Protein 7LF8 (pdb70)

Nearest PDB structures (foldseek):
  7lf8-assembly1_A  TM=1.018E+00  e=7.467E-08  Homo sapiens
  7lf7-assembly2_K  TM=9.740E-01  e=3.204E-05  Homo sapiens
  7lfa-assembly1_A  TM=9.865E-01  e=5.623E-05  Homo sapiens
  7lfa-assembly2_C  TM=9.787E-01  e=8.182E-05  Homo sapiens
  7lf8-assembly1_L  TM=1.005E+00  e=2.601E-42  Homo sapiens

Structure (mmCIF, N/CA/C/O backbone):
data_7LF8
#
_entry.id   7LF8
#
_cell.length_a   97.903
_cell.length_b   154.290
_cell.length_c   88.054
_cell.angle_alpha   90.000
_cell.angle_beta   90.000
_cell.angle_gamma   90.000
#
_symmetry.space_group_name_H-M   'C 2 2 21'
#
loop_
_entity.id
_entity.type
_entity.pdbx_description
1 polymer 'Apolipoprotein L2'
2 polymer 'Fab 6D12 heavy chain'
3 polymer 'Fab 6D12 light chain'
4 non-polymer 'PHOSPHATE ION'
5 non-polymer GLYCEROL
6 water water
#
loop_
_atom_site.group_PDB
_atom_site.id
_atom_site.type_symbol
_atom_site.label_atom_id
_atom_site.label_alt_id
_atom_site.label_comp_id
_atom_site.label_asym_id
_atom_site.label_entity_id
_atom_site.label_seq_id
_atom_site.pdbx_PDB_ins_code
_atom_site.Cartn_x
_atom_site.Cartn_y
_atom_site.Cartn_z
_atom_site.occupancy
_atom_site.B_iso_or_equiv
_atom_site.auth_seq_id
_atom_site.auth_comp_id
_atom_site.auth_asym_id
_atom_site.auth_atom_id
_atom_site.pdbx_PDB_model_num
ATOM 1 N N . SER A 1 21 ? 30.241 23.054 150.097 1.00 83.28 6 SER A N 1
ATOM 2 C CA . SER A 1 21 ? 30.777 24.363 149.734 1.00 83.48 6 SER A CA 1
ATOM 3 C C . SER A 1 21 ? 30.481 25.390 150.835 1.00 93.49 6 SER A C 1
ATOM 4 O O . SER A 1 21 ? 29.878 25.046 151.857 1.00 92.48 6 SER A O 1
ATOM 11 N N . ILE A 1 22 ? 30.953 26.634 150.649 1.00 95.69 7 ILE A N 1
ATOM 12 C CA . ILE A 1 22 ? 30.710 27.716 151.605 1.00 95.09 7 ILE A CA 1
ATOM 13 C C . ILE A 1 22 ? 29.260 28.231 151.480 1.00 98.28 7 ILE A C 1
ATOM 14 O O . ILE A 1 22 ? 28.654 28.558 152.499 1.00 96.87 7 ILE A O 1
ATOM 30 N N . PHE A 1 23 ? 28.702 28.274 150.243 1.00 95.66 8 PHE A N 1
ATOM 31 C CA . PHE A 1 23 ? 27.326 28.735 149.985 1.00 87.23 8 PHE A CA 1
ATOM 32 C C . PHE A 1 23 ? 26.282 27.847 150.670 1.00 80.87 8 PHE A C 1
ATOM 33 O O . PHE A 1 23 ? 25.260 28.364 151.123 1.00 80.57 8 PHE A O 1
ATOM 50 N N . ILE A 1 24 ? 26.549 26.527 150.776 1.00 68.93 9 ILE A N 1
ATOM 51 C CA . ILE A 1 24 ? 25.657 25.587 151.465 1.00 68.57 9 ILE A CA 1
ATOM 52 C C . ILE A 1 24 ? 25.702 25.933 152.957 1.00 66.66 9 ILE A C 1
ATOM 53 O O . ILE A 1 24 ? 24.653 25.953 153.606 1.00 66.80 9 ILE A O 1
ATOM 69 N N . GLU A 1 25 ? 26.914 26.225 153.492 1.00 58.00 10 GLU A N 1
ATOM 70 C CA . GLU A 1 25 ? 27.080 26.605 154.897 1.00 54.54 10 GLU A CA 1
ATOM 71 C C . GLU A 1 25 ? 26.386 27.952 155.189 1.00 56.80 10 GLU A C 1
ATOM 72 O O . GLU A 1 25 ? 25.879 28.124 156.302 1.00 56.52 10 GLU A O 1
ATOM 76 N N . ASP A 1 26 ? 26.338 28.891 154.193 1.00 51.40 11 ASP A N 1
ATOM 77 C CA . ASP A 1 26 ? 25.621 30.174 154.333 1.00 51.05 11 ASP A CA 1
ATOM 78 C C . ASP A 1 26 ? 24.120 29.920 154.403 1.00 57.01 11 ASP A C 1
ATOM 79 O O . ASP A 1 26 ? 23.452 30.556 155.214 1.00 55.80 11 ASP A O 1
ATOM 88 N N . TYR A 1 27 ? 23.588 28.988 153.575 1.00 56.97 12 TYR A N 1
ATOM 89 C CA . TYR A 1 27 ? 22.167 28.615 153.630 1.00 53.77 12 TYR A CA 1
ATOM 90 C C . TYR A 1 27 ? 21.850 27.956 154.971 1.00 53.03 12 TYR A C 1
ATOM 91 O O . TYR A 1 27 ? 20.776 28.190 155.518 1.00 50.44 12 TYR A O 1
ATOM 109 N N . LEU A 1 28 ? 22.795 27.162 155.509 1.00 49.09 13 LEU A N 1
ATOM 110 C CA . LEU A 1 28 ? 22.620 26.515 156.801 1.00 50.60 13 LEU A CA 1
ATOM 111 C C . LEU A 1 28 ? 22.567 27.533 157.945 1.00 55.60 13 LEU A C 1
ATOM 112 O O . LEU A 1 28 ? 21.625 27.471 158.738 1.00 55.08 13 LEU A O 1
ATOM 128 N N . LYS A 1 29 ? 23.532 28.487 158.017 1.00 53.14 14 LYS A N 1
ATOM 129 C CA . LYS A 1 29 ? 23.504 29.509 159.078 1.00 54.84 14 LYS A CA 1
ATOM 130 C C . LYS A 1 29 ? 22.281 30.402 158.933 1.00 55.64 14 LYS A C 1
ATOM 131 O O . LYS A 1 29 ? 21.716 30.786 159.939 1.00 54.44 14 LYS A O 1
ATOM 150 N N . TYR A 1 30 ? 21.841 30.698 157.696 1.00 51.96 15 TYR A N 1
ATOM 151 C CA . TYR A 1 30 ? 20.627 31.485 157.462 1.00 51.16 15 TYR A CA 1
ATOM 152 C C . TYR A 1 30 ? 19.381 30.706 157.912 1.00 51.75 15 TYR A C 1
ATOM 153 O O . TYR A 1 30 ? 18.509 31.284 158.542 1.00 49.39 15 TYR A O 1
ATOM 171 N N . PHE A 1 31 ? 19.267 29.420 157.556 1.00 50.13 16 PHE A N 1
ATOM 172 C CA . PHE A 1 31 ? 18.075 28.632 157.928 1.00 49.87 16 PHE A CA 1
ATOM 173 C C . PHE A 1 31 ? 17.970 28.382 159.450 1.00 56.04 16 PHE A C 1
ATOM 174 O O . PHE A 1 31 ? 16.859 28.391 159.976 1.00 54.73 16 PHE A O 1
ATOM 191 N N . GLN A 1 32 ? 19.105 28.221 160.154 1.00 56.15 17 GLN A N 1
ATOM 192 C CA . GLN A 1 32 ? 19.096 28.020 161.609 1.00 58.88 17 GLN A CA 1
ATOM 193 C C . GLN A 1 32 ? 18.638 29.279 162.359 1.00 75.03 17 GLN A C 1
ATOM 194 O O . GLN A 1 32 ? 17.647 29.245 163.092 1.00 74.04 17 GLN A O 1
ATOM 208 N N . ASP A 1 33 ? 19.367 30.388 162.146 1.00 81.94 18 ASP A N 1
ATOM 209 C CA . ASP A 1 33 ? 19.192 31.655 162.854 1.00 83.77 18 ASP A CA 1
ATOM 210 C C . ASP A 1 33 ? 18.036 32.557 162.411 1.00 75.50 18 ASP A C 1
ATOM 211 O O . ASP A 1 33 ? 17.727 33.487 163.158 1.00 75.11 18 ASP A O 1
ATOM 220 N N . GLN A 1 34 ? 17.443 32.364 161.214 1.00 63.12 19 GLN A N 1
ATOM 221 C CA . GLN A 1 34 ? 16.403 33.283 160.719 1.00 62.61 19 GLN A CA 1
ATOM 222 C C . GLN A 1 34 ? 15.071 32.636 160.253 1.00 61.77 19 GLN A C 1
ATOM 223 O O . GLN A 1 34 ? 14.158 33.378 159.886 1.00 60.70 19 GLN A O 1
ATOM 237 N N . VAL A 1 35 ? 14.937 31.293 160.279 1.00 55.69 20 VAL A N 1
ATOM 238 C CA . VAL A 1 35 ? 13.736 30.596 159.788 1.00 54.13 20 VAL A CA 1
ATOM 239 C C . VAL A 1 35 ? 13.172 29.656 160.874 1.00 60.67 20 VAL A C 1
ATOM 240 O O . VAL A 1 35 ? 13.923 28.863 161.461 1.00 59.60 20 VAL A O 1
ATOM 253 N N . SER A 1 36 ? 11.843 29.748 161.130 1.00 59.51 21 SER A N 1
ATOM 254 C CA . SER A 1 36 ? 11.153 28.918 162.127 1.00 61.35 21 SER A CA 1
ATOM 255 C C . SER A 1 36 ? 10.980 27.505 161.587 1.00 70.66 21 SER A C 1
ATOM 256 O O . SER A 1 36 ? 10.808 27.341 160.381 1.00 70.22 21 SER A O 1
ATOM 264 N N . ARG A 1 37 ? 10.974 26.493 162.472 1.00 72.00 22 ARG A N 1
ATOM 265 C CA . ARG A 1 37 ? 10.798 25.094 162.066 1.00 69.87 22 ARG A CA 1
ATOM 266 C C . ARG A 1 37 ? 9.434 24.845 161.383 1.00 82.01 22 ARG A C 1
ATOM 267 O O . ARG A 1 37 ? 9.344 23.950 160.545 1.00 81.22 22 ARG A O 1
ATOM 288 N N . GLU A 1 38 ? 8.399 25.657 161.691 1.00 85.62 23 GLU A N 1
ATOM 289 C CA . GLU A 1 38 ? 7.100 25.562 161.011 1.00 83.39 23 GLU A CA 1
ATOM 290 C C . GLU A 1 38 ? 7.253 26.031 159.532 1.00 76.34 23 GLU A C 1
ATOM 291 O O . GLU A 1 38 ? 6.685 25.411 158.628 1.00 75.69 23 GLU A O 1
ATOM 295 N N . ASN A 1 39 ? 8.036 27.113 159.297 1.00 64.00 24 ASN A N 1
ATOM 296 C CA . ASN A 1 39 ? 8.315 27.631 157.950 1.00 59.18 24 ASN A CA 1
ATOM 297 C C . ASN A 1 39 ? 9.274 26.707 157.185 1.00 58.23 24 ASN A C 1
ATOM 298 O O . ASN A 1 39 ? 9.130 26.574 155.965 1.00 57.46 24 ASN A O 1
ATOM 309 N N . LEU A 1 40 ? 10.274 26.115 157.893 1.00 50.80 25 LEU A N 1
ATOM 310 C CA . LEU A 1 40 ? 11.239 25.189 157.295 1.00 49.68 25 LEU A CA 1
ATOM 311 C C . LEU A 1 40 ? 10.556 23.879 156.916 1.00 59.34 25 LEU A C 1
ATOM 312 O O . LEU A 1 40 ? 10.894 23.315 155.890 1.00 58.40 25 LEU A O 1
ATOM 328 N N . LEU A 1 41 ? 9.634 23.372 157.749 1.00 62.17 26 LEU A N 1
ATOM 329 C CA . LEU A 1 41 ? 8.918 22.129 157.449 1.00 58.64 26 LEU A CA 1
ATOM 330 C C . LEU A 1 41 ? 7.869 22.350 156.381 1.00 74.83 26 LEU A C 1
ATOM 331 O O . LEU A 1 41 ? 7.607 21.421 155.634 1.00 74.42 26 LEU A O 1
ATOM 347 N N . GLN A 1 42 ? 7.310 23.573 156.255 1.00 82.41 27 GLN A N 1
ATOM 348 C CA . GLN A 1 42 ? 6.362 23.880 155.173 1.00 91.67 27 GLN A CA 1
ATOM 349 C C . GLN A 1 42 ? 7.081 23.838 153.800 1.00 72.53 27 GLN A C 1
ATOM 350 O O . GLN A 1 42 ? 6.436 23.563 152.792 1.00 72.89 27 GLN A O 1
ATOM 354 N N . LEU A 1 43 ? 8.415 24.099 153.774 1.00 49.75 28 LEU A N 1
ATOM 355 C CA . LEU A 1 43 ? 9.276 24.083 152.575 1.00 46.61 28 LEU A CA 1
ATOM 356 C C . LEU A 1 43 ? 9.705 22.647 152.225 1.00 52.87 28 LEU A C 1
ATOM 357 O O . LEU A 1 43 ? 9.639 22.257 151.062 1.00 51.81 28 LEU A O 1
ATOM 373 N N . LEU A 1 44 ? 10.138 21.864 153.227 1.00 52.22 29 LEU A N 1
ATOM 374 C CA . LEU A 1 44 ? 10.580 20.482 153.010 1.00 57.73 29 LEU A CA 1
ATOM 375 C C . LEU A 1 44 ? 9.411 19.536 152.696 1.00 68.07 29 LEU A C 1
ATOM 376 O O . LEU A 1 44 ? 9.611 18.562 151.967 1.00 67.15 29 LEU A O 1
ATOM 392 N N . THR A 1 45 ? 8.195 19.845 153.196 1.00 70.36 30 THR A N 1
ATOM 393 C CA . THR A 1 45 ? 6.993 19.044 152.934 1.00 63.90 30 THR A CA 1
ATOM 394 C C . THR A 1 45 ? 6.327 19.391 151.580 1.00 71.74 30 THR A C 1
ATOM 395 O O . THR A 1 45 ? 5.768 18.492 150.950 1.00 71.62 30 THR A O 1
ATOM 406 N N . ASP A 1 46 ? 6.369 20.681 151.145 1.00 70.70 31 ASP A N 1
ATOM 407 C CA . ASP A 1 46 ? 5.734 21.131 149.897 1.00 64.55 31 ASP A CA 1
ATOM 408 C C . ASP A 1 46 ? 6.737 21.239 148.742 1.00 65.29 31 ASP A C 1
ATOM 409 O O . ASP A 1 46 ? 7.549 22.169 148.718 1.00 65.59 31 ASP A O 1
ATOM 418 N N . ASP A 1 47 ? 6.655 20.322 147.759 1.00 57.95 32 ASP A N 1
ATOM 419 C CA . ASP A 1 47 ? 7.551 20.369 146.600 1.00 57.98 32 ASP A CA 1
ATOM 420 C C . ASP A 1 47 ? 7.319 21.621 145.711 1.00 62.24 32 ASP A C 1
ATOM 421 O O . ASP A 1 4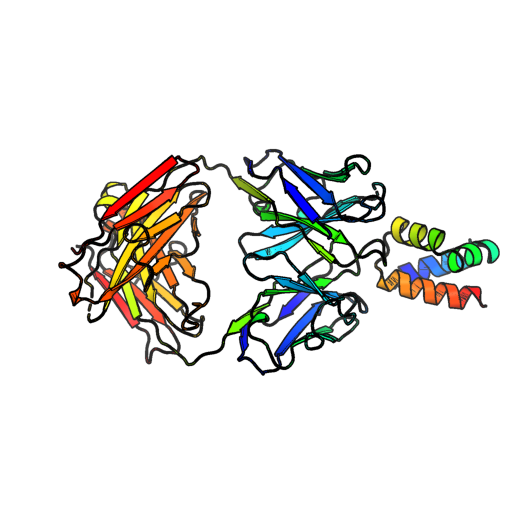7 ? 8.272 22.082 145.088 1.00 61.69 32 ASP A O 1
ATOM 430 N N . GLU A 1 48 ? 6.091 22.201 145.696 1.00 58.99 33 GLU A N 1
ATOM 431 C CA . GLU A 1 48 ? 5.799 23.429 144.931 1.00 57.62 33 GLU A CA 1
ATOM 432 C C . GLU A 1 48 ? 6.627 24.598 145.449 1.00 56.53 33 GLU A C 1
ATOM 433 O O . GLU A 1 48 ? 7.134 25.395 144.667 1.00 54.94 33 GLU A O 1
ATOM 445 N N . ALA A 1 49 ? 6.737 24.706 146.771 1.00 51.08 34 ALA A N 1
ATOM 446 C CA . ALA A 1 49 ? 7.509 25.754 147.417 1.00 44.00 34 ALA A CA 1
ATOM 447 C C . ALA A 1 49 ? 9.006 25.523 147.179 1.00 44.79 34 ALA A C 1
ATOM 448 O O . ALA A 1 49 ? 9.706 26.464 146.810 1.00 44.96 34 ALA A O 1
ATOM 455 N N . TRP A 1 50 ? 9.480 24.267 147.364 1.00 38.73 35 TRP A N 1
ATOM 456 C CA . TRP A 1 50 ? 10.882 23.876 147.191 1.00 36.48 35 TRP A CA 1
ATOM 457 C C . TRP A 1 50 ? 11.402 24.201 145.787 1.00 41.23 35 TRP A C 1
ATOM 458 O O . TRP A 1 50 ? 12.473 24.796 145.657 1.00 39.88 35 TRP A O 1
ATOM 479 N N . ASN A 1 51 ? 10.635 23.833 144.748 1.00 40.17 36 ASN A N 1
ATOM 480 C CA . ASN A 1 51 ? 11.012 24.095 143.349 1.00 43.88 36 ASN A CA 1
ATOM 481 C C . ASN A 1 51 ? 11.124 25.605 143.090 1.00 43.46 36 ASN A C 1
ATOM 482 O O . ASN A 1 51 ? 12.061 26.039 142.427 1.00 43.43 36 ASN A O 1
ATOM 493 N N . GLY A 1 52 ? 10.187 26.381 143.633 1.00 36.62 37 GLY A N 1
ATOM 494 C CA . GLY A 1 52 ? 10.205 27.831 143.528 1.00 37.87 37 GLY A CA 1
ATOM 495 C C . GLY A 1 52 ? 11.418 28.459 144.189 1.00 41.00 37 GLY A C 1
ATOM 496 O O . GLY A 1 52 ? 11.939 29.460 143.699 1.00 40.16 37 GLY A O 1
ATOM 500 N N . PHE A 1 53 ? 11.881 27.863 145.293 1.00 37.82 38 PHE A N 1
ATOM 501 C CA . PHE A 1 53 ? 13.062 28.317 146.029 1.00 37.36 38 PHE A CA 1
ATOM 502 C C . PHE A 1 53 ? 14.377 28.071 145.254 1.00 38.58 38 PHE A C 1
ATOM 503 O O . PHE A 1 53 ? 15.177 29.000 145.145 1.00 37.23 38 PHE A O 1
ATOM 520 N N . VAL A 1 54 ? 14.618 26.825 144.755 1.00 32.88 39 VAL A N 1
ATOM 521 C CA . VAL A 1 54 ? 15.870 26.473 144.042 1.00 32.27 39 VAL A CA 1
ATOM 522 C C . VAL A 1 54 ? 16.001 27.172 142.682 1.00 36.02 39 VAL A C 1
ATOM 523 O O . VAL A 1 54 ? 17.115 27.524 142.285 1.00 35.38 39 VAL A O 1
ATOM 536 N N . ALA A 1 55 ? 14.872 27.346 141.956 1.00 32.13 40 ALA A N 1
ATOM 537 C CA . ALA A 1 55 ? 14.838 28.069 140.680 1.00 33.31 40 ALA A CA 1
ATOM 538 C C . ALA A 1 55 ? 15.144 29.559 140.947 1.00 38.30 40 ALA A C 1
ATOM 539 O O . ALA A 1 55 ? 16.010 30.129 140.277 1.00 37.87 40 ALA A O 1
ATOM 546 N N . ALA A 1 56 ? 14.495 30.156 141.980 1.00 36.27 41 ALA A N 1
ATOM 547 C CA . ALA A 1 56 ? 14.741 31.550 142.410 1.00 38.39 41 ALA A CA 1
ATOM 548 C C . ALA A 1 56 ? 16.208 31.794 142.819 1.00 38.25 41 ALA A C 1
ATOM 549 O O . ALA A 1 56 ? 16.774 32.822 142.480 1.00 35.95 41 ALA A O 1
ATOM 556 N N . ALA A 1 57 ? 16.804 30.835 143.528 1.00 35.82 42 ALA A N 1
ATOM 557 C CA . ALA A 1 57 ? 18.201 30.865 143.962 1.00 35.48 42 ALA A CA 1
ATOM 558 C C . ALA A 1 57 ? 19.191 30.458 142.841 1.00 41.82 42 ALA A C 1
ATOM 559 O O . ALA A 1 57 ? 20.387 30.712 142.983 1.00 42.42 42 ALA A O 1
ATOM 566 N N . GLU A 1 58 ? 18.699 29.822 141.745 1.00 38.83 43 GLU A N 1
ATOM 567 C CA . GLU A 1 58 ? 19.475 29.340 140.594 1.00 38.51 43 GLU A CA 1
ATOM 568 C C . GLU A 1 58 ? 20.560 28.364 141.058 1.00 38.03 43 GLU A C 1
ATOM 569 O O . GLU A 1 58 ? 21.754 28.504 140.760 1.00 38.75 43 GLU A O 1
ATOM 581 N N . LEU A 1 59 ? 20.126 27.366 141.814 1.00 29.65 44 LEU A N 1
ATOM 582 C CA . LEU A 1 59 ? 21.049 26.395 142.370 1.00 28.02 44 LEU A CA 1
ATOM 583 C C . LEU A 1 59 ? 21.365 25.307 141.386 1.00 31.12 44 LEU A C 1
ATOM 584 O O . LEU A 1 59 ? 20.428 24.703 140.854 1.00 29.51 44 LEU A O 1
ATOM 600 N N . PRO A 1 60 ? 22.649 24.915 141.233 1.00 28.44 45 PRO A N 1
ATOM 601 C CA . PRO A 1 60 ? 22.938 23.691 140.469 1.00 28.30 45 PRO A CA 1
ATOM 602 C C . PRO A 1 60 ? 22.204 22.506 141.148 1.00 30.71 45 PRO A C 1
ATOM 603 O O . PRO A 1 60 ? 22.071 22.485 142.370 1.00 30.71 45 PRO A O 1
ATOM 614 N N . ARG A 1 61 ? 21.702 21.552 140.378 1.00 24.51 46 ARG A N 1
ATOM 615 C CA . ARG A 1 61 ? 20.952 20.419 140.931 1.00 23.35 46 ARG A CA 1
ATOM 616 C C . ARG A 1 61 ? 21.685 19.618 142.030 1.00 29.79 46 ARG A C 1
ATOM 617 O O . ARG A 1 61 ? 21.023 19.166 142.955 1.00 29.16 46 ARG A O 1
ATOM 638 N N . ASP A 1 62 ? 23.022 19.449 141.945 1.00 28.48 47 ASP A N 1
ATOM 639 C CA . ASP A 1 62 ? 23.778 18.694 142.955 1.00 24.40 47 ASP A CA 1
ATOM 640 C C . ASP A 1 62 ? 23.815 19.426 144.317 1.00 34.15 47 ASP A C 1
ATOM 641 O O . ASP A 1 62 ? 23.809 18.766 145.344 1.00 34.00 47 ASP A O 1
ATOM 650 N N . GLU A 1 63 ? 23.885 20.765 144.321 1.00 37.22 48 GLU A N 1
ATOM 651 C CA . GLU A 1 63 ? 23.858 21.577 145.546 1.00 49.74 48 GLU A CA 1
ATOM 652 C C . GLU A 1 63 ? 22.449 21.609 146.114 1.00 37.89 48 GLU A C 1
ATOM 653 O O . GLU A 1 63 ? 22.301 21.601 147.328 1.00 37.57 48 GLU A O 1
ATOM 665 N N . ALA A 1 64 ? 21.415 21.636 145.259 1.00 23.19 49 ALA A N 1
ATOM 666 C CA . ALA A 1 64 ? 20.018 21.564 145.702 1.00 23.30 49 ALA A CA 1
ATOM 667 C C . ALA A 1 64 ? 19.772 20.206 146.419 1.00 27.31 49 ALA A C 1
ATOM 668 O O . ALA A 1 64 ? 19.081 20.175 147.435 1.00 25.91 49 ALA A O 1
ATOM 675 N N . ASP A 1 65 ? 20.394 19.104 145.928 1.00 24.16 50 ASP A N 1
ATOM 676 C CA . ASP A 1 65 ? 20.296 17.772 146.571 1.00 24.95 50 ASP A CA 1
ATOM 677 C C . ASP A 1 65 ? 20.993 17.766 147.924 1.00 31.18 50 ASP A C 1
ATOM 678 O O . ASP A 1 65 ? 20.460 17.196 148.885 1.00 29.97 50 ASP A O 1
ATOM 687 N N . GLU A 1 66 ? 22.227 18.339 147.973 1.00 31.84 51 GLU A N 1
ATOM 688 C CA . GLU A 1 66 ? 23.026 18.433 149.200 1.00 36.54 51 GLU A CA 1
ATOM 689 C C . GLU A 1 66 ? 22.298 19.267 150.250 1.00 36.32 51 GLU A C 1
ATOM 690 O O . GLU A 1 66 ? 22.188 18.845 151.398 1.00 37.06 51 GLU A O 1
ATOM 702 N N . LEU A 1 67 ? 21.781 20.429 149.841 1.00 29.29 52 LEU A N 1
ATOM 703 C CA . LEU A 1 67 ? 21.037 21.341 150.705 1.00 30.39 52 LEU A CA 1
ATOM 704 C C . LEU A 1 67 ? 19.774 20.678 151.219 1.00 37.18 52 LEU A C 1
ATOM 705 O O . LEU A 1 67 ? 19.527 20.773 152.398 1.00 37.20 52 LEU A O 1
ATOM 721 N N . ARG A 1 68 ? 18.985 20.008 150.379 1.00 37.95 53 ARG A N 1
ATOM 722 C CA . ARG A 1 68 ? 17.770 19.342 150.856 1.00 39.52 53 ARG A CA 1
ATOM 723 C C . ARG A 1 68 ? 18.089 18.224 151.877 1.00 41.76 53 ARG A C 1
ATOM 724 O O . ARG A 1 68 ? 17.339 18.043 152.830 1.00 42.23 53 ARG A O 1
ATOM 745 N N . LYS A 1 69 ? 19.203 17.502 151.698 1.00 36.78 54 LYS A N 1
ATOM 746 C CA . LYS A 1 69 ? 19.630 16.447 152.619 1.00 38.65 54 LYS A CA 1
ATOM 747 C C . LYS A 1 69 ? 20.068 17.091 153.929 1.00 40.73 54 LYS A C 1
ATOM 748 O O . LYS A 1 69 ? 19.760 16.575 155.001 1.00 39.55 54 LYS A O 1
ATOM 767 N N . ALA A 1 70 ? 20.792 18.227 153.831 1.00 37.02 55 ALA A N 1
ATOM 768 C CA . ALA A 1 70 ? 21.284 18.987 154.983 1.00 39.09 55 ALA A CA 1
ATOM 769 C C . ALA A 1 70 ? 20.116 19.632 155.782 1.00 42.00 55 ALA A C 1
ATOM 770 O O . ALA A 1 70 ? 20.102 19.544 157.012 1.00 39.26 55 ALA A O 1
ATOM 777 N N . LEU A 1 71 ? 19.141 20.259 155.083 1.00 39.03 56 LEU A N 1
ATOM 778 C CA . LEU A 1 71 ? 17.986 20.875 155.741 1.00 40.33 56 LEU A CA 1
ATOM 779 C C . LEU A 1 71 ? 17.050 19.827 156.376 1.00 46.60 56 LEU A C 1
ATOM 780 O O . LEU A 1 71 ? 16.316 20.176 157.308 1.00 45.93 56 LEU A O 1
ATOM 796 N N . ASN A 1 72 ? 17.060 18.567 155.874 1.00 44.18 57 ASN A N 1
ATOM 797 C CA . ASN A 1 72 ? 16.261 17.473 156.452 1.00 46.47 57 ASN A CA 1
ATOM 798 C C . ASN A 1 72 ? 16.954 16.985 157.734 1.00 56.87 57 ASN A C 1
ATOM 799 O O . ASN A 1 72 ? 16.271 16.649 158.698 1.00 55.79 57 ASN A O 1
ATOM 810 N N . LYS A 1 73 ? 18.307 16.950 157.742 1.00 59.89 58 LYS A N 1
ATOM 811 C CA . LYS A 1 73 ? 19.111 16.579 158.917 1.00 60.88 58 LYS A CA 1
ATOM 812 C C . LYS A 1 73 ? 18.916 17.637 160.032 1.00 69.17 58 LYS A C 1
ATOM 813 O O . LYS A 1 73 ? 18.730 17.287 161.195 1.00 69.10 58 LYS A O 1
ATOM 832 N N . LEU A 1 74 ? 18.919 18.919 159.658 1.00 68.91 59 LEU A N 1
ATOM 833 C CA . LEU A 1 74 ? 18.723 20.037 160.578 1.00 64.26 59 LEU A CA 1
ATOM 834 C C . LEU A 1 74 ? 17.287 20.094 161.119 1.00 67.08 59 LEU A C 1
ATOM 835 O O . LEU A 1 74 ? 17.118 20.337 162.309 1.00 66.86 59 LEU A O 1
ATOM 851 N N . ALA A 1 75 ? 16.265 19.927 160.259 1.00 63.25 60 ALA A N 1
ATOM 852 C CA . ALA A 1 75 ? 14.858 20.020 160.688 1.00 63.93 60 ALA A CA 1
ATOM 853 C C . ALA A 1 75 ? 14.459 18.936 161.689 1.00 80.24 60 ALA A C 1
ATOM 854 O O . ALA A 1 75 ? 13.707 19.226 162.621 1.00 79.73 60 ALA A O 1
ATOM 861 N N . SER A 1 76 ? 14.964 17.699 161.506 1.00 87.27 61 SER A N 1
ATOM 862 C CA . SER A 1 76 ? 14.686 16.581 162.419 1.00 93.18 61 SER A CA 1
ATOM 863 C C . SER A 1 76 ? 15.254 16.838 163.839 1.00 104.64 61 SER A C 1
ATOM 864 O O . SER A 1 76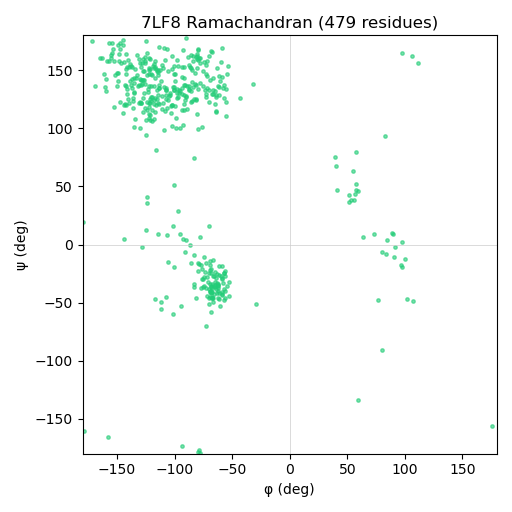 ? 14.666 16.363 164.811 1.00 104.70 61 SER A O 1
ATOM 872 N N . HIS A 1 77 ? 16.357 17.616 163.960 1.00 106.70 62 HIS A N 1
ATOM 873 C CA . HIS A 1 77 ? 16.961 17.953 165.254 1.00 106.90 62 HIS A CA 1
ATOM 874 C C . HIS A 1 77 ? 16.161 19.069 165.942 1.00 135.77 62 HIS A C 1
ATOM 875 O O . HIS A 1 77 ? 16.227 20.234 165.548 1.00 98.11 62 HIS A O 1
ATOM 889 N N . GLU B 2 1 ? 1.886 11.661 119.712 1.00 67.85 1 GLU H N 1
ATOM 890 C CA . GLU B 2 1 ? 3.023 12.031 118.869 1.00 67.44 1 GLU H CA 1
ATOM 891 C C . GLU B 2 1 ? 3.470 13.505 119.061 1.00 68.04 1 GLU H C 1
ATOM 892 O O . GLU B 2 1 ? 2.814 14.427 118.548 1.00 67.92 1 GLU H O 1
ATOM 898 N N . VAL B 2 2 ? 4.628 13.702 119.753 1.00 60.40 2 VAL H N 1
ATOM 899 C CA . VAL B 2 2 ? 5.213 15.026 120.003 1.00 57.39 2 VAL H CA 1
ATOM 900 C C . VAL B 2 2 ? 5.799 15.582 118.685 1.00 68.98 2 VAL H C 1
ATOM 901 O O . VAL B 2 2 ? 6.468 14.857 117.950 1.00 67.78 2 VAL H O 1
ATOM 914 N N . MET B 2 3 ? 5.524 16.859 118.386 1.00 72.97 3 MET H N 1
ATOM 915 C CA . MET B 2 3 ? 5.953 17.507 117.150 1.00 70.71 3 MET H CA 1
ATOM 916 C C . MET B 2 3 ? 6.506 18.924 117.440 1.00 57.10 3 MET H C 1
ATOM 917 O O . MET B 2 3 ? 5.802 19.729 118.030 1.00 56.35 3 MET H O 1
ATOM 931 N N . LEU B 2 4 ? 7.766 19.211 117.033 1.00 40.28 4 LEU H N 1
ATOM 932 C CA . LEU B 2 4 ? 8.432 20.513 117.187 1.00 36.75 4 LEU H CA 1
ATOM 933 C C . LEU B 2 4 ? 8.858 21.002 115.788 1.00 46.78 4 LEU H C 1
ATOM 934 O O . LEU B 2 4 ? 9.739 20.400 115.170 1.00 45.25 4 LEU H O 1
ATOM 950 N N . VAL B 2 5 ? 8.235 22.075 115.313 1.00 50.47 5 VAL H N 1
ATOM 951 C CA . VAL B 2 5 ? 8.553 22.629 114.003 1.00 48.76 5 VAL H CA 1
ATOM 952 C C . VAL B 2 5 ? 9.092 24.049 114.134 1.00 48.33 5 VAL H C 1
ATOM 953 O O . VAL B 2 5 ? 8.419 24.932 114.668 1.00 47.39 5 VAL H O 1
ATOM 966 N N . GLU B 2 6 ? 10.309 24.263 113.645 1.00 42.98 6 GLU H N 1
ATOM 967 C CA . GLU B 2 6 ? 10.939 25.576 113.708 1.00 39.53 6 GLU H CA 1
ATOM 968 C C . GLU B 2 6 ? 10.943 26.240 112.335 1.00 38.20 6 GLU H C 1
ATOM 969 O O . GLU B 2 6 ? 11.006 25.564 111.308 1.00 37.95 6 GLU H O 1
ATOM 977 N N . SER B 2 7 ? 10.874 27.567 112.326 1.00 30.38 7 SER H N 1
ATOM 978 C CA . SER B 2 7 ? 10.869 28.325 111.081 1.00 33.28 7 SER H CA 1
ATOM 979 C C . SER B 2 7 ? 11.415 29.731 111.305 1.00 38.65 7 SER H C 1
ATOM 980 O O . SER B 2 7 ? 11.671 30.134 112.439 1.00 37.03 7 SER H O 1
ATOM 988 N N . GLY B 2 8 ? 11.592 30.472 110.216 1.00 39.77 8 GLY H N 1
ATOM 989 C CA . GLY B 2 8 ? 12.109 31.836 110.285 1.00 37.74 8 GLY H CA 1
ATOM 990 C C . GLY B 2 8 ? 13.593 31.968 110.010 1.00 39.98 8 GLY H C 1
ATOM 991 O O . GLY B 2 8 ? 14.130 33.072 110.079 1.00 40.80 8 GLY H O 1
ATOM 995 N N . GLY B 2 9 ? 14.257 30.856 109.696 1.00 33.67 9 GLY H N 1
ATOM 996 C CA . GLY B 2 9 ? 15.676 30.850 109.384 1.00 32.56 9 GLY H CA 1
ATOM 997 C C . GLY B 2 9 ? 15.938 31.413 108.005 1.00 39.41 9 GLY H C 1
ATOM 998 O O . GLY B 2 9 ? 15.057 31.407 107.139 1.00 40.31 9 GLY H O 1
ATOM 1002 N N . GLY B 2 10 ? 17.152 31.886 107.796 1.00 35.63 10 GLY H N 1
ATOM 1003 C CA . GLY B 2 10 ? 17.531 32.418 106.507 1.00 35.39 10 GLY H CA 1
ATOM 1004 C C . GLY B 2 10 ? 18.910 33.006 106.495 1.00 40.96 10 GLY H C 1
ATOM 1005 O O . GLY B 2 10 ? 19.753 32.659 107.311 1.00 40.45 10 GLY H O 1
ATOM 1009 N N . LEU B 2 11 ? 19.128 33.906 105.562 1.00 40.78 11 LEU H N 1
ATOM 1010 C CA . LEU B 2 11 ? 20.389 34.580 105.378 1.00 40.89 11 LEU H CA 1
ATOM 1011 C C . LEU B 2 11 ? 20.288 35.976 105.992 1.00 40.28 11 LEU H C 1
ATOM 1012 O O . LEU B 2 11 ? 19.264 36.633 105.828 1.00 38.45 11 LEU H O 1
ATOM 1028 N N . VAL B 2 12 ? 21.313 36.404 106.751 1.00 36.08 12 VAL H N 1
ATOM 1029 C CA . VAL B 2 12 ? 21.334 37.731 107.405 1.00 35.83 12 VAL H CA 1
ATOM 1030 C C . VAL B 2 12 ? 22.728 38.330 107.301 1.00 42.12 12 VAL H C 1
ATOM 1031 O O . VAL B 2 12 ? 23.712 37.606 107.206 1.00 39.11 12 VAL H O 1
ATOM 1044 N N . ARG B 2 13 ? 22.807 39.653 107.305 1.00 45.13 13 ARG H N 1
ATOM 1045 C CA . ARG B 2 13 ? 24.085 40.339 107.235 1.00 50.03 13 ARG H CA 1
ATOM 1046 C C . ARG B 2 13 ? 24.638 40.479 108.634 1.00 43.03 13 ARG H C 1
ATOM 1047 O O . ARG B 2 13 ? 23.848 40.595 109.586 1.00 40.02 13 ARG H O 1
ATOM 1068 N N . PRO B 2 14 ? 25.985 40.551 108.785 1.00 33.88 14 PRO H N 1
ATOM 1069 C CA . PRO B 2 14 ? 26.552 40.842 110.113 1.00 32.66 14 PRO H CA 1
ATOM 1070 C C . PRO B 2 14 ? 25.977 42.155 110.669 1.00 36.70 14 PRO H C 1
ATOM 1071 O O . PRO B 2 14 ? 25.836 43.132 109.935 1.00 36.72 14 PRO H O 1
ATOM 1082 N N . GLY B 2 15 ? 25.573 42.134 111.929 1.00 33.72 15 GLY H N 1
ATOM 1083 C CA . GLY B 2 15 ? 24.935 43.270 112.577 1.00 35.26 15 GLY H CA 1
ATOM 1084 C C . GLY B 2 15 ? 23.424 43.269 112.463 1.00 36.58 15 GLY H C 1
ATOM 1085 O O . GLY B 2 15 ? 22.771 44.044 113.153 1.00 36.25 15 GLY H O 1
ATOM 1089 N N . GLY B 2 16 ? 22.862 42.404 111.626 1.00 34.41 16 GLY H N 1
ATOM 1090 C CA . GLY B 2 16 ? 21.423 42.326 111.413 1.00 34.99 16 GLY H CA 1
ATOM 1091 C C . GLY B 2 16 ? 20.631 41.600 112.485 1.00 37.81 16 GLY H C 1
ATOM 1092 O O . GLY B 2 16 ? 21.172 41.148 113.508 1.00 35.15 16 GLY H O 1
ATOM 1096 N N . SER B 2 17 ? 19.320 41.490 112.227 1.00 35.58 17 SER H N 1
ATOM 1097 C CA . SER B 2 17 ? 18.351 40.846 113.114 1.00 35.41 17 SER H CA 1
ATOM 1098 C C . SER B 2 17 ? 17.548 39.741 112.387 1.00 36.63 17 SER H C 1
ATOM 1099 O O . SER B 2 17 ? 17.404 39.778 111.166 1.00 34.86 17 SER H O 1
ATOM 1107 N N . LEU B 2 18 ? 17.013 38.782 113.165 1.00 32.53 18 LEU H N 1
ATOM 1108 C CA . LEU B 2 18 ? 16.218 37.660 112.677 1.00 31.53 18 LEU H CA 1
ATOM 1109 C C . LEU B 2 18 ? 15.369 37.086 113.822 1.00 38.71 18 LEU H C 1
ATOM 1110 O O . LEU B 2 18 ? 15.857 37.019 114.951 1.00 38.69 18 LEU H O 1
ATOM 1126 N N . LYS B 2 19 ? 14.121 36.659 113.536 1.00 38.31 19 LYS H N 1
ATOM 1127 C CA . LYS B 2 19 ? 13.215 36.091 114.544 1.00 38.58 19 LYS H CA 1
ATOM 1128 C C . LYS B 2 19 ? 12.820 34.635 114.197 1.00 38.78 19 LYS H C 1
ATOM 1129 O O . LYS B 2 19 ? 11.997 34.403 113.301 1.00 40.32 19 LYS H O 1
ATOM 1148 N N . LEU B 2 20 ? 13.392 33.657 114.935 1.00 29.69 20 LEU H N 1
ATOM 1149 C CA . LEU B 2 20 ? 13.084 32.236 114.752 1.00 28.79 20 LEU H CA 1
ATOM 1150 C C . LEU B 2 20 ? 11.856 31.943 115.589 1.00 35.45 20 LEU H C 1
ATOM 1151 O O . LEU B 2 20 ? 11.599 32.647 116.556 1.00 35.50 20 LEU H O 1
ATOM 1167 N N . SER B 2 21 ? 11.072 30.966 115.188 1.00 35.57 21 SER H N 1
ATOM 1168 C CA . SER B 2 21 ? 9.856 30.606 115.897 1.00 40.86 21 SER H CA 1
ATOM 1169 C C . SER B 2 21 ? 9.707 29.103 115.880 1.00 48.92 21 SER H C 1
ATOM 1170 O O . SER B 2 21 ? 10.203 28.467 114.967 1.00 48.40 21 SER H O 1
ATOM 1178 N N . CYS B 2 22 ? 9.043 28.535 116.876 1.00 50.04 22 CYS H N 1
ATOM 1179 C CA . CYS B 2 22 ? 8.857 27.088 116.939 1.00 53.12 22 CYS H CA 1
ATOM 1180 C C . CYS B 2 22 ? 7.463 26.783 117.478 1.00 48.86 22 CYS H C 1
ATOM 1181 O O . CYS B 2 22 ? 7.130 27.243 118.561 1.00 47.94 22 CYS H O 1
ATOM 1188 N N . THR B 2 23 ? 6.633 26.072 116.690 1.00 39.82 23 THR H N 1
ATOM 1189 C CA . THR B 2 23 ? 5.266 25.695 117.072 1.00 36.68 23 THR H CA 1
ATOM 1190 C C . THR B 2 23 ? 5.313 24.243 117.539 1.00 40.03 23 THR H C 1
ATOM 1191 O O . THR B 2 23 ? 5.965 23.419 116.895 1.00 39.57 23 THR H O 1
ATOM 1202 N N . ALA B 2 24 ? 4.644 23.932 118.658 1.00 36.32 24 ALA H N 1
ATOM 1203 C CA . ALA B 2 24 ? 4.669 22.593 119.232 1.00 43.97 24 ALA H CA 1
ATOM 1204 C C . ALA B 2 24 ? 3.289 21.925 119.252 1.00 48.14 24 ALA H C 1
ATOM 1205 O O . ALA B 2 24 ? 2.268 22.615 119.295 1.00 47.79 24 ALA H O 1
ATOM 1212 N N . SER B 2 25 ? 3.269 20.578 119.218 1.00 44.03 25 SER H N 1
ATOM 1213 C CA . SER B 2 25 ? 2.035 19.799 119.261 1.00 44.42 25 SER H CA 1
ATOM 1214 C C . SER B 2 25 ? 2.258 18.389 119.799 1.00 47.62 25 SER H C 1
ATOM 1215 O O . SER B 2 25 ? 3.384 17.896 119.769 1.00 48.42 25 SER H O 1
ATOM 1223 N N . GLY B 2 26 ? 1.175 17.755 120.256 1.00 41.63 26 GLY H N 1
ATOM 1224 C CA . GLY B 2 26 ? 1.192 16.404 120.814 1.00 41.38 26 GLY H CA 1
ATOM 1225 C C . GLY B 2 26 ? 1.431 16.354 122.314 1.00 44.43 26 GLY H C 1
ATOM 1226 O O . GLY B 2 26 ? 1.659 15.279 122.870 1.00 44.46 26 GLY H O 1
ATOM 1230 N N . PHE B 2 27 ? 1.420 17.514 122.978 1.00 40.24 27 PHE H N 1
ATOM 1231 C CA . PHE B 2 27 ? 1.651 17.622 124.412 1.00 40.63 27 PHE H CA 1
ATOM 1232 C C . PHE B 2 27 ? 1.209 18.988 124.866 1.00 50.87 27 PHE H C 1
ATOM 1233 O O . PHE B 2 27 ? 1.104 19.898 124.044 1.00 49.92 27 PHE H O 1
ATOM 1250 N N . THR B 2 28 ? 0.960 19.133 126.169 1.00 54.08 28 THR H N 1
ATOM 1251 C CA . THR B 2 28 ? 0.530 20.400 126.746 1.00 57.19 28 THR H CA 1
ATOM 1252 C C . THR B 2 28 ? 1.777 21.271 126.907 1.00 58.81 28 THR H C 1
ATOM 1253 O O . THR B 2 28 ? 2.577 21.058 127.815 1.00 57.55 28 THR H O 1
ATOM 1264 N N . PHE B 2 29 ? 1.966 22.191 125.952 1.00 54.97 29 PHE H N 1
ATOM 1265 C CA . PHE B 2 29 ? 3.093 23.124 125.869 1.00 42.84 29 PHE H CA 1
ATOM 1266 C C . PHE B 2 29 ? 3.276 23.994 127.134 1.00 47.98 29 PHE H C 1
ATOM 1267 O O . PHE B 2 29 ? 4.408 24.205 127.576 1.00 48.01 29 PHE H O 1
ATOM 1284 N N . SER B 2 30 ? 2.163 24.466 127.731 1.00 44.83 30 SER H N 1
ATOM 1285 C CA . SER B 2 30 ? 2.176 25.312 128.941 1.00 43.27 30 SER H CA 1
ATOM 1286 C C . SER B 2 30 ? 2.801 24.657 130.186 1.00 55.26 30 SER H C 1
ATOM 1287 O O . SER B 2 30 ? 3.126 25.379 131.115 1.00 53.13 30 SER H O 1
ATOM 1295 N N . ARG B 2 31 ? 2.931 23.314 130.229 1.00 61.75 31 ARG H N 1
ATOM 1296 C CA . ARG B 2 31 ? 3.517 22.606 131.370 1.00 60.52 31 ARG H CA 1
ATOM 1297 C C . ARG B 2 31 ? 5.014 22.299 131.193 1.00 59.06 31 ARG H C 1
ATOM 1298 O O . ARG B 2 31 ? 5.562 21.599 132.039 1.00 58.01 31 ARG H O 1
ATOM 1319 N N . CYS B 2 32 ? 5.690 22.842 130.151 1.00 53.22 32 CYS H N 1
ATOM 1320 C CA . CYS B 2 32 ? 7.078 22.499 129.830 1.00 48.78 32 CYS H CA 1
ATOM 1321 C C . CYS B 2 32 ? 8.040 23.662 129.664 1.00 40.89 32 CYS H C 1
ATOM 1322 O O . CYS B 2 32 ? 7.725 24.633 128.969 1.00 39.90 32 CYS H O 1
ATOM 1330 N N . ALA B 2 33 ? 9.290 23.467 130.162 1.00 28.25 33 ALA H N 1
ATOM 1331 C CA . ALA B 2 33 ? 10.398 24.404 129.957 1.00 27.79 33 ALA H CA 1
ATOM 1332 C C . ALA B 2 33 ? 11.016 24.030 128.611 1.00 39.78 33 ALA H C 1
ATOM 1333 O O . ALA B 2 33 ? 11.119 22.839 128.302 1.00 40.58 33 ALA H O 1
ATOM 1340 N N . MET B 2 34 ? 11.401 25.028 127.804 1.00 41.67 34 MET H N 1
ATOM 1341 C CA . MET B 2 34 ? 11.975 24.823 126.468 1.00 28.16 34 MET H CA 1
ATOM 1342 C C . MET B 2 34 ? 13.391 25.388 126.401 1.00 33.32 34 MET H C 1
ATOM 1343 O O . MET B 2 34 ? 13.716 26.310 127.141 1.00 31.58 34 MET H O 1
ATOM 1357 N N . SER B 2 35 ? 14.226 24.835 125.507 1.00 33.43 35 SER H N 1
ATOM 1358 C CA . SER B 2 35 ? 15.625 25.278 125.290 1.00 23.29 35 SER H CA 1
ATOM 1359 C C . SER B 2 35 ? 15.856 25.537 123.822 1.00 27.65 35 SER H C 1
ATOM 1360 O O . SER B 2 35 ? 15.144 24.969 123.002 1.00 30.54 35 SER H O 1
ATOM 1368 N N . TRP B 2 36 ? 16.840 26.382 123.486 1.00 21.10 36 TRP H N 1
ATOM 1369 C CA . TRP B 2 36 ? 17.282 26.614 122.109 1.00 21.00 36 TRP H CA 1
ATOM 1370 C C . TRP B 2 36 ? 18.731 26.098 122.067 1.00 22.79 36 TRP H C 1
ATOM 1371 O O . TRP B 2 36 ? 19.555 26.464 122.920 1.00 19.71 36 TRP H O 1
ATOM 1392 N N . VAL B 2 37 ? 19.010 25.179 121.133 1.00 20.52 37 VAL H N 1
ATOM 1393 C CA . VAL B 2 37 ? 20.356 24.625 120.923 1.00 19.35 37 VAL H CA 1
ATOM 1394 C C . VAL B 2 37 ? 20.724 24.906 119.483 1.00 22.72 37 VAL H C 1
ATOM 1395 O O . VAL B 2 37 ? 19.841 25.000 118.661 1.00 22.37 37 VAL H O 1
ATOM 1408 N N . ARG B 2 38 ? 21.998 25.068 119.183 1.00 20.83 38 ARG H N 1
ATOM 1409 C CA . ARG B 2 38 ? 22.447 25.300 117.817 1.00 21.67 38 ARG H CA 1
ATOM 1410 C C . ARG B 2 38 ? 23.631 24.376 117.491 1.00 22.74 38 ARG H C 1
ATOM 1411 O O . ARG B 2 38 ? 24.380 24.021 118.377 1.00 21.39 38 ARG H O 1
ATOM 1432 N N . GLN B 2 39 ? 23.731 23.926 116.243 1.00 19.58 39 GLN H N 1
ATOM 1433 C CA . GLN B 2 39 ? 24.796 23.055 115.758 1.00 19.44 39 GLN H CA 1
ATOM 1434 C C . GLN B 2 39 ? 25.560 23.830 114.727 1.00 26.56 39 GLN H C 1
ATOM 1435 O O . GLN B 2 39 ? 24.977 24.262 113.741 1.00 24.02 39 GLN H O 1
ATOM 1449 N N . THR B 2 40 ? 26.856 24.027 114.958 1.00 29.22 40 THR H N 1
ATOM 1450 C CA . THR B 2 40 ? 27.703 24.824 114.074 1.00 25.67 40 THR H CA 1
ATOM 1451 C C . THR B 2 40 ? 28.130 24.002 112.844 1.00 31.45 40 THR H C 1
ATOM 1452 O O . THR B 2 40 ? 27.962 22.764 112.859 1.00 29.67 40 THR H O 1
ATOM 1463 N N . PRO B 2 41 ? 28.704 24.651 111.776 1.00 30.90 41 PRO H N 1
ATOM 1464 C CA . PRO B 2 41 ? 29.179 23.883 110.605 1.00 31.88 41 PRO H CA 1
ATOM 1465 C C . PRO B 2 41 ? 30.347 22.945 110.935 1.00 40.06 41 PRO H C 1
ATOM 1466 O O . PRO B 2 41 ? 30.480 21.912 110.303 1.00 39.46 41 PRO H O 1
ATOM 1477 N N . GLU B 2 42 ? 31.106 23.231 112.005 1.00 41.78 42 GLU H N 1
ATOM 1478 C CA . GLU B 2 42 ? 32.145 22.331 112.521 1.00 47.47 42 GLU H CA 1
ATOM 1479 C C . GLU B 2 42 ? 31.527 21.148 113.357 1.00 48.28 42 GLU H C 1
ATOM 1480 O O . GLU B 2 42 ? 32.269 20.421 114.027 1.00 45.96 42 GLU H O 1
ATOM 1492 N N . LYS B 2 43 ? 30.175 21.021 113.380 1.00 45.00 43 LYS H N 1
ATOM 1493 C CA . LYS B 2 43 ? 29.371 19.986 114.033 1.00 42.26 43 LYS H CA 1
ATOM 1494 C C . LYS B 2 43 ? 29.296 20.087 115.600 1.00 41.08 43 LYS H C 1
ATOM 1495 O O . LYS B 2 43 ? 28.723 19.186 116.221 1.00 39.64 43 LYS H O 1
ATOM 1514 N N . ARG B 2 44 ? 29.791 21.179 116.228 1.00 34.61 44 ARG H N 1
ATOM 1515 C CA . ARG B 2 44 ? 29.672 21.356 117.680 1.00 33.05 44 ARG H CA 1
ATOM 1516 C C . ARG B 2 44 ? 28.270 21.755 118.068 1.00 30.50 44 ARG H C 1
ATOM 1517 O O . ARG B 2 44 ? 27.688 22.630 117.434 1.00 29.76 44 ARG H O 1
ATOM 1538 N N . LEU B 2 45 ? 27.746 21.132 119.151 1.00 22.44 45 LEU H N 1
ATOM 1539 C CA . LEU B 2 45 ? 26.458 21.464 119.718 1.00 21.33 45 LEU H CA 1
ATOM 1540 C C . LEU B 2 45 ? 26.716 22.524 120.794 1.00 27.44 45 LEU H C 1
ATOM 1541 O O . LEU B 2 45 ? 27.713 22.446 121.518 1.00 27.84 45 LEU H O 1
ATOM 1557 N N . GLU B 2 46 ? 25.863 23.550 120.840 1.00 25.73 46 GLU H N 1
ATOM 1558 C CA . GLU B 2 46 ? 25.990 24.685 121.749 1.00 25.85 46 GLU H CA 1
ATOM 1559 C C . GLU B 2 46 ? 24.620 25.136 122.198 1.00 26.86 46 GLU H C 1
ATOM 1560 O O . GLU B 2 46 ? 23.810 25.560 121.367 1.00 28.03 46 GLU H O 1
ATOM 1572 N N . TRP B 2 47 ? 24.375 25.100 123.500 1.00 18.33 47 TRP H N 1
ATOM 1573 C CA . TRP B 2 47 ? 23.127 25.575 124.082 1.00 18.18 47 TRP H CA 1
ATOM 1574 C C . TRP B 2 47 ? 23.075 27.131 123.972 1.00 22.91 47 TRP H C 1
ATOM 1575 O O . TRP B 2 47 ? 24.065 27.807 124.258 1.00 24.31 47 TRP H O 1
ATOM 1596 N N . VAL B 2 48 ? 21.949 27.678 123.522 1.00 19.13 48 VAL H N 1
ATOM 1597 C CA . VAL B 2 48 ? 21.792 29.120 123.285 1.00 20.07 48 VAL H CA 1
ATOM 1598 C C . VAL B 2 48 ? 21.024 29.808 124.421 1.00 23.25 48 VAL H C 1
ATOM 1599 O O . VAL B 2 48 ? 21.527 30.727 125.062 1.00 21.55 48 VAL H O 1
ATOM 1612 N N . SER B 2 49 ? 19.791 29.367 124.634 1.00 21.91 49 SER H N 1
ATOM 1613 C CA . SER B 2 49 ? 18.878 30.003 125.556 1.00 22.61 49 SER H CA 1
ATOM 1614 C C . SER B 2 49 ? 17.849 29.032 126.075 1.00 25.57 49 SER H C 1
ATOM 1615 O O . SER B 2 49 ? 17.680 27.986 125.474 1.00 25.33 49 SER H O 1
ATOM 1623 N N . ALA B 2 50 ? 17.137 29.396 127.170 1.00 21.64 50 ALA H N 1
ATOM 1624 C CA . ALA B 2 50 ? 16.022 28.623 127.724 1.00 21.64 50 ALA H CA 1
ATOM 1625 C C . ALA B 2 50 ? 15.000 29.533 128.403 1.00 27.19 50 ALA H C 1
ATOM 1626 O O . ALA B 2 50 ? 15.367 30.563 128.963 1.00 26.86 50 ALA H O 1
ATOM 1633 N N . ILE B 2 51 ? 13.717 29.143 128.358 1.00 23.87 51 ILE H N 1
ATOM 1634 C CA . ILE B 2 51 ? 12.623 29.895 128.967 1.00 25.28 51 ILE H CA 1
ATOM 1635 C C . ILE B 2 51 ? 11.821 28.934 129.812 1.00 32.51 51 ILE H C 1
ATOM 1636 O O . ILE B 2 51 ? 11.627 27.792 129.397 1.00 33.69 51 ILE H O 1
ATOM 1652 N N . SER B 2 52 ? 11.341 29.392 130.984 1.00 28.12 52 SER H N 1
ATOM 1653 C CA . SER B 2 52 ? 10.576 28.560 131.896 1.00 28.66 52 SER H CA 1
ATOM 1654 C C . SER B 2 52 ? 9.117 28.398 131.477 1.00 38.33 52 SER H C 1
ATOM 1655 O O . SER B 2 52 ? 8.590 29.174 130.689 1.00 36.73 52 SER H O 1
ATOM 1663 N N . ARG B 2 53 ? 8.492 27.347 132.026 1.00 42.18 53 ARG H N 1
ATOM 1664 C CA . ARG B 2 53 ? 7.094 26.927 131.873 1.00 40.33 53 ARG H CA 1
ATOM 1665 C C . ARG B 2 53 ? 6.126 28.102 131.596 1.00 50.83 53 ARG H C 1
ATOM 1666 O O . ARG B 2 53 ? 5.383 28.074 130.623 1.00 49.20 53 ARG H O 1
ATOM 1687 N N . ASP B 2 54 ? 6.179 29.147 132.415 1.00 55.57 54 ASP H N 1
ATOM 1688 C CA . ASP B 2 54 ? 5.293 30.307 132.298 1.00 63.05 54 ASP H CA 1
ATOM 1689 C C . ASP B 2 54 ? 6.061 31.643 132.164 1.00 59.64 54 ASP H C 1
ATOM 1690 O O . ASP B 2 54 ? 5.647 32.648 132.735 1.00 57.78 54 ASP H O 1
ATOM 1699 N N . SER B 2 55 ? 7.152 31.655 131.368 1.00 52.59 55 SER H N 1
ATOM 1700 C CA . SER B 2 55 ? 7.959 32.856 131.054 1.00 44.58 55 SER H CA 1
ATOM 1701 C C . SER B 2 55 ? 8.549 33.604 132.266 1.00 48.55 55 SER H C 1
ATOM 1702 O O . SER B 2 55 ? 9.061 34.714 132.097 1.00 48.18 55 SER H O 1
ATOM 1721 N N . TYR B 2 57 ? 11.263 32.887 134.115 1.00 34.56 57 TYR H N 1
ATOM 1722 C CA . TYR B 2 57 ? 12.724 32.896 134.118 1.00 33.30 57 TYR H CA 1
ATOM 1723 C C . TYR B 2 57 ? 13.233 32.646 132.715 1.00 34.14 57 TYR H C 1
ATOM 1724 O O . TYR B 2 57 ? 12.685 31.806 132.010 1.00 34.11 57 TYR H O 1
ATOM 1742 N N . THR B 2 58 ? 14.265 33.386 132.305 1.00 29.05 58 THR H N 1
ATOM 1743 C CA . THR B 2 58 ? 14.903 33.228 130.998 1.00 27.30 58 THR H CA 1
ATOM 1744 C C . THR B 2 58 ? 16.378 33.044 131.257 1.00 30.00 58 THR H C 1
ATOM 1745 O O . THR B 2 58 ? 16.859 33.472 132.295 1.00 29.38 58 THR H O 1
ATOM 1756 N N . TYR B 2 59 ? 17.063 32.300 130.389 1.00 27.20 59 TYR H N 1
ATOM 1757 C CA . TYR B 2 59 ? 18.483 31.963 130.545 1.00 26.92 59 TYR H CA 1
ATOM 1758 C C . TYR B 2 59 ? 19.156 32.065 129.202 1.00 28.90 59 TYR H C 1
ATOM 1759 O O . TYR B 2 59 ? 18.532 31.712 128.214 1.00 28.47 59 TYR H O 1
ATOM 1777 N N . TYR B 2 60 ? 20.395 32.588 129.154 1.00 24.78 60 TYR H N 1
ATOM 1778 C CA . TYR B 2 60 ? 21.143 32.810 127.901 1.00 24.14 60 TYR H CA 1
ATOM 1779 C C . TYR B 2 60 ? 22.548 32.389 128.096 1.00 30.69 60 TYR H C 1
ATOM 1780 O O . TYR B 2 60 ? 23.041 32.474 129.221 1.00 29.82 60 TYR H O 1
ATOM 1798 N N . SER B 2 61 ? 23.233 31.987 127.021 1.00 29.80 61 SER H N 1
ATOM 1799 C CA . SER B 2 61 ? 24.648 31.634 127.150 1.00 30.76 61 SER H CA 1
ATOM 1800 C C . SER B 2 61 ? 25.491 32.921 127.063 1.00 41.86 61 SER H C 1
ATOM 1801 O O . SER B 2 61 ? 25.010 33.952 126.586 1.00 41.00 61 SER H O 1
ATOM 1809 N N . ASP B 2 62 ? 26.742 32.844 127.525 1.00 45.87 62 ASP H N 1
ATOM 1810 C CA . ASP B 2 62 ? 27.696 33.965 127.563 1.00 45.00 62 ASP H CA 1
ATOM 1811 C C . ASP B 2 62 ? 27.858 34.671 126.202 1.00 44.74 62 ASP H C 1
ATOM 1812 O O . ASP B 2 62 ? 27.903 35.902 126.157 1.00 45.36 62 ASP H O 1
ATOM 1821 N N . SER B 2 63 ? 27.975 33.905 125.106 1.00 35.80 63 SER H N 1
ATOM 1822 C CA . SER B 2 63 ? 28.187 34.495 123.777 1.00 38.32 63 SER H CA 1
ATOM 1823 C C . SER B 2 63 ? 26.984 35.238 123.221 1.00 38.52 63 SER H C 1
ATOM 1824 O O . SER B 2 63 ? 27.154 36.148 122.424 1.00 38.28 63 SER H O 1
ATOM 1832 N N . VAL B 2 64 ? 25.796 34.887 123.681 1.00 32.00 64 VAL H N 1
ATOM 1833 C CA . VAL B 2 64 ? 24.530 35.384 123.174 1.00 30.36 64 VAL H CA 1
ATOM 1834 C C . VAL B 2 64 ? 23.835 36.423 124.107 1.00 39.07 64 VAL H C 1
ATOM 1835 O O . VAL B 2 64 ? 22.933 37.119 123.641 1.00 37.51 64 VAL H O 1
ATOM 1848 N N . LYS B 2 65 ? 24.253 36.547 125.390 1.00 41.44 65 LYS H N 1
ATOM 1849 C CA . LYS B 2 65 ? 23.583 37.451 126.345 1.00 42.18 65 LYS H CA 1
ATOM 1850 C C . LYS B 2 65 ? 23.615 38.948 125.950 1.00 42.96 65 LYS H C 1
ATOM 1851 O O . LYS B 2 65 ? 24.680 39.497 125.628 1.00 44.19 65 LYS H O 1
ATOM 1870 N N . GLY B 2 66 ? 22.438 39.579 125.961 1.00 34.05 66 GLY H N 1
ATOM 1871 C CA . GLY B 2 66 ? 22.289 40.991 125.614 1.00 35.83 66 GLY H CA 1
ATOM 1872 C C . GLY B 2 66 ? 21.842 41.257 124.187 1.00 39.11 66 GLY H C 1
ATOM 1873 O O . GLY B 2 66 ? 21.320 42.338 123.900 1.00 37.62 66 GLY H O 1
ATOM 1877 N N . ARG B 2 67 ? 22.000 40.269 123.289 1.00 36.53 67 ARG H N 1
ATOM 1878 C CA . ARG B 2 67 ? 21.617 40.396 121.884 1.00 35.78 67 ARG H CA 1
AT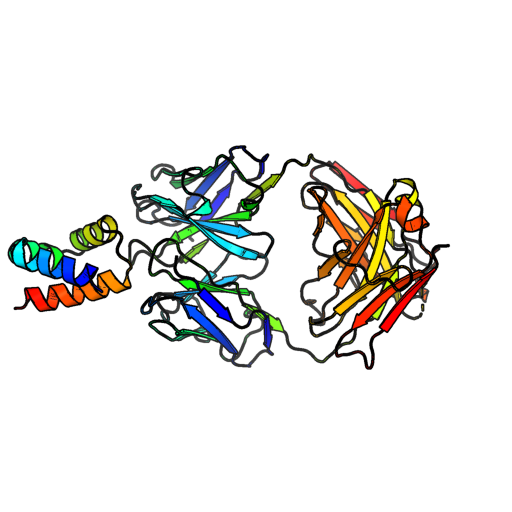OM 1879 C C . ARG B 2 67 ? 20.361 39.574 121.587 1.00 37.33 67 ARG H C 1
ATOM 1880 O O . ARG B 2 67 ? 19.473 40.053 120.868 1.00 37.18 67 ARG H O 1
ATOM 1901 N N . PHE B 2 68 ? 20.304 38.316 122.087 1.00 30.19 68 PHE H N 1
ATOM 1902 C CA . PHE B 2 68 ? 19.150 37.463 121.833 1.00 28.85 68 PHE H CA 1
ATOM 1903 C C . PHE B 2 68 ? 18.158 37.605 122.978 1.00 35.98 68 PHE H C 1
ATOM 1904 O O . PHE B 2 68 ? 18.564 37.932 124.092 1.00 36.37 68 PHE H O 1
ATOM 1921 N N . THR B 2 69 ? 16.852 37.382 122.696 1.00 34.47 69 THR H N 1
ATOM 1922 C CA . THR B 2 69 ? 15.788 37.396 123.701 1.00 35.22 69 THR H CA 1
ATOM 1923 C C . THR B 2 69 ? 14.814 36.239 123.393 1.00 34.32 69 THR H C 1
ATOM 1924 O O . THR B 2 69 ? 14.238 36.196 122.311 1.00 32.29 69 THR H O 1
ATOM 1935 N N . VAL B 2 70 ? 14.626 35.319 124.360 1.00 28.64 70 VAL H N 1
ATOM 1936 C CA . VAL B 2 70 ? 13.725 34.176 124.215 1.00 27.60 70 VAL H CA 1
ATOM 1937 C C . VAL B 2 70 ? 12.345 34.570 124.760 1.00 32.06 70 VAL H C 1
ATOM 1938 O O . VAL B 2 70 ? 12.268 35.349 125.704 1.00 31.86 70 VAL H O 1
ATOM 1951 N N . SER B 2 71 ? 11.268 34.088 124.130 1.00 29.32 71 SER H N 1
ATOM 1952 C CA . SER B 2 71 ? 9.897 34.378 124.566 1.00 30.70 71 SER H CA 1
ATOM 1953 C C . SER B 2 71 ? 8.970 33.258 124.126 1.00 36.12 71 SER H C 1
ATOM 1954 O O . SER B 2 71 ? 9.386 32.417 123.331 1.00 35.88 71 SER H O 1
ATOM 1962 N N . ARG B 2 72 ? 7.727 33.233 124.633 1.00 34.82 72 ARG H N 1
ATOM 1963 C CA . ARG B 2 72 ? 6.762 32.195 124.259 1.00 35.03 72 ARG H CA 1
ATOM 1964 C C . ARG B 2 72 ? 5.338 32.690 124.387 1.00 42.83 72 ARG H C 1
ATOM 1965 O O . ARG B 2 72 ? 5.059 33.600 125.165 1.00 41.81 72 ARG H O 1
ATOM 1986 N N . ASP B 2 73 ? 4.437 32.035 123.661 1.00 44.13 73 ASP H N 1
ATOM 1987 C CA . ASP B 2 73 ? 3.011 32.312 123.675 1.00 46.45 73 ASP H CA 1
ATOM 1988 C C . ASP B 2 73 ? 2.321 30.969 123.870 1.00 47.72 73 ASP H C 1
ATOM 1989 O O . ASP B 2 73 ? 2.198 30.213 122.906 1.00 46.98 73 ASP H O 1
ATOM 1998 N N . ASN B 2 74 ? 1.889 30.663 125.111 1.00 42.82 74 ASN H N 1
ATOM 1999 C CA . ASN B 2 74 ? 1.217 29.388 125.416 1.00 49.22 74 ASN H CA 1
ATOM 2000 C C . ASN B 2 74 ? -0.179 29.257 124.799 1.00 57.40 74 ASN H C 1
ATOM 2001 O O . ASN B 2 74 ? -0.649 28.128 124.632 1.00 56.45 74 ASN H O 1
ATOM 2012 N N . ALA B 2 75 ? -0.836 30.390 124.452 1.00 57.71 75 ALA H N 1
ATOM 2013 C CA . ALA B 2 75 ? -2.146 30.380 123.798 1.00 58.09 75 ALA H CA 1
ATOM 2014 C C . ALA B 2 75 ? -1.983 29.899 122.359 1.00 58.08 75 ALA H C 1
ATOM 2015 O O . ALA B 2 75 ? -2.735 29.036 121.899 1.00 58.28 75 ALA H O 1
ATOM 2022 N N . LYS B 2 76 ? -0.956 30.419 121.672 1.00 50.57 76 LYS H N 1
ATOM 2023 C CA . LYS B 2 76 ? -0.652 30.058 120.291 1.00 49.72 76 LYS H CA 1
ATOM 2024 C C . LYS B 2 76 ? 0.335 28.853 120.161 1.00 48.22 76 LYS H C 1
ATOM 2025 O O . LYS B 2 76 ? 0.641 28.481 119.042 1.00 45.85 76 LYS H O 1
ATOM 2044 N N . ASN B 2 77 ? 0.764 28.198 121.287 1.00 44.05 77 ASN H N 1
ATOM 2045 C CA . ASN B 2 77 ? 1.676 27.021 121.314 1.00 45.92 77 ASN H CA 1
ATOM 2046 C C . ASN B 2 77 ? 3.000 27.263 120.596 1.00 53.45 77 ASN H C 1
ATOM 2047 O O . ASN B 2 77 ? 3.543 26.355 119.975 1.00 51.59 77 ASN H O 1
ATOM 2058 N N . THR B 2 78 ? 3.541 28.482 120.743 1.00 55.01 78 THR H N 1
ATOM 2059 C CA . THR B 2 78 ? 4.746 28.922 120.065 1.00 40.56 78 THR H CA 1
ATOM 2060 C C . THR B 2 78 ? 5.828 29.375 121.045 1.00 40.35 78 THR H C 1
ATOM 2061 O O . THR B 2 78 ? 5.538 29.823 122.153 1.00 38.42 78 THR H O 1
ATOM 2072 N N . LEU B 2 79 ? 7.084 29.226 120.610 1.00 34.77 79 LEU H N 1
ATOM 2073 C CA . LEU B 2 79 ? 8.297 29.616 121.313 1.00 33.11 79 LEU H CA 1
ATOM 2074 C C . LEU B 2 79 ? 9.065 30.476 120.314 1.00 37.08 79 LEU H C 1
ATOM 2075 O O . LEU B 2 79 ? 9.049 30.146 119.135 1.00 35.38 79 LEU H O 1
ATOM 2091 N N . TYR B 2 80 ? 9.725 31.557 120.753 1.00 35.63 80 TYR H N 1
ATOM 2092 C CA . TYR B 2 80 ? 10.472 32.447 119.839 1.00 31.86 80 TYR H CA 1
ATOM 2093 C C . TYR B 2 80 ? 11.887 32.727 120.297 1.00 34.54 80 TYR H C 1
ATOM 2094 O O . TYR B 2 80 ? 12.171 32.696 121.484 1.00 34.61 80 TYR H O 1
ATOM 2112 N N . LEU B 2 81 ? 12.748 33.072 119.343 1.00 29.55 81 LEU H N 1
ATOM 2113 C CA . LEU B 2 81 ? 14.111 33.531 119.588 1.00 28.78 81 LEU H CA 1
ATOM 2114 C C . LEU B 2 81 ? 14.383 34.768 118.684 1.00 34.92 81 LEU H C 1
ATOM 2115 O O . LEU B 2 81 ? 14.637 34.624 117.488 1.00 33.24 81 LEU H O 1
ATOM 2131 N N . GLN B 2 82 ? 14.309 35.970 119.266 1.00 32.48 82 GLN H N 1
ATOM 2132 C CA . GLN B 2 82 ? 14.644 37.197 118.561 1.00 33.24 82 GLN H CA 1
ATOM 2133 C C . GLN B 2 82 ? 16.154 37.331 118.652 1.00 35.17 82 GLN H C 1
ATOM 2134 O O . GLN B 2 82 ? 16.691 37.311 119.748 1.00 32.61 82 GLN H O 1
ATOM 2148 N N . MET B 2 83 ? 16.834 37.475 117.515 1.00 33.40 83 MET H N 1
ATOM 2149 C CA . MET B 2 83 ? 18.296 37.594 117.464 1.00 32.99 83 MET H CA 1
ATOM 2150 C C . MET B 2 83 ? 18.652 38.993 116.943 1.00 40.05 83 MET H C 1
ATOM 2151 O O . MET B 2 83 ? 17.887 39.542 116.164 1.00 39.55 83 MET H O 1
ATOM 2165 N N . SER B 2 84 ? 19.753 39.586 117.420 1.00 40.56 84 SER H N 1
ATOM 2166 C CA . SER B 2 84 ? 20.212 40.912 116.974 1.00 41.24 84 SER H CA 1
ATOM 2167 C C . SER B 2 84 ? 21.740 40.956 117.017 1.00 43.51 84 SER H C 1
ATOM 2168 O O . SER B 2 84 ? 22.346 39.984 117.478 1.00 43.41 84 SER H O 1
ATOM 2176 N N . SER B 2 85 ? 22.363 42.051 116.506 1.00 38.57 85 SER H N 1
ATOM 2177 C CA . SER B 2 85 ? 23.834 42.218 116.426 1.00 38.70 85 SER H CA 1
ATOM 2178 C C . SER B 2 85 ? 24.476 40.891 115.997 1.00 40.21 85 SER H C 1
ATOM 2179 O O . SER B 2 85 ? 25.410 40.406 116.646 1.00 39.78 85 SER H O 1
ATOM 2187 N N . LEU B 2 86 ? 23.899 40.261 114.947 1.00 34.69 86 LEU H N 1
ATOM 2188 C CA . LEU B 2 86 ? 24.324 38.947 114.481 1.00 34.19 86 LEU H CA 1
ATOM 2189 C C . LEU B 2 86 ? 25.786 38.920 114.027 1.00 38.36 86 LEU H C 1
ATOM 2190 O O . LEU B 2 86 ? 26.284 39.901 113.466 1.00 38.12 86 LEU H O 1
ATOM 2206 N N . ARG B 2 87 ? 26.480 37.821 114.347 1.00 34.59 87 ARG H N 1
ATOM 2207 C CA . ARG B 2 87 ? 27.882 37.596 114.016 1.00 34.78 87 ARG H CA 1
ATOM 2208 C C . ARG B 2 87 ? 28.006 36.400 113.100 1.00 36.95 87 ARG H C 1
ATOM 2209 O O . ARG B 2 87 ? 27.161 35.504 113.143 1.00 37.06 87 ARG H O 1
ATOM 2230 N N . SER B 2 88 ? 29.110 36.318 112.347 1.00 31.34 88 SER H N 1
ATOM 2231 C CA . SER B 2 88 ? 29.373 35.161 111.493 1.00 31.21 88 SER H CA 1
ATOM 2232 C C . SER B 2 88 ? 29.391 33.896 112.360 1.00 40.17 88 SER H C 1
ATOM 2233 O O . SER B 2 88 ? 28.876 32.877 111.912 1.00 40.57 88 SER H O 1
ATOM 2241 N N . GLU B 2 89 ? 29.854 34.017 113.644 1.00 39.77 89 GLU H N 1
ATOM 2242 C CA . GLU B 2 89 ? 29.887 32.965 114.693 1.00 40.47 89 GLU H CA 1
ATOM 2243 C C . GLU B 2 89 ? 28.514 32.325 114.996 1.00 38.27 89 GLU H C 1
ATOM 2244 O O . GLU B 2 89 ? 28.477 31.239 115.600 1.00 39.24 89 GLU H O 1
ATOM 2256 N N . ASP B 2 90 ? 27.403 33.032 114.683 1.00 28.09 90 ASP H N 1
ATOM 2257 C CA . ASP B 2 90 ? 26.041 32.548 114.898 1.00 27.23 90 ASP H CA 1
ATOM 2258 C C . ASP B 2 90 ? 25.531 31.714 113.725 1.00 30.42 90 ASP H C 1
ATOM 2259 O O . ASP B 2 90 ? 24.370 31.299 113.766 1.00 28.97 90 ASP H O 1
ATOM 2268 N N . THR B 2 91 ? 26.338 31.524 112.660 1.00 28.39 91 THR H N 1
ATOM 2269 C CA . THR B 2 91 ? 25.967 30.640 111.542 1.00 32.66 91 THR H CA 1
ATOM 2270 C C . THR B 2 91 ? 25.873 29.216 112.114 1.00 31.34 91 THR H C 1
ATOM 2271 O O . THR B 2 91 ? 26.868 28.703 112.642 1.00 30.53 91 THR H O 1
ATOM 2282 N N . ALA B 2 92 ? 24.651 28.648 112.108 1.00 22.43 92 ALA H N 1
ATOM 2283 C CA . ALA B 2 92 ? 24.377 27.326 112.656 1.00 21.01 92 ALA H CA 1
ATOM 2284 C C . ALA B 2 92 ? 22.951 26.862 112.324 1.00 24.68 92 ALA H C 1
ATOM 2285 O O . ALA B 2 92 ? 22.162 27.606 111.757 1.00 22.15 92 ALA H O 1
ATOM 2292 N N . MET B 2 93 ? 22.631 25.630 112.692 1.00 25.58 93 MET H N 1
ATOM 2293 C CA . MET B 2 93 ? 21.300 25.066 112.556 1.00 25.35 93 MET H CA 1
ATOM 2294 C C . MET B 2 93 ? 20.721 25.245 113.946 1.00 25.51 93 MET H C 1
ATOM 2295 O O . MET B 2 93 ? 21.373 24.841 114.902 1.00 24.04 93 MET H O 1
ATOM 2309 N N . TYR B 2 94 ? 19.536 25.884 114.083 1.00 20.47 94 TYR H N 1
ATOM 2310 C CA . TYR B 2 94 ? 18.938 26.150 115.396 1.00 20.66 94 TYR H CA 1
ATOM 2311 C C . TYR B 2 94 ? 17.775 25.198 115.721 1.00 27.16 94 TYR H C 1
ATOM 2312 O O . TYR B 2 94 ? 16.828 25.102 114.948 1.00 27.47 94 TYR H O 1
ATOM 2330 N N . TYR B 2 95 ? 17.810 24.562 116.906 1.00 26.49 95 TYR H N 1
ATOM 2331 C CA . TYR B 2 95 ? 16.773 23.636 117.354 1.00 25.48 95 TYR H CA 1
ATOM 2332 C C . TYR B 2 95 ? 16.082 24.058 118.636 1.00 33.98 95 TYR H C 1
ATOM 2333 O O . TYR B 2 95 ? 16.771 24.302 119.624 1.00 33.05 95 TYR H O 1
ATOM 2351 N N . CYS B 2 96 ? 14.737 24.121 118.640 1.00 35.34 96 CYS H N 1
ATOM 2352 C CA . CYS B 2 96 ? 13.938 24.233 119.855 1.00 39.15 96 CYS H CA 1
ATOM 2353 C C . CYS B 2 96 ? 13.883 22.764 120.410 1.00 36.02 96 CYS H C 1
ATOM 2354 O O . CYS B 2 96 ? 13.770 21.802 119.639 1.00 36.57 96 CYS H O 1
ATOM 2361 N N . ALA B 2 97 ? 14.116 22.596 121.710 1.00 25.19 97 ALA H N 1
ATOM 2362 C CA . ALA B 2 97 ? 14.120 21.286 122.357 1.00 25.26 97 ALA H CA 1
ATOM 2363 C C . ALA B 2 97 ? 13.326 21.378 123.677 1.00 28.38 97 ALA H C 1
ATOM 2364 O O . ALA B 2 97 ? 13.353 22.419 124.354 1.00 27.02 97 ALA H O 1
ATOM 2371 N N . ARG B 2 98 ? 12.593 20.307 124.007 1.00 24.22 98 ARG H N 1
ATOM 2372 C CA . ARG B 2 98 ? 11.794 20.236 125.228 1.00 25.19 98 ARG H CA 1
ATOM 2373 C C . ARG B 2 98 ? 12.642 19.643 126.352 1.00 29.02 98 ARG H C 1
ATOM 2374 O O . ARG B 2 98 ? 13.332 18.648 126.135 1.00 26.75 98 ARG H O 1
ATOM 2395 N N . GLN B 2 99 ? 12.557 20.212 127.561 1.00 26.84 99 GLN H N 1
ATOM 2396 C CA . GLN B 2 99 ? 13.291 19.636 128.673 1.00 25.39 99 GLN H CA 1
ATOM 2397 C C . GLN B 2 99 ? 12.424 18.624 129.440 1.00 32.57 99 GLN H C 1
ATOM 2398 O O . GLN B 2 99 ? 11.182 18.746 129.485 1.00 33.29 99 GLN H O 1
ATOM 2412 N N . ILE B 2 100 ? 13.098 17.648 130.081 1.00 28.22 100 ILE H N 1
ATOM 2413 C CA . ILE B 2 100 ? 12.471 16.710 131.023 1.00 34.58 100 ILE H CA 1
ATOM 2414 C C . ILE B 2 100 ? 12.033 17.561 132.249 1.00 49.32 100 ILE H C 1
ATOM 2415 O O . ILE B 2 100 ? 12.748 18.504 132.613 1.00 46.93 100 ILE H O 1
ATOM 2431 N N . ASP B 2 101 ? 10.872 17.236 132.876 1.00 56.68 101 ASP H N 1
ATOM 2432 C CA . ASP B 2 101 ? 10.341 18.035 133.989 1.00 67.73 101 ASP H CA 1
ATOM 2433 C C . ASP B 2 101 ? 10.604 17.457 135.407 1.00 61.30 101 ASP H C 1
ATOM 2434 O O . ASP B 2 101 ? 9.681 17.402 136.217 1.00 61.56 101 ASP H O 1
ATOM 2443 N N . ASP B 2 102 ? 11.878 17.113 135.727 1.00 48.91 102 ASP H N 1
ATOM 2444 C CA . ASP B 2 102 ? 12.294 16.660 137.070 1.00 48.41 102 ASP H CA 1
ATOM 2445 C C . ASP B 2 102 ? 12.972 17.809 137.854 1.00 41.83 102 ASP H C 1
ATOM 2446 O O . ASP B 2 102 ? 13.130 17.706 139.072 1.00 41.13 102 ASP H O 1
ATOM 2455 N N . TYR B 2 103 ? 13.443 18.853 137.153 1.00 29.24 103 TYR H N 1
ATOM 2456 C CA . TYR B 2 103 ? 14.137 19.978 137.758 1.00 28.51 103 TYR H CA 1
ATOM 2457 C C . TYR B 2 103 ? 14.032 21.131 136.786 1.00 33.64 103 TYR H C 1
ATOM 2458 O O . TYR B 2 103 ? 13.789 20.877 135.599 1.00 34.80 103 TYR H O 1
ATOM 2476 N N . TYR B 2 104 ? 14.184 22.386 137.257 1.00 29.67 104 TYR H N 1
ATOM 2477 C CA . TYR B 2 104 ? 14.050 23.575 136.388 1.00 29.80 104 TYR H CA 1
ATOM 2478 C C . TYR B 2 104 ? 15.062 23.586 135.211 1.00 32.11 104 TYR H C 1
ATOM 2479 O O . TYR B 2 104 ? 14.783 24.182 134.167 1.00 32.59 104 TYR H O 1
ATOM 2497 N N . VAL B 2 105 ? 16.219 22.931 135.392 1.00 26.16 105 VAL H N 1
ATOM 2498 C CA . VAL B 2 105 ? 17.244 22.737 134.376 1.00 24.23 105 VAL H CA 1
ATOM 2499 C C . VAL B 2 105 ? 17.342 21.210 134.173 1.00 27.67 105 VAL H C 1
ATOM 2500 O O . VAL B 2 105 ? 17.479 20.479 135.142 1.00 24.38 105 VAL H O 1
ATOM 2513 N N . ASP B 2 106 ? 17.181 20.713 132.935 1.00 26.98 106 ASP H N 1
ATOM 2514 C CA . ASP B 2 106 ? 17.215 19.254 132.711 1.00 26.31 106 ASP H CA 1
ATOM 2515 C C . ASP B 2 106 ? 17.578 18.881 131.270 1.00 31.15 106 ASP H C 1
ATOM 2516 O O . ASP B 2 106 ? 17.691 19.755 130.410 1.00 30.57 106 ASP H O 1
ATOM 2525 N N . ALA B 2 107 ? 17.757 17.556 131.029 1.00 28.07 107 ALA H N 1
ATOM 2526 C CA . ALA B 2 107 ? 18.049 16.954 129.723 1.00 21.82 107 ALA H CA 1
ATOM 2527 C C . ALA B 2 107 ? 16.914 17.278 128.765 1.00 25.01 107 ALA H C 1
ATOM 2528 O O . ALA B 2 107 ? 15.795 17.565 129.202 1.00 25.79 107 ALA H O 1
ATOM 2535 N N . LEU B 2 108 ? 17.219 17.230 127.464 1.00 19.46 108 LEU H N 1
ATOM 2536 C CA . LEU B 2 108 ? 16.328 17.576 126.347 1.00 19.63 108 LEU H CA 1
ATOM 2537 C C . LEU B 2 108 ? 15.813 16.286 125.725 1.00 25.79 108 LEU H C 1
ATOM 2538 O O . LEU B 2 108 ? 16.558 15.606 125.032 1.00 26.17 108 LEU H O 1
ATOM 2554 N N . ASP B 2 109 ? 14.560 15.905 126.040 1.00 22.30 109 ASP H N 1
ATOM 2555 C CA . ASP B 2 109 ? 13.982 14.629 125.584 1.00 24.04 109 ASP H CA 1
ATOM 2556 C C . ASP B 2 109 ? 13.346 14.671 124.208 1.00 30.52 109 ASP H C 1
ATOM 2557 O O . ASP B 2 109 ? 13.124 13.592 123.671 1.00 32.08 109 ASP H O 1
ATOM 2566 N N . TYR B 2 110 ? 13.052 15.859 123.629 1.00 26.93 110 TYR H N 1
ATOM 2567 C CA . TYR B 2 110 ? 12.480 15.976 122.269 1.00 29.33 110 TYR H CA 1
ATOM 2568 C C . TYR B 2 110 ? 13.088 17.166 121.535 1.00 33.91 110 TYR H C 1
ATOM 2569 O O . TYR B 2 110 ? 13.135 18.251 122.095 1.00 32.28 110 TYR H O 1
ATOM 2587 N N . TRP B 2 111 ? 13.574 16.953 120.310 1.00 34.29 111 TRP H N 1
ATOM 2588 C CA . TRP B 2 111 ? 14.203 17.986 119.469 1.00 35.14 111 TRP H CA 1
ATOM 2589 C C . TRP B 2 111 ? 13.424 18.107 118.161 1.00 36.39 111 TRP H C 1
ATOM 2590 O O . TRP B 2 111 ? 12.840 17.113 117.716 1.00 37.60 111 TRP H O 1
ATOM 2611 N N . GLY B 2 112 ? 13.429 19.297 117.560 1.00 28.64 112 GLY H N 1
ATOM 2612 C CA . GLY B 2 112 ? 12.788 19.531 116.271 1.00 30.43 112 GLY H CA 1
ATOM 2613 C C . GLY B 2 112 ? 13.785 19.284 115.148 1.00 44.78 112 GLY H C 1
ATOM 2614 O O . GLY B 2 112 ? 14.958 19.007 115.417 1.00 42.55 112 GLY H O 1
ATOM 2618 N N . GLN B 2 113 ? 13.347 19.417 113.885 1.00 52.23 113 GLN H N 1
ATOM 2619 C CA . GLN B 2 113 ? 14.211 19.119 112.734 1.00 52.81 113 GLN H CA 1
ATOM 2620 C C . GLN B 2 113 ? 15.319 20.165 112.459 1.00 48.20 113 GLN H C 1
ATOM 2621 O O . GLN B 2 113 ? 16.317 19.842 111.817 1.00 48.48 113 GLN H O 1
ATOM 2635 N N . GLY B 2 114 ? 15.118 21.388 112.913 1.00 37.85 114 GLY H N 1
ATOM 2636 C CA . GLY B 2 114 ? 16.064 22.485 112.767 1.00 34.78 114 GLY H CA 1
ATOM 2637 C C . GLY B 2 114 ? 15.659 23.524 111.733 1.00 39.34 114 GLY H C 1
ATOM 2638 O O . GLY B 2 114 ? 14.765 23.289 110.905 1.00 39.10 114 GLY H O 1
ATOM 2642 N N . THR B 2 115 ? 16.284 24.716 111.829 1.00 34.93 115 THR H N 1
ATOM 2643 C CA . THR B 2 115 ? 16.094 25.839 110.904 1.00 34.10 115 THR H CA 1
ATOM 2644 C C . THR B 2 115 ? 17.489 26.462 110.712 1.00 33.31 115 THR H C 1
ATOM 2645 O O . THR B 2 115 ? 18.185 26.703 111.690 1.00 30.99 115 THR H O 1
ATOM 2656 N N . SER B 2 116 ? 17.944 26.594 109.458 1.00 30.00 116 SER H N 1
ATOM 2657 C CA . SER B 2 116 ? 19.297 27.077 109.158 1.00 29.10 116 SER H CA 1
ATOM 2658 C C . SER B 2 116 ? 19.385 28.616 109.108 1.00 30.65 116 SER H C 1
ATOM 2659 O O . SER B 2 116 ? 18.553 29.264 108.475 1.00 30.22 116 SER H O 1
ATOM 2667 N N . VAL B 2 117 ? 20.401 29.181 109.790 1.00 24.23 117 VAL H N 1
ATOM 2668 C CA . VAL B 2 117 ? 20.684 30.619 109.840 1.00 24.58 117 VAL H CA 1
ATOM 2669 C C . VAL B 2 117 ? 22.130 30.797 109.329 1.00 34.02 117 VAL H C 1
ATOM 2670 O O . VAL B 2 117 ? 23.011 30.026 109.717 1.00 31.65 117 VAL H O 1
ATOM 2683 N N . THR B 2 118 ? 22.359 31.770 108.427 1.00 37.90 118 THR H N 1
ATOM 2684 C CA . THR B 2 118 ? 23.693 32.073 107.882 1.00 38.89 118 THR H CA 1
ATOM 2685 C C . THR B 2 118 ? 23.912 33.581 108.014 1.00 38.69 118 THR H C 1
ATOM 2686 O O . THR B 2 118 ? 23.103 34.365 107.532 1.00 37.58 118 THR H O 1
ATOM 2697 N N . VAL B 2 119 ? 24.983 33.981 108.698 1.00 33.52 119 VAL H N 1
ATOM 2698 C CA . VAL B 2 119 ? 25.312 35.386 108.880 1.00 35.63 119 VAL H CA 1
ATOM 2699 C C . VAL B 2 119 ? 26.530 35.627 108.012 1.00 38.54 119 VAL H C 1
ATOM 2700 O O . VAL B 2 119 ? 27.571 35.019 108.261 1.00 36.86 119 VAL H O 1
ATOM 2713 N N . SER B 2 120 ? 26.392 36.462 106.966 1.00 36.76 120 SER H N 1
ATOM 2714 C CA . SER B 2 120 ? 27.497 36.733 106.051 1.00 36.84 120 SER H CA 1
ATOM 2715 C C . SER B 2 120 ? 27.299 38.018 105.221 1.00 45.36 120 SER H C 1
ATOM 2716 O O . SER B 2 120 ? 26.169 38.368 104.859 1.00 43.50 120 SER H O 1
ATOM 2724 N N . SER B 2 121 ? 28.420 38.705 104.921 1.00 48.28 121 SER H N 1
ATOM 2725 C CA . SER B 2 121 ? 28.447 39.934 104.116 1.00 50.99 121 SER H CA 1
ATOM 2726 C C . SER B 2 121 ? 28.278 39.624 102.623 1.00 49.77 121 SER H C 1
ATOM 2727 O O . SER B 2 121 ? 27.763 40.468 101.886 1.00 50.50 121 SER H O 1
ATOM 2735 N N . ALA B 2 122 ? 28.742 38.426 102.170 1.00 40.48 122 ALA H N 1
ATOM 2736 C CA . ALA B 2 122 ? 28.666 37.982 100.775 1.00 39.97 122 ALA H CA 1
ATOM 2737 C C . ALA B 2 122 ? 27.263 38.049 100.194 1.00 48.78 122 ALA H C 1
ATOM 2738 O O . ALA B 2 122 ? 26.273 37.989 100.931 1.00 48.75 122 ALA H O 1
ATOM 2745 N N . SER B 2 123 ? 27.199 38.200 98.867 1.00 49.82 123 SER H N 1
ATOM 2746 C CA . SER B 2 123 ? 25.957 38.314 98.097 1.00 54.05 123 SER H CA 1
ATOM 2747 C C . SER B 2 123 ? 25.743 37.063 97.219 1.00 54.91 123 SER H C 1
ATOM 2748 O O . SER B 2 123 ? 26.712 36.381 96.862 1.00 51.46 123 SER H O 1
ATOM 2756 N N . THR B 2 124 ? 24.462 36.766 96.889 1.00 52.64 124 THR H N 1
ATOM 2757 C CA . THR B 2 124 ? 24.104 35.591 96.095 1.00 47.07 124 THR H CA 1
ATOM 2758 C C . THR B 2 124 ? 24.871 35.585 94.778 1.00 51.70 124 THR H C 1
ATOM 2759 O O . THR B 2 124 ? 24.849 36.567 94.040 1.00 51.55 124 THR H O 1
ATOM 2770 N N . LYS B 2 125 ? 25.623 34.518 94.543 1.00 48.91 125 LYS H N 1
ATOM 2771 C CA . LYS B 2 125 ? 26.477 34.374 93.370 1.00 48.04 125 LYS H CA 1
ATOM 2772 C C . LYS B 2 125 ? 26.420 32.923 92.910 1.00 47.31 125 LYS H C 1
ATOM 2773 O O . LYS B 2 125 ? 26.465 32.021 93.750 1.00 47.75 125 LYS H O 1
ATOM 2792 N N . GLY B 2 126 ? 26.309 32.712 91.604 1.00 38.60 126 GLY H N 1
ATOM 2793 C CA . GLY B 2 126 ? 26.278 31.376 91.023 1.00 37.24 126 GLY H CA 1
ATOM 2794 C C . GLY B 2 126 ? 27.683 30.829 90.902 1.00 39.14 126 GLY H C 1
ATOM 2795 O O . GLY B 2 126 ? 28.647 31.598 90.960 1.00 40.18 126 GLY H O 1
ATOM 2799 N N . PRO B 2 127 ? 27.871 29.510 90.731 1.00 32.67 127 PRO H N 1
ATOM 2800 C CA . PRO B 2 127 ? 29.246 28.997 90.644 1.00 31.47 127 PRO H CA 1
ATOM 2801 C C . PRO B 2 127 ? 29.868 29.091 89.270 1.00 38.07 127 PRO H C 1
ATOM 2802 O O . PRO B 2 127 ? 29.164 29.061 88.265 1.00 36.37 127 PRO H O 1
ATOM 2813 N N . SER B 2 128 ? 31.207 29.070 89.237 1.00 37.58 128 SER H N 1
ATOM 2814 C CA . SER B 2 128 ? 31.976 28.897 88.006 1.00 33.89 128 SER H CA 1
ATOM 2815 C C . SER B 2 128 ? 32.269 27.380 88.008 1.00 37.34 128 SER H C 1
ATOM 2816 O O . SER B 2 128 ? 32.630 26.852 89.062 1.00 35.25 128 SER H O 1
ATOM 2824 N N . VAL B 2 129 ? 32.013 26.666 86.891 1.00 35.56 129 VAL H N 1
ATOM 2825 C CA . VAL B 2 129 ? 32.239 25.212 86.818 1.00 35.01 129 VAL H CA 1
ATOM 2826 C C . VAL B 2 129 ? 33.416 24.951 85.872 1.00 37.92 129 VAL H C 1
ATOM 2827 O O . VAL B 2 129 ? 33.343 25.323 84.705 1.00 39.87 129 VAL H O 1
ATOM 2840 N N . PHE B 2 130 ? 34.518 24.380 86.392 1.00 32.30 130 PHE H N 1
ATOM 2841 C CA . PHE B 2 130 ? 35.736 24.092 85.620 1.00 33.49 130 PHE H CA 1
ATOM 2842 C C . PHE B 2 130 ? 35.949 22.572 85.558 1.00 40.55 130 PHE H C 1
ATOM 2843 O O . PHE B 2 130 ? 35.561 21.874 86.493 1.00 39.08 130 PHE H O 1
ATOM 2860 N N . PRO B 2 131 ? 36.557 22.018 84.488 1.00 39.66 131 PRO H N 1
ATOM 2861 C CA . PRO B 2 131 ? 36.749 20.560 84.447 1.00 39.42 131 PRO H CA 1
ATOM 2862 C C . PRO B 2 131 ? 38.044 20.092 85.109 1.00 38.54 131 PRO H C 1
ATOM 2863 O O . PRO B 2 131 ? 39.021 20.841 85.204 1.00 37.64 131 PRO H O 1
ATOM 2874 N N . LEU B 2 132 ? 38.030 18.843 85.579 1.00 32.38 132 LEU H N 1
ATOM 2875 C CA . LEU B 2 132 ? 39.189 18.152 86.143 1.00 32.28 132 LEU H CA 1
ATOM 2876 C C . LEU B 2 132 ? 39.376 17.008 85.152 1.00 37.32 132 LEU H C 1
ATOM 2877 O O . LEU B 2 132 ? 38.830 15.924 85.329 1.00 34.45 132 LEU H O 1
ATOM 2893 N N . ALA B 2 133 ? 40.041 17.330 84.026 1.00 38.72 133 ALA H N 1
ATOM 2894 C CA . ALA B 2 133 ? 40.252 16.426 82.889 1.00 40.60 133 ALA H CA 1
ATOM 2895 C C . ALA B 2 133 ? 41.206 15.275 83.198 1.00 48.07 133 ALA H C 1
ATOM 2896 O O . ALA B 2 133 ? 42.239 15.511 83.825 1.00 47.17 133 ALA H O 1
ATOM 2903 N N . PRO B 2 134 ? 40.939 14.045 82.695 1.00 48.41 134 PRO H N 1
ATOM 2904 C CA . PRO B 2 134 ? 41.850 12.917 82.994 1.00 49.56 134 PRO H CA 1
ATOM 2905 C C . PRO B 2 134 ? 43.153 12.832 82.148 1.00 57.62 134 PRO H C 1
ATOM 2906 O O . PRO B 2 134 ? 43.425 13.691 81.296 1.00 55.96 134 PRO H O 1
ATOM 2910 N N . SER B 2 135 ? 43.955 11.761 82.428 1.00 58.51 135 SER H N 1
ATOM 2911 C CA . SER B 2 135 ? 45.256 11.316 81.875 1.00 60.67 135 SER H CA 1
ATOM 2912 C C . SER B 2 135 ? 46.469 12.027 82.508 1.00 67.78 135 SER H C 1
ATOM 2913 O O . SER B 2 135 ? 46.881 13.105 82.050 1.00 68.47 135 SER H O 1
ATOM 2916 N N . SER B 2 136 ? 47.038 11.372 83.565 1.00 64.89 136 SER H N 1
ATOM 2917 C CA . SER B 2 136 ? 48.202 11.745 84.392 1.00 87.14 136 SER H CA 1
ATOM 2918 C C . SER B 2 136 ? 48.429 10.656 85.446 1.00 117.03 136 SER H C 1
ATOM 2919 O O . SER B 2 136 ? 48.877 9.557 85.127 1.00 79.37 136 SER H O 1
ATOM 2922 N N . GLY B 2 142 ? 44.746 0.925 84.900 1.00 63.27 142 GLY H N 1
ATOM 2923 C CA . GLY B 2 142 ? 43.624 0.892 83.967 1.00 63.63 142 GLY H CA 1
ATOM 2924 C C . GLY B 2 142 ? 42.340 1.580 84.420 1.00 72.08 142 GLY H C 1
ATOM 2925 O O . GLY B 2 142 ? 41.285 1.347 83.823 1.00 71.61 142 GLY H O 1
ATOM 2928 N N . THR B 2 143 ? 42.410 2.444 85.463 1.00 72.45 143 THR H N 1
ATOM 2929 C CA . THR B 2 143 ? 41.275 3.217 85.988 1.00 68.34 143 THR H CA 1
ATOM 2930 C C . THR B 2 143 ? 41.633 4.693 85.875 1.00 55.84 143 THR H C 1
ATOM 2931 O O . THR B 2 143 ? 42.764 5.080 86.176 1.00 55.03 143 THR H O 1
ATOM 2942 N N . ALA B 2 144 ? 40.682 5.509 85.426 1.00 40.75 144 ALA H N 1
ATOM 2943 C CA . ALA B 2 144 ? 40.887 6.944 85.236 1.00 38.91 144 ALA H CA 1
ATOM 2944 C C . ALA B 2 144 ? 39.980 7.744 86.175 1.00 38.88 144 ALA H C 1
ATOM 2945 O O . ALA B 2 144 ? 38.884 7.299 86.499 1.00 36.59 144 ALA H O 1
ATOM 2952 N N . ALA B 2 145 ? 40.428 8.942 86.564 1.00 35.24 145 ALA H N 1
ATOM 2953 C CA . ALA B 2 145 ? 39.684 9.847 87.436 1.00 33.29 145 ALA H CA 1
ATOM 2954 C C . ALA B 2 145 ? 39.460 11.187 86.744 1.00 37.64 145 ALA H C 1
ATOM 2955 O O . ALA B 2 145 ? 40.374 11.745 86.147 1.00 35.28 145 ALA H O 1
ATOM 2962 N N . LEU B 2 146 ? 38.249 11.706 86.853 1.00 37.90 146 LEU H N 1
ATOM 2963 C CA . LEU B 2 146 ? 37.880 12.992 86.284 1.00 35.38 146 LEU H CA 1
ATOM 2964 C C . LEU B 2 146 ? 36.830 13.671 87.171 1.00 37.51 146 LEU H C 1
ATOM 2965 O O . LEU B 2 146 ? 36.232 13.041 88.035 1.00 36.25 146 LEU H O 1
ATOM 2981 N N . GLY B 2 147 ? 36.574 14.934 86.927 1.00 33.18 147 GLY H N 1
ATOM 2982 C CA . GLY B 2 147 ? 35.591 15.635 87.730 1.00 30.23 147 GLY H CA 1
ATOM 2983 C C . GLY B 2 147 ? 35.365 17.065 87.329 1.00 38.85 147 GLY H C 1
ATOM 2984 O O . GLY B 2 147 ? 35.731 17.478 86.233 1.00 34.99 147 GLY H O 1
ATOM 2988 N N . CYS B 2 148 ? 34.807 17.832 88.240 1.00 45.51 148 CYS H N 1
ATOM 2989 C CA . CYS B 2 148 ? 34.641 19.253 88.031 1.00 51.22 148 CYS H CA 1
ATOM 2990 C C . CYS B 2 148 ? 34.648 20.005 89.327 1.00 45.77 148 CYS H C 1
ATOM 2991 O O . CYS B 2 148 ? 34.217 19.514 90.369 1.00 44.69 148 CYS H O 1
ATOM 2998 N N . LEU B 2 149 ? 35.190 21.198 89.254 1.00 36.38 149 LEU H N 1
ATOM 2999 C CA . LEU B 2 149 ? 35.375 22.073 90.379 1.00 33.05 149 LEU H CA 1
ATOM 3000 C C . LEU B 2 149 ? 34.309 23.138 90.319 1.00 33.81 149 LEU H C 1
ATOM 3001 O O . LEU B 2 149 ? 34.318 23.925 89.389 1.00 34.17 149 LEU H O 1
ATOM 3017 N N . VAL B 2 150 ? 33.372 23.136 91.285 1.00 27.44 150 VAL H N 1
ATOM 3018 C CA . VAL B 2 150 ? 32.282 24.102 91.400 1.00 27.57 150 VAL H CA 1
ATOM 3019 C C . VAL B 2 150 ? 32.798 25.185 92.378 1.00 34.02 150 VAL H C 1
ATOM 3020 O O . VAL B 2 150 ? 32.795 24.988 93.587 1.00 34.25 150 VAL H O 1
ATOM 3033 N N . LYS B 2 151 ? 33.262 26.314 91.851 1.00 32.27 151 LYS H N 1
ATOM 3034 C CA . LYS B 2 151 ? 33.928 27.345 92.641 1.00 33.36 151 LYS H CA 1
ATOM 3035 C C . LYS B 2 151 ? 33.192 28.698 92.754 1.00 35.95 151 LYS H C 1
ATOM 3036 O O . LYS B 2 151 ? 32.519 29.129 91.823 1.00 35.64 151 LYS H O 1
ATOM 3055 N N . ASP B 2 152 ? 33.382 29.376 93.900 1.00 32.66 152 ASP H N 1
ATOM 3056 C CA . ASP B 2 152 ? 32.887 30.717 94.210 1.00 34.08 152 ASP H CA 1
ATOM 3057 C C . ASP B 2 152 ? 31.368 30.926 94.057 1.00 36.33 152 ASP H C 1
ATOM 3058 O O . ASP B 2 152 ? 30.934 31.775 93.274 1.00 36.78 152 ASP H O 1
ATOM 3067 N N . TYR B 2 153 ? 30.578 30.208 94.863 1.00 29.56 153 TYR H N 1
ATOM 3068 C CA . TYR B 2 153 ? 29.131 30.361 94.884 1.00 29.85 153 TYR H CA 1
ATOM 3069 C C . TYR B 2 153 ? 28.677 30.749 96.255 1.00 38.72 153 TYR H C 1
ATOM 3070 O O . TYR B 2 153 ? 29.396 30.560 97.237 1.00 38.11 153 TYR H O 1
ATOM 3088 N N . PHE B 2 154 ? 27.479 31.315 96.326 1.00 39.86 154 PHE H N 1
ATOM 3089 C CA . PHE B 2 154 ? 26.908 31.707 97.594 1.00 40.55 154 PHE H CA 1
ATOM 3090 C C . PHE B 2 154 ? 25.399 31.873 97.445 1.00 46.58 154 PHE H C 1
ATOM 3091 O O . PHE B 2 154 ? 24.949 32.477 96.482 1.00 45.13 154 PHE H O 1
ATOM 3108 N N . PRO B 2 155 ? 24.579 31.363 98.371 1.00 46.95 155 PRO H N 1
ATOM 3109 C CA . PRO B 2 155 ? 24.889 30.541 99.545 1.00 43.97 155 PRO H CA 1
ATOM 3110 C C . PRO B 2 155 ? 24.754 29.067 99.180 1.00 49.40 155 PRO H C 1
ATOM 3111 O O . PRO B 2 155 ? 24.472 28.736 98.030 1.00 47.02 155 PRO H O 1
ATOM 3122 N N . GLU B 2 156 ? 24.877 28.184 100.173 1.00 49.62 156 GLU H N 1
ATOM 3123 C CA . GLU B 2 156 ? 24.649 26.756 99.968 1.00 46.19 156 GLU H CA 1
ATOM 3124 C C . GLU B 2 156 ? 23.135 26.476 99.784 1.00 46.77 156 GLU H C 1
ATOM 3125 O O . GLU B 2 156 ? 22.299 27.265 100.242 1.00 45.37 156 GLU H O 1
ATOM 3137 N N . PRO B 2 157 ? 22.735 25.393 99.089 1.00 41.30 157 PRO H N 1
ATOM 3138 C CA . PRO B 2 157 ? 23.546 24.316 98.497 1.00 39.92 157 PRO H CA 1
ATOM 3139 C C . PRO B 2 157 ? 23.607 24.324 96.971 1.00 50.02 157 PRO H C 1
ATOM 3140 O O . PRO B 2 157 ? 22.805 24.968 96.299 1.00 48.69 157 PRO H O 1
ATOM 3151 N N . VAL B 2 158 ? 24.508 23.497 96.437 1.00 52.96 158 VAL H N 1
ATOM 3152 C CA . VAL B 2 158 ? 24.642 23.217 95.008 1.00 50.85 158 VAL H CA 1
ATOM 3153 C C . VAL B 2 158 ? 24.426 21.715 94.906 1.00 48.96 158 VAL H C 1
ATOM 3154 O O . VAL B 2 158 ? 24.779 21.000 95.845 1.00 49.20 158 VAL H O 1
ATOM 3167 N N . THR B 2 159 ? 23.823 21.230 93.815 1.00 40.71 159 THR H N 1
ATOM 3168 C CA . THR B 2 159 ? 23.643 19.790 93.607 1.00 37.93 159 THR H CA 1
ATOM 3169 C C . THR B 2 159 ? 24.442 19.414 92.350 1.00 37.20 159 THR H C 1
ATOM 3170 O O . THR B 2 159 ? 24.538 20.218 91.407 1.00 34.68 159 THR H O 1
ATOM 3181 N N . VAL B 2 160 ? 25.051 18.215 92.370 1.00 31.41 160 VAL H N 1
ATOM 3182 C CA . VAL B 2 160 ? 25.896 17.737 91.271 1.00 31.04 160 VAL H CA 1
ATOM 3183 C C . VAL B 2 160 ? 25.476 16.336 90.892 1.00 36.84 160 VAL H C 1
ATOM 3184 O O . VAL B 2 160 ? 25.524 15.440 91.738 1.00 37.67 160 VAL H O 1
ATOM 3197 N N . SER B 2 161 ? 25.096 16.137 89.631 1.00 33.66 161 SER H N 1
ATOM 3198 C CA . SER B 2 161 ? 24.801 14.810 89.099 1.00 34.71 161 SER H CA 1
ATOM 3199 C C . SER B 2 161 ? 25.664 14.594 87.851 1.00 39.66 161 SER H C 1
ATOM 3200 O O . SER B 2 161 ? 26.214 15.551 87.291 1.00 38.73 161 SER H O 1
ATOM 3208 N N . TRP B 2 162 ? 25.818 13.331 87.460 1.00 36.09 162 TRP H N 1
ATOM 3209 C CA . TRP B 2 162 ? 26.632 12.952 86.321 1.00 36.42 162 TRP H CA 1
ATOM 3210 C C . TRP B 2 162 ? 25.789 12.245 85.314 1.00 43.91 162 TRP H C 1
ATOM 3211 O O . TRP B 2 162 ? 25.168 11.237 85.657 1.00 44.73 162 TRP H O 1
ATOM 3232 N N . ASN B 2 163 ? 25.766 12.771 84.063 1.00 42.29 163 ASN H N 1
ATOM 3233 C CA . ASN B 2 163 ? 24.984 12.238 82.946 1.00 45.76 163 ASN H CA 1
ATOM 3234 C C . ASN B 2 163 ? 23.500 12.192 83.338 1.00 50.10 163 ASN H C 1
ATOM 3235 O O . ASN B 2 163 ? 22.839 11.165 83.174 1.00 50.44 163 ASN H O 1
ATOM 3246 N N . SER B 2 164 ? 23.007 13.304 83.916 1.00 46.23 164 SER H N 1
ATOM 3247 C CA . SER B 2 164 ? 21.634 13.469 84.390 1.00 48.39 164 SER H CA 1
ATOM 3248 C C . SER B 2 164 ? 21.178 12.356 85.369 1.00 54.84 164 SER H C 1
ATOM 3249 O O . SER B 2 164 ? 20.019 11.927 85.336 1.00 56.58 164 SER H O 1
ATOM 3257 N N . GLY B 2 165 ? 22.087 11.925 86.245 1.00 49.74 165 GLY H N 1
ATOM 3258 C CA . GLY B 2 165 ? 21.807 10.902 87.246 1.00 49.58 165 GLY H CA 1
ATOM 3259 C C . GLY B 2 165 ? 21.942 9.474 86.766 1.00 53.90 165 GLY H C 1
ATOM 3260 O O . GLY B 2 165 ? 21.675 8.542 87.533 1.00 54.17 165 GLY H O 1
ATOM 3264 N N . ALA B 2 166 ? 22.381 9.281 85.511 1.00 50.00 166 ALA H N 1
ATOM 3265 C CA . ALA B 2 166 ? 22.570 7.953 84.938 1.00 52.00 166 ALA H CA 1
ATOM 3266 C C . ALA B 2 166 ? 23.921 7.349 85.325 1.00 51.72 166 ALA H C 1
ATOM 3267 O O . ALA B 2 166 ? 24.139 6.181 85.020 1.00 52.49 166 A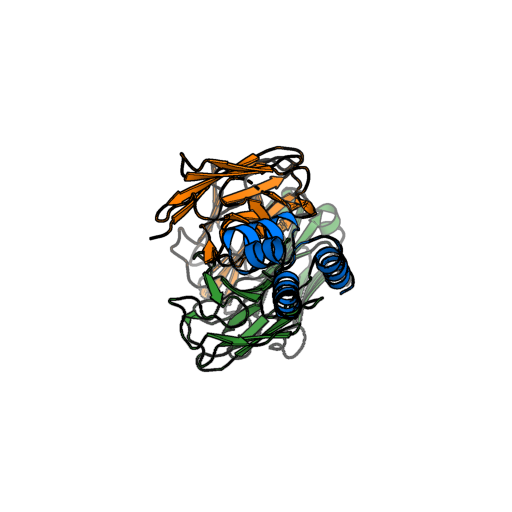LA H O 1
ATOM 3274 N N . LEU B 2 167 ? 24.833 8.134 85.956 1.00 43.58 167 LEU H N 1
ATOM 3275 C CA . LEU B 2 167 ? 26.142 7.676 86.430 1.00 40.42 167 LEU H CA 1
ATOM 3276 C C . LEU B 2 167 ? 26.167 7.937 87.939 1.00 52.26 167 LEU H C 1
ATOM 3277 O O . LEU B 2 167 ? 26.207 9.092 88.375 1.00 51.22 167 LEU H O 1
ATOM 3293 N N . THR B 2 168 ? 26.060 6.841 88.714 1.00 55.96 168 THR H N 1
ATOM 3294 C CA . THR B 2 168 ? 26.014 6.808 90.177 1.00 55.23 168 THR H CA 1
ATOM 3295 C C . THR B 2 168 ? 27.290 6.161 90.750 1.00 54.05 168 THR H C 1
ATOM 3296 O O . THR B 2 168 ? 27.883 6.718 91.685 1.00 54.34 168 THR H O 1
ATOM 3307 N N . SER B 2 169 ? 27.673 4.970 90.232 1.00 44.89 169 SER H N 1
ATOM 3308 C CA . SER B 2 169 ? 28.857 4.243 90.704 1.00 51.13 169 SER H CA 1
ATOM 3309 C C . SER B 2 169 ? 30.183 4.963 90.395 1.00 53.05 169 SER H C 1
ATOM 3310 O O . SER B 2 169 ? 30.437 5.342 89.253 1.00 51.20 169 SER H O 1
ATOM 3318 N N . GLY B 2 170 ? 31.020 5.100 91.429 1.00 49.55 170 GLY H N 1
ATOM 3319 C CA . GLY B 2 170 ? 32.330 5.740 91.340 1.00 43.22 170 GLY H CA 1
ATOM 3320 C C . GLY B 2 170 ? 32.328 7.226 91.634 1.00 41.07 170 GLY H C 1
ATOM 3321 O O . GLY B 2 170 ? 33.397 7.828 91.663 1.00 41.29 170 GLY H O 1
ATOM 3325 N N . VAL B 2 171 ? 31.143 7.823 91.909 1.00 31.68 171 VAL H N 1
ATOM 3326 C CA . VAL B 2 171 ? 30.982 9.263 92.119 1.00 27.50 171 VAL H CA 1
ATOM 3327 C C . VAL B 2 171 ? 31.222 9.642 93.569 1.00 36.02 171 VAL H C 1
ATOM 3328 O O . VAL B 2 171 ? 30.677 9.005 94.466 1.00 37.53 171 VAL H O 1
ATOM 3341 N N . HIS B 2 172 ? 32.035 10.701 93.785 1.00 33.54 172 HIS H N 1
ATOM 3342 C CA . HIS B 2 172 ? 32.308 11.271 95.090 1.00 29.41 172 HIS H CA 1
ATOM 3343 C C . HIS B 2 172 ? 32.193 12.796 94.976 1.00 30.16 172 HIS H C 1
ATOM 3344 O O . HIS B 2 172 ? 33.030 13.440 94.350 1.00 30.06 172 HIS H O 1
ATOM 3358 N N . THR B 2 173 ? 31.127 13.349 95.546 1.00 23.58 173 THR H N 1
ATOM 3359 C CA . THR B 2 173 ? 30.900 14.785 95.630 1.00 31.97 173 THR H CA 1
ATOM 3360 C C . THR B 2 173 ? 31.330 15.175 97.049 1.00 29.77 173 THR H C 1
ATOM 3361 O O . THR B 2 173 ? 30.826 14.637 98.035 1.00 29.75 173 THR H O 1
ATOM 3372 N N . PHE B 2 174 ? 32.322 16.054 97.144 1.00 20.77 174 PHE H N 1
ATOM 3373 C CA . PHE B 2 174 ? 32.905 16.423 98.422 1.00 21.22 174 PHE H CA 1
ATOM 3374 C C . PHE B 2 174 ? 32.096 17.482 99.148 1.00 27.85 174 PHE H C 1
ATOM 3375 O O . PHE B 2 174 ? 31.535 18.353 98.485 1.00 28.04 174 PHE H O 1
ATOM 3392 N N . PRO B 2 175 ? 32.073 17.470 100.512 1.00 26.42 175 PRO H N 1
ATOM 3393 C CA . PRO B 2 175 ? 31.398 18.564 101.249 1.00 23.67 175 PRO H CA 1
ATOM 3394 C C . PRO B 2 175 ? 31.960 19.925 100.821 1.00 32.00 175 PRO H C 1
ATOM 3395 O O . PRO B 2 175 ? 33.141 20.002 100.470 1.00 33.97 175 PRO H O 1
ATOM 3406 N N . ALA B 2 176 ? 31.145 20.991 100.794 1.00 28.35 176 ALA H N 1
ATOM 3407 C CA . ALA B 2 176 ? 31.684 22.274 100.348 1.00 35.41 176 ALA H CA 1
ATOM 3408 C C . ALA B 2 176 ? 32.650 22.818 101.373 1.00 36.24 176 ALA H C 1
ATOM 3409 O O . ALA B 2 176 ? 32.662 22.381 102.532 1.00 39.16 176 ALA H O 1
ATOM 3416 N N . VAL B 2 177 ? 33.473 23.764 100.952 1.00 25.90 177 VAL H N 1
ATOM 3417 C CA . VAL B 2 177 ? 34.432 24.430 101.832 1.00 26.50 177 VAL H CA 1
ATOM 3418 C C . VAL B 2 177 ? 34.188 25.950 101.726 1.00 29.94 177 VAL H C 1
ATOM 3419 O O . VAL B 2 177 ? 33.969 26.439 100.635 1.00 29.20 177 VAL H O 1
ATOM 3432 N N . LEU B 2 178 ? 34.221 26.683 102.851 1.00 28.04 178 LEU H N 1
ATOM 3433 C CA . LEU B 2 178 ? 34.084 28.145 102.843 1.00 30.07 178 LEU H CA 1
ATOM 3434 C C . LEU B 2 178 ? 35.497 28.738 102.709 1.00 39.42 178 LEU H C 1
ATOM 3435 O O . LEU B 2 178 ? 36.388 28.387 103.474 1.00 37.47 178 LEU H O 1
ATOM 3451 N N . GLN B 2 179 ? 35.694 29.612 101.722 1.00 43.04 179 GLN H N 1
ATOM 3452 C CA . GLN B 2 179 ? 36.989 30.228 101.421 1.00 43.71 179 GLN H CA 1
ATOM 3453 C C . GLN B 2 179 ? 37.168 31.560 102.140 1.00 53.82 179 GLN H C 1
ATOM 3454 O O . GLN B 2 179 ? 36.186 32.135 102.620 1.00 52.67 179 GLN H O 1
ATOM 3468 N N . SER B 2 180 ? 38.415 32.086 102.157 1.00 56.42 180 SER H N 1
ATOM 3469 C CA . SER B 2 180 ? 38.732 33.394 102.761 1.00 59.67 180 SER H CA 1
ATOM 3470 C C . SER B 2 180 ? 37.874 34.534 102.142 1.00 61.34 180 SER H C 1
ATOM 3471 O O . SER B 2 180 ? 37.585 35.522 102.820 1.00 61.41 180 SER H O 1
ATOM 3479 N N . SER B 2 181 ? 37.435 34.362 100.871 1.00 55.14 181 SER H N 1
ATOM 3480 C CA . SER B 2 181 ? 36.553 35.292 100.163 1.00 49.69 181 SER H CA 1
ATOM 3481 C C . SER B 2 181 ? 35.113 35.347 100.712 1.00 48.94 181 SER H C 1
ATOM 3482 O O . SER B 2 181 ? 34.382 36.272 100.374 1.00 48.91 181 SER H O 1
ATOM 3490 N N . GLY B 2 182 ? 34.698 34.344 101.483 1.00 41.88 182 GLY H N 1
ATOM 3491 C CA . GLY B 2 182 ? 33.338 34.242 101.988 1.00 42.01 182 GLY H CA 1
ATOM 3492 C C . GLY B 2 182 ? 32.427 33.502 101.027 1.00 43.06 182 GLY H C 1
ATOM 3493 O O . GLY B 2 182 ? 31.214 33.473 101.243 1.00 41.73 182 GLY H O 1
ATOM 3497 N N . LEU B 2 183 ? 33.004 32.863 99.970 1.00 39.05 183 LEU H N 1
ATOM 3498 C CA . LEU B 2 183 ? 32.249 32.077 99.000 1.00 37.61 183 LEU H CA 1
ATOM 3499 C C . LEU B 2 183 ? 32.627 30.605 99.153 1.00 38.03 183 LEU H C 1
ATOM 3500 O O . LEU B 2 183 ? 33.740 30.292 99.591 1.00 35.95 183 LEU H O 1
ATOM 3516 N N . TYR B 2 184 ? 31.666 29.707 98.837 1.00 33.61 184 TYR H N 1
ATOM 3517 C CA . TYR B 2 184 ? 31.834 28.258 98.955 1.00 31.36 184 TYR H CA 1
ATOM 3518 C C . TYR B 2 184 ? 32.487 27.675 97.735 1.00 33.03 184 TYR H C 1
ATOM 3519 O O . TYR B 2 184 ? 32.284 28.153 96.629 1.00 32.46 184 TYR H O 1
ATOM 3537 N N . SER B 2 185 ? 33.221 26.603 97.926 1.00 29.90 185 SER H N 1
ATOM 3538 C CA . SER B 2 185 ? 33.885 25.893 96.839 1.00 29.17 185 SER H CA 1
ATOM 3539 C C . SER B 2 185 ? 33.697 24.391 97.069 1.00 34.61 185 SER H C 1
ATOM 3540 O O . SER B 2 185 ? 33.711 23.956 98.205 1.00 34.03 185 SER H O 1
ATOM 3548 N N . LEU B 2 186 ? 33.490 23.615 96.002 1.00 34.35 186 LEU H N 1
ATOM 3549 C CA . LEU B 2 186 ? 33.201 22.175 96.069 1.00 30.93 186 LEU H CA 1
ATOM 3550 C C . LEU B 2 186 ? 33.794 21.393 94.844 1.00 36.57 186 LEU H C 1
ATOM 3551 O O . LEU B 2 186 ? 34.020 21.966 93.776 1.00 34.11 186 LEU H O 1
ATOM 3567 N N . SER B 2 187 ? 34.041 20.087 95.018 1.00 37.13 187 SER H N 1
ATOM 3568 C CA . SER B 2 187 ? 34.555 19.215 93.950 1.00 37.04 187 SER H CA 1
ATOM 3569 C C . SER B 2 187 ? 33.662 17.987 93.801 1.00 32.67 187 SER H C 1
ATOM 3570 O O . SER B 2 187 ? 33.027 17.543 94.752 1.00 29.38 187 SER H O 1
ATOM 3578 N N . SER B 2 188 ? 33.584 17.468 92.581 1.00 26.88 188 SER H N 1
ATOM 3579 C CA . SER B 2 188 ? 32.876 16.230 92.308 1.00 23.37 188 SER H CA 1
ATOM 3580 C C . SER B 2 188 ? 33.744 15.440 91.389 1.00 27.93 188 SER H C 1
ATOM 3581 O O . SER B 2 188 ? 34.154 15.967 90.369 1.00 30.23 188 SER H O 1
ATOM 3589 N N . VAL B 2 189 ? 34.057 14.207 91.742 1.00 22.74 189 VAL H N 1
ATOM 3590 C CA . VAL B 2 189 ? 34.909 13.361 90.910 1.00 23.44 189 VAL H CA 1
ATOM 3591 C C . VAL B 2 189 ? 34.276 12.031 90.683 1.00 28.30 189 VAL H C 1
ATOM 3592 O O . VAL B 2 189 ? 33.555 11.526 91.542 1.00 29.50 189 VAL H O 1
ATOM 3605 N N . VAL B 2 190 ? 34.618 11.420 89.572 1.00 25.48 190 VAL H N 1
ATOM 3606 C CA . VAL B 2 190 ? 34.140 10.084 89.225 1.00 25.91 190 VAL H CA 1
ATOM 3607 C C . VAL B 2 190 ? 35.330 9.264 88.702 1.00 32.07 190 VAL H C 1
ATOM 3608 O O . VAL B 2 190 ? 36.219 9.822 88.053 1.00 29.29 190 VAL H O 1
ATOM 3621 N N . THR B 2 191 ? 35.408 7.989 89.103 1.00 34.22 191 THR H N 1
ATOM 3622 C CA . THR B 2 191 ? 36.455 7.057 88.649 1.00 36.07 191 THR H CA 1
ATOM 3623 C C . THR B 2 191 ? 35.805 6.121 87.646 1.00 44.57 191 THR H C 1
ATOM 3624 O O . THR B 2 191 ? 34.726 5.582 87.918 1.00 43.56 191 THR H O 1
ATOM 3635 N N . VAL B 2 192 ? 36.412 5.992 86.451 1.00 45.66 192 VAL H N 1
ATOM 3636 C CA . VAL B 2 192 ? 35.849 5.198 85.357 1.00 40.62 192 VAL H CA 1
ATOM 3637 C C . VAL B 2 192 ? 36.904 4.280 84.723 1.00 45.06 192 VAL H C 1
ATOM 3638 O O . VAL B 2 192 ? 38.107 4.513 84.922 1.00 43.13 192 VAL H O 1
ATOM 3651 N N . PRO B 2 193 ? 36.483 3.240 83.945 1.00 43.05 193 PRO H N 1
ATOM 3652 C CA . PRO B 2 193 ? 37.482 2.422 83.235 1.00 43.34 193 PRO H CA 1
ATOM 3653 C C . PRO B 2 193 ? 38.167 3.274 82.158 1.00 47.55 193 PRO H C 1
ATOM 3654 O O . PRO B 2 193 ? 37.481 3.996 81.427 1.00 46.00 193 PRO H O 1
ATOM 3665 N N . SER B 2 194 ? 39.510 3.214 82.089 1.00 45.50 194 SER H N 1
ATOM 3666 C CA . SER B 2 194 ? 40.319 3.947 81.105 1.00 46.64 194 SER H CA 1
ATOM 3667 C C . SER B 2 194 ? 39.919 3.619 79.644 1.00 53.34 194 SER H C 1
ATOM 3668 O O . SER B 2 194 ? 40.186 4.428 78.754 1.00 52.95 194 SER H O 1
ATOM 3676 N N . SER B 2 195 ? 39.316 2.432 79.394 1.00 52.09 195 SER H N 1
ATOM 3677 C CA . SER B 2 195 ? 38.817 2.049 78.068 1.00 56.45 195 SER H CA 1
ATOM 3678 C C . SER B 2 195 ? 37.594 2.912 77.678 1.00 68.31 195 SER H C 1
ATOM 3679 O O . SER B 2 195 ? 37.440 3.238 76.504 1.00 67.95 195 SER H O 1
ATOM 3687 N N . SER B 2 196 ? 36.749 3.301 78.661 1.00 71.53 196 SER H N 1
ATOM 3688 C CA . SER B 2 196 ? 35.573 4.141 78.414 1.00 72.61 196 SER H CA 1
ATOM 3689 C C . SER B 2 196 ? 35.898 5.587 78.034 1.00 62.66 196 SER H C 1
ATOM 3690 O O . SER B 2 196 ? 35.007 6.282 77.553 1.00 61.84 196 SER H O 1
ATOM 3698 N N . LEU B 2 197 ? 37.146 6.047 78.225 1.00 49.99 197 LEU H N 1
ATOM 3699 C CA . LEU B 2 197 ? 37.535 7.394 77.795 1.00 49.92 197 LEU H CA 1
ATOM 3700 C C . LEU B 2 197 ? 37.575 7.390 76.263 1.00 66.00 197 LEU H C 1
ATOM 3701 O O . LEU B 2 197 ? 38.272 6.555 75.669 1.00 66.97 197 LEU H O 1
ATOM 3717 N N . GLY B 2 198 ? 36.795 8.275 75.645 1.00 70.22 198 GLY H N 1
ATOM 3718 C CA . GLY B 2 198 ? 36.710 8.381 74.194 1.00 77.49 198 GLY H CA 1
ATOM 3719 C C . GLY B 2 198 ? 35.404 7.837 73.662 1.00 75.40 198 GLY H C 1
ATOM 3720 O O . GLY B 2 198 ? 34.738 8.510 72.870 1.00 74.85 198 GLY H O 1
ATOM 3724 N N . THR B 2 199 ? 35.022 6.619 74.102 1.00 66.95 199 THR H N 1
ATOM 3725 C CA . THR B 2 199 ? 33.771 5.984 73.667 1.00 66.26 199 THR H CA 1
ATOM 3726 C C . THR B 2 199 ? 32.531 6.512 74.414 1.00 67.74 199 THR H C 1
ATOM 3727 O O . THR B 2 199 ? 31.429 6.386 73.881 1.00 66.66 199 THR H O 1
ATOM 3738 N N . GLN B 2 200 ? 32.691 7.089 75.630 1.00 63.65 200 GLN H N 1
ATOM 3739 C CA . GLN B 2 200 ? 31.570 7.655 76.382 1.00 60.66 200 GLN H CA 1
ATOM 3740 C C . GLN B 2 200 ? 31.895 9.054 76.845 1.00 60.39 200 GLN H C 1
ATOM 3741 O O . GLN B 2 200 ? 33.029 9.331 77.232 1.00 58.96 200 GLN H O 1
ATOM 3755 N N . THR B 2 201 ? 30.883 9.929 76.818 1.00 55.98 201 THR H N 1
ATOM 3756 C CA . THR B 2 201 ? 30.989 11.321 77.244 1.00 53.90 201 THR H CA 1
ATOM 3757 C C . THR B 2 201 ? 30.585 11.451 78.714 1.00 54.73 201 THR H C 1
ATOM 3758 O O . THR B 2 201 ? 29.659 10.767 79.156 1.00 53.62 201 THR H O 1
ATOM 3769 N N . TYR B 2 202 ? 31.261 12.351 79.456 1.00 50.13 202 TYR H N 1
ATOM 3770 C CA . TYR B 2 202 ? 30.980 12.602 80.875 1.00 45.11 202 TYR H CA 1
ATOM 3771 C C . TYR B 2 202 ? 30.648 14.072 81.062 1.00 54.01 202 TYR H C 1
ATOM 3772 O O . TYR B 2 202 ? 31.448 14.926 80.686 1.00 51.63 202 TYR H O 1
ATOM 3790 N N . ILE B 2 203 ? 29.455 14.364 81.603 1.00 57.82 203 ILE H N 1
ATOM 3791 C CA . ILE B 2 203 ? 28.980 15.728 81.840 1.00 55.32 203 ILE H CA 1
ATOM 3792 C C . ILE B 2 203 ? 28.492 15.877 83.291 1.00 54.94 203 ILE H C 1
ATOM 3793 O O . ILE B 2 203 ? 27.551 15.180 83.666 1.00 52.65 203 ILE H O 1
ATOM 3809 N N . CYS B 2 204 ? 29.067 16.814 84.085 1.00 50.70 204 CYS H N 1
ATOM 3810 C CA . CYS B 2 204 ? 28.517 17.089 85.416 1.00 45.24 204 CYS H CA 1
ATOM 3811 C C . CYS B 2 204 ? 27.483 18.171 85.298 1.00 47.08 204 CYS H C 1
ATOM 3812 O O . CYS B 2 204 ? 27.753 19.218 84.714 1.00 46.36 204 CYS H O 1
ATOM 3819 N N . ASN B 2 205 ? 26.290 17.906 85.843 1.00 43.10 205 ASN H N 1
ATOM 3820 C CA . ASN B 2 205 ? 25.153 18.815 85.811 1.00 40.64 205 ASN H CA 1
ATOM 3821 C C . ASN B 2 205 ? 25.130 19.534 87.147 1.00 45.66 205 ASN H C 1
ATOM 3822 O O . ASN B 2 205 ? 24.724 18.955 88.143 1.00 44.11 205 ASN H O 1
ATOM 3833 N N . VAL B 2 206 ? 25.629 20.761 87.185 1.00 47.10 206 VAL H N 1
ATOM 3834 C CA . VAL B 2 206 ? 25.691 21.555 88.421 1.00 44.19 206 VAL H CA 1
ATOM 3835 C C . VAL B 2 206 ? 24.429 22.410 88.539 1.00 46.74 206 VAL H C 1
ATOM 3836 O O . VAL B 2 206 ? 24.105 23.121 87.603 1.00 46.21 206 VAL H O 1
ATOM 3849 N N . ASN B 2 207 ? 23.737 22.357 89.673 1.00 44.33 207 ASN H N 1
ATOM 3850 C CA . ASN B 2 207 ? 22.522 23.145 89.886 1.00 51.16 207 ASN H CA 1
ATOM 3851 C C . ASN B 2 207 ? 22.635 23.945 91.195 1.00 54.04 207 ASN H C 1
ATOM 3852 O O . ASN B 2 207 ? 22.919 23.363 92.232 1.00 53.41 207 ASN H O 1
ATOM 3863 N N . HIS B 2 208 ? 22.428 25.276 91.128 1.00 50.64 208 HIS H N 1
ATOM 3864 C CA . HIS B 2 208 ? 22.452 26.201 92.273 1.00 44.36 208 HIS H CA 1
ATOM 3865 C C . HIS B 2 208 ? 21.101 26.949 92.271 1.00 56.63 208 HIS H C 1
ATOM 3866 O O . HIS B 2 208 ? 20.937 27.932 91.540 1.00 54.65 208 HIS H O 1
ATOM 3880 N N . LYS B 2 209 ? 20.119 26.430 93.037 1.00 61.72 209 LYS H N 1
ATOM 3881 C CA . LYS B 2 209 ? 18.766 27.007 93.117 1.00 67.42 209 LYS H CA 1
ATOM 3882 C C . LYS B 2 209 ? 18.743 28.493 93.550 1.00 63.00 209 LYS H C 1
ATOM 3883 O O . LYS B 2 209 ? 18.090 29.284 92.863 1.00 63.14 209 LYS H O 1
ATOM 3902 N N . PRO B 2 210 ? 19.488 28.914 94.609 1.00 51.76 210 PRO H N 1
ATOM 3903 C CA . PRO B 2 210 ? 19.473 30.336 95.027 1.00 52.16 210 PRO H CA 1
ATOM 3904 C C . PRO B 2 210 ? 19.769 31.398 93.964 1.00 58.42 210 PRO H C 1
ATOM 3905 O O . PRO B 2 210 ? 19.245 32.505 94.079 1.00 58.52 210 PRO H O 1
ATOM 3916 N N . SER B 2 211 ? 20.622 31.088 92.969 1.00 56.56 211 SER H N 1
ATOM 3917 C CA . SER B 2 211 ? 20.959 32.018 91.888 1.00 60.29 211 SER H CA 1
ATOM 3918 C C . SER B 2 211 ? 20.293 31.592 90.567 1.00 72.59 211 SER H C 1
ATOM 3919 O O . SER B 2 211 ? 20.566 32.194 89.527 1.00 71.33 211 SER H O 1
ATOM 3927 N N . ASN B 2 212 ? 19.399 30.573 90.617 1.00 76.66 212 ASN H N 1
ATOM 3928 C CA . ASN B 2 212 ? 18.699 30.016 89.461 1.00 80.60 212 ASN H CA 1
ATOM 3929 C C . ASN B 2 212 ? 19.700 29.650 88.354 1.00 74.68 212 ASN H C 1
ATOM 3930 O O . ASN B 2 212 ? 19.449 29.895 87.174 1.00 73.94 212 ASN H O 1
ATOM 3941 N N . THR B 2 213 ? 20.838 29.045 88.758 1.00 64.20 213 THR H N 1
ATOM 3942 C CA . THR B 2 213 ? 21.936 28.658 87.867 1.00 57.05 213 THR H CA 1
ATOM 3943 C C . THR B 2 213 ? 21.982 27.153 87.665 1.00 65.74 213 THR H C 1
ATOM 3944 O O . THR B 2 213 ? 22.211 26.425 88.625 1.00 64.90 213 THR H O 1
ATOM 3955 N N . LYS B 2 214 ? 21.792 26.697 86.414 1.00 67.62 214 LYS H N 1
ATOM 3956 C CA . LYS B 2 214 ? 21.934 25.297 86.001 1.00 61.15 214 LYS H CA 1
ATOM 3957 C C . LYS B 2 214 ? 23.017 25.315 84.936 1.00 62.52 214 LYS H C 1
ATOM 3958 O O . LYS B 2 214 ? 22.947 26.146 84.036 1.00 61.28 214 LYS H O 1
ATOM 3977 N N . VAL B 2 215 ? 24.056 24.479 85.087 1.00 58.37 215 VAL H N 1
ATOM 3978 C CA . VAL B 2 215 ? 25.181 24.402 84.149 1.00 56.32 215 VAL H CA 1
ATOM 3979 C C . VAL B 2 215 ? 25.452 22.940 83.847 1.00 62.86 215 VAL H C 1
ATOM 3980 O O . VAL B 2 215 ? 25.340 22.107 84.745 1.00 61.36 215 VAL H O 1
ATOM 3993 N N . ASP B 2 216 ? 25.817 22.636 82.584 1.00 63.15 216 ASP H N 1
ATOM 3994 C CA . ASP B 2 216 ? 26.190 21.297 82.120 1.00 59.09 216 ASP H CA 1
ATOM 3995 C C . ASP B 2 216 ? 27.606 21.421 81.541 1.00 58.19 216 ASP H C 1
ATOM 3996 O O . ASP B 2 216 ? 27.774 22.076 80.512 1.00 59.24 216 ASP H O 1
ATOM 4005 N N . LYS B 2 217 ? 28.625 20.866 82.220 1.00 49.03 217 LYS H N 1
ATOM 4006 C CA . LYS B 2 217 ? 30.011 20.951 81.751 1.00 47.59 217 LYS H CA 1
ATOM 4007 C C . LYS B 2 217 ? 30.469 19.574 81.281 1.00 52.98 217 LYS H C 1
ATOM 4008 O O . LYS B 2 217 ? 30.442 18.627 82.069 1.00 51.23 217 LYS H O 1
ATOM 4027 N N . LYS B 2 218 ? 30.894 19.465 80.001 1.00 51.17 218 LYS H N 1
ATOM 4028 C CA . LYS B 2 218 ? 31.424 18.223 79.438 1.00 53.96 218 LYS H CA 1
ATOM 4029 C C . LYS B 2 218 ? 32.894 18.108 79.869 1.00 50.72 218 LYS H C 1
ATOM 4030 O O . LYS B 2 218 ? 33.681 19.033 79.636 1.00 49.56 218 LYS H O 1
ATOM 4049 N N . VAL B 2 219 ? 33.252 16.995 80.519 1.00 43.63 219 VAL H N 1
ATOM 4050 C CA . VAL B 2 219 ? 34.625 16.750 80.970 1.00 42.54 219 VAL H CA 1
ATOM 4051 C C . VAL B 2 219 ? 35.248 15.774 79.978 1.00 52.35 219 VAL H C 1
ATOM 4052 O O . VAL B 2 219 ? 34.725 14.666 79.806 1.00 52.54 219 VAL H O 1
ATOM 4065 N N . GLU B 2 220 ? 36.337 16.177 79.315 1.00 52.93 220 GLU H N 1
ATOM 4066 C CA . GLU B 2 220 ? 36.995 15.295 78.361 1.00 60.66 220 GLU H CA 1
ATOM 4067 C C . GLU B 2 220 ? 38.516 15.422 78.467 1.00 64.89 220 GLU H C 1
ATOM 4068 O O . GLU B 2 220 ? 39.005 16.432 78.986 1.00 63.99 220 GLU H O 1
ATOM 4080 N N . PRO B 2 221 ? 39.280 14.407 77.997 1.00 62.09 221 PRO H N 1
ATOM 4081 C CA . PRO B 2 221 ? 40.747 14.473 78.110 1.00 66.28 221 PRO H CA 1
ATOM 4082 C C . PRO B 2 221 ? 41.416 15.664 77.430 1.00 70.54 221 PRO H C 1
ATOM 4083 O O . PRO B 2 221 ? 40.778 16.377 76.652 1.00 70.50 221 PRO H O 1
ATOM 4094 N N . LYS B 2 222 ? 42.724 15.853 77.732 1.00 66.95 222 LYS H N 1
ATOM 4095 C CA . LYS B 2 222 ? 43.642 16.921 77.285 1.00 75.89 222 LYS H CA 1
ATOM 4096 C C . LYS B 2 222 ? 43.656 18.085 78.282 1.00 100.37 222 LYS H C 1
ATOM 4097 O O . LYS B 2 222 ? 42.637 18.395 78.900 1.00 56.05 222 LYS H O 1
ATOM 4103 N N . ASP C 3 1 ? 30.876 28.085 133.671 1.00 54.07 1 ASP L N 1
ATOM 4104 C CA . ASP C 3 1 ? 30.622 27.047 132.667 1.00 52.62 1 ASP L CA 1
ATOM 4105 C C . ASP C 3 1 ? 31.350 25.757 133.020 1.00 50.53 1 ASP L C 1
ATOM 4106 O O . ASP C 3 1 ? 32.551 25.794 133.301 1.00 50.68 1 ASP L O 1
ATOM 4111 N N . VAL C 3 2 ? 30.631 24.613 132.995 1.00 41.89 2 VAL L N 1
ATOM 4112 C CA . VAL C 3 2 ? 31.229 23.301 133.237 1.00 33.37 2 VAL L CA 1
ATOM 4113 C C . VAL C 3 2 ? 31.767 22.827 131.883 1.00 36.63 2 VAL L C 1
ATOM 4114 O O . VAL C 3 2 ? 30.996 22.758 130.950 1.00 36.50 2 VAL L O 1
ATOM 4127 N N . GLN C 3 3 ? 33.066 22.526 131.771 1.00 35.05 3 GLN L N 1
ATOM 4128 C CA . GLN C 3 3 ? 33.682 22.044 130.529 1.00 33.38 3 GLN L CA 1
ATOM 4129 C C . GLN C 3 3 ? 33.608 20.530 130.476 1.00 31.74 3 GLN L C 1
ATOM 4130 O O . GLN C 3 3 ? 33.899 19.885 131.474 1.00 31.40 3 GLN L O 1
ATOM 4144 N N . ILE C 3 4 ? 33.250 19.952 129.324 1.00 25.79 4 ILE L N 1
ATOM 4145 C CA . ILE C 3 4 ? 33.172 18.503 129.183 1.00 22.71 4 ILE L CA 1
ATOM 4146 C C . ILE C 3 4 ? 34.205 18.000 128.220 1.00 27.12 4 ILE L C 1
ATOM 4147 O O . ILE C 3 4 ? 34.243 18.468 127.094 1.00 26.26 4 ILE L O 1
ATOM 4163 N N . THR C 3 5 ? 35.003 16.994 128.633 1.00 26.90 5 THR L N 1
ATOM 4164 C CA . THR C 3 5 ? 36.035 16.385 127.785 1.00 22.00 5 THR L CA 1
ATOM 4165 C C . THR C 3 5 ? 35.588 15.000 127.422 1.00 23.45 5 THR L C 1
ATOM 4166 O O . THR C 3 5 ? 35.750 14.064 128.211 1.00 21.93 5 THR L O 1
ATOM 4177 N N . GLN C 3 6 ? 35.022 14.877 126.219 1.00 19.76 6 GLN L N 1
ATOM 4178 C CA . GLN C 3 6 ? 34.547 13.620 125.678 1.00 19.03 6 GLN L CA 1
ATOM 4179 C C . GLN C 3 6 ? 35.624 12.967 124.817 1.00 23.81 6 GLN L C 1
ATOM 4180 O O . GLN C 3 6 ? 36.188 13.625 123.951 1.00 23.27 6 GLN L O 1
ATOM 4194 N N . SER C 3 7 ? 35.927 11.683 125.049 1.00 23.34 7 SER L N 1
ATOM 4195 C CA . SER C 3 7 ? 36.933 10.955 124.242 1.00 24.93 7 SER L CA 1
ATOM 4196 C C . SER C 3 7 ? 36.488 9.505 123.995 1.00 26.02 7 SER L C 1
ATOM 4197 O O . SER C 3 7 ? 35.760 8.960 124.801 1.00 26.00 7 SER L O 1
ATOM 4205 N N . PRO C 3 8 ? 36.874 8.845 122.886 1.00 22.18 8 PRO L N 1
ATOM 4206 C CA . PRO C 3 8 ? 37.714 9.331 121.769 1.00 21.73 8 PRO L CA 1
ATOM 4207 C C . PRO C 3 8 ? 36.870 10.143 120.793 1.00 32.86 8 PRO L C 1
ATOM 4208 O O . PRO C 3 8 ? 35.647 10.036 120.834 1.00 31.62 8 PRO L O 1
ATOM 4219 N N . SER C 3 9 ? 37.500 10.962 119.946 1.00 37.73 9 SER L N 1
ATOM 4220 C CA . SER C 3 9 ? 36.774 11.725 118.916 1.00 36.06 9 SER L CA 1
ATOM 4221 C C . SER C 3 9 ? 36.215 10.781 117.838 1.00 38.88 9 SER L C 1
ATOM 4222 O O . SER C 3 9 ? 35.097 10.992 117.373 1.00 37.25 9 SER L O 1
ATOM 4230 N N . TYR C 3 10 ? 37.007 9.757 117.439 1.00 36.06 10 TYR L N 1
ATOM 4231 C CA . TYR C 3 10 ? 36.639 8.760 116.436 1.00 30.81 10 TYR L CA 1
ATOM 4232 C C . TYR C 3 10 ? 36.771 7.371 117.038 1.00 30.63 10 TYR L C 1
ATOM 4233 O O . TYR C 3 10 ? 37.665 7.147 117.829 1.00 28.41 10 TYR L O 1
ATOM 4251 N N . LEU C 3 11 ? 35.906 6.436 116.651 1.00 28.56 11 LEU L N 1
ATOM 4252 C CA . LEU C 3 11 ? 35.976 5.059 117.150 1.00 27.08 11 LEU L CA 1
ATOM 4253 C C . LEU C 3 11 ? 35.570 4.035 116.070 1.00 29.55 11 LEU L C 1
ATOM 4254 O O . LEU C 3 11 ? 34.419 4.021 115.671 1.00 28.08 11 LEU L O 1
ATOM 4270 N N . ALA C 3 12 ? 36.516 3.191 115.602 1.00 27.53 12 ALA L N 1
ATOM 4271 C CA . ALA C 3 12 ? 36.235 2.148 114.601 1.00 29.14 12 ALA L CA 1
ATOM 4272 C C . ALA C 3 12 ? 35.865 0.867 115.315 1.00 31.46 12 ALA L C 1
ATOM 4273 O O . ALA C 3 12 ? 36.628 0.415 116.156 1.00 29.94 12 ALA L O 1
ATOM 4280 N N . ALA C 3 13 ? 34.692 0.299 115.000 1.00 29.54 13 ALA L N 1
ATOM 4281 C CA . ALA C 3 13 ? 34.185 -0.935 115.610 1.00 29.79 13 ALA L CA 1
ATOM 4282 C C . ALA C 3 13 ? 33.459 -1.824 114.583 1.00 38.45 13 ALA L C 1
ATOM 4283 O O . ALA C 3 13 ? 33.160 -1.390 113.472 1.00 36.19 13 ALA L O 1
ATOM 4290 N N . SER C 3 14 ? 33.247 -3.094 114.943 1.00 41.30 14 SER L N 1
ATOM 4291 C CA . SER C 3 14 ? 32.568 -4.080 114.091 1.00 38.62 14 SER L CA 1
ATOM 4292 C C . SER C 3 14 ? 31.259 -4.475 114.780 1.00 40.40 14 SER L C 1
ATOM 4293 O O . SER C 3 14 ? 31.184 -4.404 116.005 1.00 36.41 14 SER L O 1
ATOM 4301 N N . PRO C 3 15 ? 30.204 -4.852 114.033 1.00 39.28 15 PRO L N 1
ATOM 4302 C CA . PRO C 3 15 ? 28.949 -5.232 114.710 1.00 41.73 15 PRO L CA 1
ATOM 4303 C C . PRO C 3 15 ? 29.140 -6.461 115.607 1.00 45.32 15 PRO L C 1
ATOM 4304 O O . PRO C 3 15 ? 29.865 -7.387 115.234 1.00 45.45 15 PRO L O 1
ATOM 4315 N N . GLY C 3 16 ? 28.568 -6.409 116.807 1.00 40.58 16 GLY L N 1
ATOM 4316 C CA . GLY C 3 16 ? 28.697 -7.464 117.802 1.00 35.84 16 GLY L CA 1
ATOM 4317 C C . GLY C 3 16 ? 29.722 -7.159 118.883 1.00 39.05 16 GLY L C 1
ATOM 4318 O O . GLY C 3 16 ? 29.755 -7.871 119.890 1.00 38.59 16 GLY L O 1
ATOM 4322 N N . GLU C 3 17 ? 30.571 -6.111 118.701 1.00 33.95 17 GLU L N 1
ATOM 4323 C CA . GLU C 3 17 ? 31.569 -5.712 119.704 1.00 32.64 17 GLU L CA 1
ATOM 4324 C C . GLU C 3 17 ? 30.946 -4.771 120.735 1.00 33.20 17 GLU L C 1
ATOM 4325 O O . GLU C 3 17 ? 29.883 -4.176 120.515 1.00 30.78 17 GLU L O 1
ATOM 4337 N N . THR C 3 18 ? 31.648 -4.641 121.859 1.00 28.46 18 THR L N 1
ATOM 4338 C CA . THR C 3 18 ? 31.254 -3.795 122.973 1.00 26.27 18 THR L CA 1
ATOM 4339 C C . THR C 3 18 ? 32.186 -2.573 123.000 1.00 26.83 18 THR L C 1
ATOM 4340 O O . THR C 3 18 ? 33.400 -2.719 122.887 1.00 26.84 18 THR L O 1
ATOM 4351 N N . ILE C 3 19 ? 31.623 -1.374 123.049 1.00 20.32 19 ILE L N 1
ATOM 4352 C CA . ILE C 3 19 ? 32.435 -0.151 123.051 1.00 19.94 19 ILE L CA 1
ATOM 4353 C C . ILE C 3 19 ? 32.053 0.758 124.210 1.00 23.87 19 ILE L C 1
ATOM 4354 O O . ILE C 3 19 ? 30.953 0.655 124.720 1.00 20.95 19 ILE L O 1
ATOM 4370 N N . THR C 3 20 ? 32.961 1.671 124.584 1.00 23.36 20 THR L N 1
ATOM 4371 C CA . THR C 3 20 ? 32.757 2.627 125.667 1.00 22.71 20 THR L CA 1
ATOM 4372 C C . THR C 3 20 ? 33.220 4.024 125.256 1.00 29.41 20 THR L C 1
ATOM 4373 O O . THR C 3 20 ? 34.322 4.168 124.724 1.00 30.05 20 THR L O 1
ATOM 4384 N N . ILE C 3 21 ? 32.371 5.039 125.471 1.00 26.85 21 ILE L N 1
ATOM 4385 C CA . ILE C 3 21 ? 32.705 6.434 125.206 1.00 21.21 21 ILE L CA 1
ATOM 4386 C C . ILE C 3 21 ? 32.896 7.080 126.580 1.00 24.42 21 ILE L C 1
ATOM 4387 O O . ILE C 3 21 ? 32.084 6.875 127.482 1.00 21.80 21 ILE L O 1
ATOM 4403 N N . ASN C 3 22 ? 33.977 7.830 126.747 1.00 22.63 22 ASN L N 1
ATOM 4404 C CA . ASN C 3 22 ? 34.300 8.469 128.021 1.00 21.35 22 ASN L CA 1
ATOM 4405 C C . ASN C 3 22 ? 33.908 9.943 128.032 1.00 27.36 22 ASN L C 1
ATOM 4406 O O . ASN C 3 22 ? 33.741 10.569 126.983 1.00 26.37 22 ASN L O 1
ATOM 4417 N N . CYS C 3 23 ? 33.651 10.465 129.225 1.00 27.04 23 CYS L N 1
ATOM 4418 C CA . CYS C 3 23 ? 33.190 11.835 129.366 1.00 30.47 23 CYS L CA 1
ATOM 4419 C C . CYS C 3 23 ? 33.630 12.344 130.743 1.00 28.93 23 CYS L C 1
ATOM 4420 O O . CYS C 3 23 ? 33.354 11.694 131.746 1.00 30.06 23 CYS L O 1
ATOM 4427 N N . ARG C 3 24 ? 34.463 13.382 130.773 1.00 21.65 24 ARG L N 1
ATOM 4428 C CA . ARG C 3 24 ? 34.998 13.960 132.007 1.00 23.23 24 ARG L CA 1
ATOM 4429 C C . ARG C 3 24 ? 34.537 15.395 132.144 1.00 25.76 24 ARG L C 1
ATOM 4430 O O . ARG C 3 24 ? 34.603 16.147 131.182 1.00 23.83 24 ARG L O 1
ATOM 4451 N N . ALA C 3 25 ? 34.109 15.786 133.353 1.00 24.27 25 ALA L N 1
ATOM 4452 C CA . ALA C 3 25 ? 33.656 17.147 133.675 1.00 25.09 25 ALA L CA 1
ATOM 4453 C C . ALA C 3 25 ? 34.753 17.929 134.450 1.00 30.19 25 ALA L C 1
ATOM 4454 O O . ALA C 3 25 ? 35.582 17.327 135.146 1.00 28.98 25 ALA L O 1
ATOM 4461 N N . SER C 3 26 ? 34.769 19.263 134.296 1.00 29.64 26 SER L N 1
ATOM 4462 C CA . SER C 3 26 ? 35.748 20.151 134.964 1.00 33.60 26 SER L CA 1
ATOM 4463 C C . SER C 3 26 ? 35.408 20.375 136.426 1.00 41.90 26 SER L C 1
ATOM 4464 O O . SER C 3 26 ? 36.252 20.856 137.165 1.00 42.91 26 SER L O 1
ATOM 4472 N N . LYS C 3 27 ? 34.164 20.093 136.833 1.00 41.56 27 LYS L N 1
ATOM 4473 C CA . LYS C 3 27 ? 33.736 20.166 138.220 1.00 47.14 27 LYS L CA 1
ATOM 4474 C C . LYS C 3 27 ? 32.662 19.117 138.458 1.00 44.18 27 LYS L C 1
ATOM 4475 O O . LYS C 3 27 ? 32.116 18.588 137.496 1.00 43.34 27 LYS L O 1
ATOM 4494 N N . ILE C 3 28 ? 32.378 18.808 139.733 1.00 37.12 28 ILE L N 1
ATOM 4495 C CA . ILE C 3 28 ? 31.438 17.762 140.161 1.00 36.34 28 ILE L CA 1
ATOM 4496 C C . ILE C 3 28 ? 30.019 18.081 139.714 1.00 32.93 28 ILE L C 1
ATOM 4497 O O . ILE C 3 28 ? 29.526 19.159 140.001 1.00 32.78 28 ILE L O 1
ATOM 4513 N N . ILE C 3 29 ? 29.351 17.132 139.048 1.00 25.14 29 ILE L N 1
ATOM 4514 C CA . ILE C 3 29 ? 27.972 17.302 138.574 1.00 25.53 29 ILE L CA 1
ATOM 4515 C C . ILE C 3 29 ? 27.048 16.187 139.100 1.00 29.83 29 ILE L C 1
ATOM 4516 O O . ILE C 3 29 ? 25.935 16.072 138.605 1.00 29.45 29 ILE L O 1
ATOM 4532 N N . SER C 3 30 ? 27.489 15.383 140.094 1.00 27.38 30 SER L N 1
ATOM 4533 C CA . SER C 3 30 ? 26.718 14.259 140.628 1.00 26.37 30 SER L CA 1
ATOM 4534 C C . SER C 3 30 ? 26.432 13.274 139.460 1.00 30.19 30 SER L C 1
ATOM 4535 O O . SER C 3 30 ? 27.343 13.021 138.668 1.00 30.49 30 SER L O 1
ATOM 4543 N N . LYS C 3 31 ? 25.190 12.780 139.310 1.00 23.19 31 LYS L N 1
ATOM 4544 C CA . LYS C 3 31 ? 24.822 11.862 138.240 1.00 21.73 31 LYS L CA 1
ATOM 4545 C C . LYS C 3 31 ? 24.271 12.621 137.012 1.00 27.19 31 LYS L C 1
ATOM 4546 O O . LYS C 3 31 ? 23.872 11.970 136.063 1.00 29.67 31 LYS L O 1
ATOM 4565 N N . TYR C 3 32 ? 24.268 13.973 136.988 1.00 19.07 32 TYR L N 1
ATOM 4566 C CA . TYR C 3 32 ? 23.564 14.722 135.967 1.00 17.77 32 TYR L CA 1
ATOM 4567 C C . TYR C 3 32 ? 24.326 14.921 134.639 1.00 20.44 32 TYR L C 1
ATOM 4568 O O . TYR C 3 32 ? 24.748 16.017 134.269 1.00 18.11 32 TYR L O 1
ATOM 4586 N N . LEU C 3 33 ? 24.374 13.828 133.884 1.00 16.79 33 LEU L N 1
ATOM 4587 C CA . LEU C 3 33 ? 24.930 13.764 132.553 1.00 16.35 33 LEU L CA 1
ATOM 4588 C C . LEU C 3 33 ? 23.969 12.983 131.673 1.00 20.21 33 LEU L C 1
ATOM 4589 O O . LEU C 3 33 ? 23.532 11.906 132.072 1.00 18.85 33 LEU L O 1
ATOM 4605 N N . ALA C 3 34 ? 23.639 13.548 130.484 1.00 17.47 34 ALA L N 1
ATOM 4606 C CA . ALA C 3 34 ? 22.798 12.951 129.420 1.00 17.07 34 ALA L CA 1
ATOM 4607 C C . ALA C 3 34 ? 23.682 12.564 128.211 1.00 21.45 34 ALA L C 1
ATOM 4608 O O . ALA C 3 34 ? 24.802 13.051 128.097 1.00 20.35 34 ALA L O 1
ATOM 4615 N N . TRP C 3 35 ? 23.199 11.644 127.360 1.00 20.79 35 TRP L N 1
ATOM 4616 C CA . TRP C 3 35 ? 23.890 11.141 126.149 1.00 16.24 35 TRP L CA 1
ATOM 4617 C C . TRP C 3 35 ? 22.900 11.194 125.016 1.00 19.08 35 TRP L C 1
ATOM 4618 O O . TRP C 3 35 ? 21.728 10.814 125.189 1.00 17.56 35 TRP L O 1
ATOM 4639 N N . TYR C 3 36 ? 23.359 11.672 123.862 1.00 16.82 36 TYR L N 1
ATOM 4640 C CA . TYR C 3 36 ? 22.527 11.844 122.679 1.00 18.41 36 TYR L CA 1
ATOM 4641 C C . TYR C 3 36 ? 23.086 11.082 121.526 1.00 22.02 36 TYR L C 1
ATOM 4642 O O . TYR C 3 36 ? 24.302 10.987 121.432 1.00 20.37 36 TYR L O 1
ATOM 4660 N N . GLN C 3 37 ? 22.205 10.560 120.645 1.00 20.44 37 GLN L N 1
ATOM 4661 C CA . GLN C 3 37 ? 22.578 9.934 119.375 1.00 20.80 37 GLN L CA 1
ATOM 4662 C C . GLN C 3 37 ? 22.103 10.866 118.180 1.00 26.41 37 GLN L C 1
ATOM 4663 O O . GLN C 3 37 ? 20.936 11.298 118.110 1.00 24.06 37 GLN L O 1
ATOM 4677 N N . GLU C 3 38 ? 23.020 11.181 117.273 1.00 25.40 38 GLU L N 1
ATOM 4678 C CA . GLU C 3 38 ? 22.694 11.963 116.092 1.00 29.62 38 GLU L CA 1
ATOM 4679 C C . GLU C 3 38 ? 23.096 11.183 114.831 1.00 42.13 38 GLU L C 1
ATOM 4680 O O . GLU C 3 38 ? 24.280 10.951 114.600 1.00 39.90 38 GLU L O 1
ATOM 4692 N N . LYS C 3 39 ? 22.101 10.809 114.008 1.00 49.29 39 LYS L N 1
ATOM 4693 C CA . LYS C 3 39 ? 22.307 10.110 112.733 1.00 49.25 39 LYS L CA 1
ATOM 4694 C C . LYS C 3 39 ? 21.967 11.095 111.617 1.00 55.94 39 LYS L C 1
ATOM 4695 O O . LYS C 3 39 ? 21.157 12.000 111.843 1.00 55.21 39 LYS L O 1
ATOM 4714 N N . PRO C 3 40 ? 22.568 10.970 110.411 1.00 54.66 40 PRO L N 1
ATOM 4715 C CA . PRO C 3 40 ? 22.219 11.909 109.332 1.00 57.28 40 PRO L CA 1
ATOM 4716 C C . PRO C 3 40 ? 20.776 11.699 108.876 1.00 66.17 40 PRO L C 1
ATOM 4717 O O . PRO C 3 40 ? 20.367 10.550 108.680 1.00 64.39 40 PRO L O 1
ATOM 4728 N N . GLY C 3 41 ? 20.008 12.793 108.811 1.00 68.53 41 GLY L N 1
ATOM 4729 C CA . GLY C 3 41 ? 18.615 12.778 108.377 1.00 68.04 41 GLY L CA 1
ATOM 4730 C C . GLY C 3 41 ? 17.579 12.840 109.481 1.00 76.83 41 GLY L C 1
ATOM 4731 O O . GLY C 3 41 ? 16.617 13.602 109.374 1.00 75.52 41 GLY L O 1
ATOM 4735 N N . LYS C 3 42 ? 17.743 12.033 110.538 1.00 78.74 42 LYS L N 1
ATOM 4736 C CA . LYS C 3 42 ? 16.780 11.972 111.647 1.00 73.82 42 LYS L CA 1
ATOM 4737 C C . LYS C 3 42 ? 17.099 13.013 112.753 1.00 66.21 42 LYS L C 1
ATOM 4738 O O . LYS C 3 42 ? 18.231 13.514 112.816 1.00 64.52 42 LYS L O 1
ATOM 4757 N N . THR C 3 43 ? 16.106 13.339 113.624 1.00 54.93 43 THR L N 1
ATOM 4758 C CA . THR C 3 43 ? 16.337 14.283 114.736 1.00 48.20 43 THR L CA 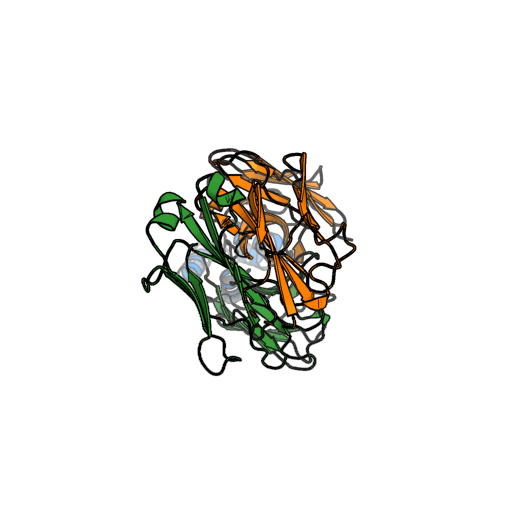1
ATOM 4759 C C . THR C 3 43 ? 17.309 13.689 115.802 1.00 45.39 43 THR L C 1
ATOM 4760 O O . THR C 3 43 ? 17.623 12.488 115.796 1.00 43.33 43 THR L O 1
ATOM 4771 N N . ILE C 3 44 ? 17.808 14.566 116.685 1.00 37.66 44 ILE L N 1
ATOM 4772 C CA . ILE C 3 44 ? 18.734 14.201 117.752 1.00 32.26 44 ILE L CA 1
ATOM 4773 C C . ILE C 3 44 ? 17.926 13.433 118.811 1.00 33.18 44 ILE L C 1
ATOM 4774 O O . ILE C 3 44 ? 16.853 13.901 119.183 1.00 32.87 44 ILE L O 1
ATOM 4790 N N . LYS C 3 45 ? 18.375 12.209 119.203 1.00 27.88 45 LYS L N 1
ATOM 4791 C CA . LYS C 3 45 ? 17.651 11.367 120.177 1.00 27.87 45 LYS L CA 1
ATOM 4792 C C . LYS C 3 45 ? 18.353 11.268 121.523 1.00 28.13 45 LYS L C 1
ATOM 4793 O O . LYS C 3 45 ? 19.562 11.036 121.571 1.00 25.90 45 LYS L O 1
ATOM 4812 N N . LEU C 3 46 ? 17.575 11.395 122.617 1.00 24.50 46 LEU L N 1
ATOM 4813 C CA . LEU C 3 46 ? 18.075 11.251 123.992 1.00 21.89 46 LEU L CA 1
ATOM 4814 C C . LEU C 3 46 ? 18.148 9.751 124.313 1.00 24.57 46 LEU L C 1
ATOM 4815 O O . LEU C 3 46 ? 17.152 9.044 124.137 1.00 23.72 46 LEU L O 1
ATOM 4831 N N . LEU C 3 47 ? 19.330 9.262 124.739 1.00 20.78 47 LEU L N 1
ATOM 4832 C CA . LEU C 3 47 ? 19.504 7.847 125.082 1.00 21.08 47 LEU L CA 1
ATOM 4833 C C . LEU C 3 47 ? 19.318 7.597 126.584 1.00 24.12 47 LEU L C 1
ATOM 4834 O O . LEU C 3 47 ? 18.549 6.726 127.004 1.00 23.32 47 LEU L O 1
ATOM 4850 N N . ILE C 3 48 ? 20.073 8.366 127.377 1.00 20.00 48 ILE L N 1
ATOM 4851 C CA . ILE C 3 48 ? 20.186 8.283 128.819 1.00 19.66 48 ILE L CA 1
ATOM 4852 C C . ILE C 3 48 ? 20.178 9.694 129.386 1.00 24.38 48 ILE L C 1
ATOM 4853 O O . ILE C 3 48 ? 20.605 10.627 128.716 1.00 24.88 48 ILE L O 1
ATOM 4869 N N . TYR C 3 49 ? 19.745 9.844 130.627 1.00 19.67 49 TYR L N 1
ATOM 4870 C CA . TYR C 3 49 ? 19.803 11.113 131.346 1.00 20.07 49 TYR L CA 1
ATOM 4871 C C . TYR C 3 49 ? 19.996 10.750 132.798 1.00 23.46 49 TYR L C 1
ATOM 4872 O O . TYR C 3 49 ? 19.748 9.598 133.183 1.00 22.90 49 TYR L O 1
ATOM 4890 N N . SER C 3 50 ? 20.520 11.702 133.586 1.00 18.79 50 SER L N 1
ATOM 4891 C CA . SER C 3 50 ? 20.847 11.507 134.990 1.00 19.12 50 SER L CA 1
ATOM 4892 C C . SER C 3 50 ? 21.812 10.354 135.150 1.00 21.75 50 SER L C 1
ATOM 4893 O O . SER C 3 50 ? 21.606 9.494 136.001 1.00 22.70 50 SER L O 1
ATOM 4901 N N . GLY C 3 51 ? 22.825 10.310 134.273 1.00 16.43 51 GLY L N 1
ATOM 4902 C CA . GLY C 3 51 ? 23.911 9.338 134.289 1.00 16.53 51 GLY L CA 1
ATOM 4903 C C . GLY C 3 51 ? 23.610 7.941 133.778 1.00 21.89 51 GLY L C 1
ATOM 4904 O O . GLY C 3 51 ? 24.447 7.350 133.078 1.00 19.89 51 GLY L O 1
ATOM 4908 N N . PHE C 3 52 ? 22.484 7.346 134.232 1.00 19.87 52 PHE L N 1
ATOM 4909 C CA . PHE C 3 52 ? 22.144 5.945 133.936 1.00 20.21 52 PHE L CA 1
ATOM 4910 C C . PHE C 3 52 ? 20.642 5.645 133.716 1.00 28.81 52 PHE L C 1
ATOM 4911 O O . PHE C 3 52 ? 20.325 4.481 133.471 1.00 28.72 52 PHE L O 1
ATOM 4928 N N . THR C 3 53 ? 19.738 6.655 133.705 1.00 28.64 53 THR L N 1
ATOM 4929 C CA . THR C 3 53 ? 18.320 6.380 133.447 1.00 34.50 53 THR L CA 1
ATOM 4930 C C . THR C 3 53 ? 18.145 6.247 131.939 1.00 34.91 53 THR L C 1
ATOM 4931 O O . THR C 3 53 ? 18.303 7.222 131.211 1.00 33.81 53 THR L O 1
ATOM 4942 N N . LEU C 3 54 ? 17.822 5.029 131.486 1.00 29.96 54 LEU L N 1
ATOM 4943 C CA . LEU C 3 54 ? 17.610 4.709 130.081 1.00 27.54 54 LEU L CA 1
ATOM 4944 C C . LEU C 3 54 ? 16.275 5.334 129.698 1.00 34.43 54 LEU L C 1
ATOM 4945 O O . LEU C 3 54 ? 15.322 5.213 130.457 1.00 32.97 54 LEU L O 1
ATOM 4961 N N . GLN C 3 55 ? 16.239 6.108 128.592 1.00 35.38 55 GLN L N 1
ATOM 4962 C CA . GLN C 3 55 ? 15.025 6.795 128.140 1.00 27.87 55 GLN L CA 1
ATOM 4963 C C . GLN C 3 55 ? 14.077 5.728 127.555 1.00 38.70 55 GLN L C 1
ATOM 4964 O O . GLN C 3 55 ? 14.556 4.722 127.043 1.00 36.59 55 GLN L O 1
ATOM 4978 N N . SER C 3 56 ? 12.753 5.893 127.699 1.00 43.72 56 SER L N 1
ATOM 4979 C CA . SER C 3 56 ? 11.809 4.886 127.185 1.00 40.37 56 SER L CA 1
ATOM 4980 C C . SER C 3 56 ? 11.925 4.715 125.661 1.00 44.74 56 SER L C 1
ATOM 4981 O O . SER C 3 56 ? 12.038 5.713 124.929 1.00 46.57 56 SER L O 1
ATOM 4989 N N . GLY C 3 57 ? 11.933 3.455 125.220 1.00 38.27 57 GLY L N 1
ATOM 4990 C CA . GLY C 3 57 ? 12.068 3.081 123.819 1.00 38.60 57 GLY L CA 1
ATOM 4991 C C . GLY C 3 57 ? 13.476 2.714 123.378 1.00 38.50 57 GLY L C 1
ATOM 4992 O O . GLY C 3 57 ? 13.634 2.081 122.332 1.00 39.04 57 GLY L O 1
ATOM 4996 N N . ILE C 3 58 ? 14.517 3.099 124.158 1.00 30.67 58 ILE L N 1
ATOM 4997 C CA . ILE C 3 58 ? 15.921 2.877 123.790 1.00 28.80 58 ILE L CA 1
ATOM 4998 C C . ILE C 3 58 ? 16.328 1.440 124.140 1.00 33.26 58 ILE L C 1
ATOM 4999 O O . ILE C 3 58 ? 15.988 1.000 125.240 1.00 33.54 58 ILE L O 1
ATOM 5015 N N . PRO C 3 59 ? 17.085 0.716 123.261 1.00 29.22 59 PRO L N 1
ATOM 5016 C CA . PRO C 3 59 ? 17.508 -0.660 123.593 1.00 29.88 59 PRO L CA 1
ATOM 5017 C C . PRO C 3 59 ? 18.399 -0.778 124.846 1.00 34.14 59 PRO L C 1
ATOM 5018 O O . PRO C 3 59 ? 19.240 0.076 125.091 1.00 31.84 59 PRO L O 1
ATOM 5029 N N . SER C 3 60 ? 18.240 -1.868 125.609 1.00 33.73 60 SER L N 1
ATOM 5030 C CA . SER C 3 60 ? 19.020 -2.154 126.822 1.00 31.89 60 SER L CA 1
ATOM 5031 C C . SER C 3 60 ? 20.554 -2.257 126.622 1.00 35.06 60 SER L C 1
ATOM 5032 O O . SER C 3 60 ? 21.302 -2.161 127.608 1.00 34.55 60 SER L O 1
ATOM 5040 N N . ARG C 3 61 ? 21.026 -2.454 125.376 1.00 30.36 61 ARG L N 1
ATOM 5041 C CA . ARG C 3 61 ? 22.469 -2.502 125.087 1.00 28.52 61 ARG L CA 1
ATOM 5042 C C . ARG C 3 61 ? 23.201 -1.139 125.310 1.00 28.23 61 ARG L C 1
ATOM 5043 O O . ARG C 3 61 ? 24.428 -1.132 125.339 1.00 26.76 61 ARG L O 1
ATOM 5064 N N . PHE C 3 62 ? 22.454 -0.014 125.462 1.00 21.18 62 PHE L N 1
ATOM 5065 C CA . PHE C 3 62 ? 22.993 1.308 125.771 1.00 18.66 62 PHE L CA 1
ATOM 5066 C C . PHE C 3 62 ? 22.955 1.383 127.257 1.00 22.76 62 PHE L C 1
ATOM 5067 O O . PHE C 3 62 ? 21.887 1.202 127.826 1.00 22.84 62 PHE L O 1
ATOM 5084 N N . SER C 3 63 ? 24.104 1.591 127.915 1.00 20.99 63 SER L N 1
ATOM 5085 C CA . SER C 3 63 ? 24.201 1.563 129.389 1.00 21.15 63 SER L CA 1
ATOM 5086 C C . SER C 3 63 ? 25.189 2.627 129.886 1.00 26.25 63 SER L C 1
ATOM 5087 O O . SER C 3 63 ? 26.361 2.618 129.499 1.00 28.54 63 SER L O 1
ATOM 5095 N N . GLY C 3 64 ? 24.693 3.540 130.721 1.00 21.09 64 GLY L N 1
ATOM 5096 C CA . GLY C 3 64 ? 25.464 4.645 131.263 1.00 19.96 64 GLY L CA 1
ATOM 5097 C C . GLY C 3 64 ? 25.930 4.384 132.673 1.00 28.58 64 GLY L C 1
ATOM 5098 O O . GLY C 3 64 ? 25.236 3.726 133.455 1.00 29.31 64 GLY L O 1
ATOM 5102 N N . SER C 3 65 ? 27.104 4.905 133.020 1.00 27.00 65 SER L N 1
ATOM 5103 C CA . SER C 3 65 ? 27.645 4.739 134.359 1.00 31.24 65 SER L CA 1
ATOM 5104 C C . SER C 3 65 ? 28.409 6.001 134.791 1.00 32.35 65 SER L C 1
ATOM 5105 O O . SER C 3 65 ? 28.557 6.941 134.012 1.00 32.63 65 SER L O 1
ATOM 5113 N N . GLY C 3 66 ? 28.803 6.023 136.051 1.00 26.44 66 GLY L N 1
ATOM 5114 C CA . GLY C 3 66 ? 29.561 7.103 136.653 1.00 26.81 66 GLY L CA 1
ATOM 5115 C C . GLY C 3 66 ? 28.745 8.107 137.428 1.00 41.47 66 GLY L C 1
ATOM 5116 O O . GLY C 3 66 ? 27.515 8.197 137.324 1.00 40.14 66 GLY L O 1
ATOM 5120 N N . SER C 3 67 ? 29.462 8.873 138.215 1.00 48.12 67 SER L N 1
ATOM 5121 C CA . SER C 3 67 ? 28.908 9.943 139.014 1.00 43.85 67 SER L CA 1
ATOM 5122 C C . SER C 3 67 ? 30.065 10.839 139.437 1.00 39.51 67 SER L C 1
ATOM 5123 O O . SER C 3 67 ? 31.237 10.449 139.384 1.00 39.52 67 SER L O 1
ATOM 5131 N N . GLY C 3 68 ? 29.711 12.048 139.818 1.00 27.84 68 GLY L N 1
ATOM 5132 C CA . GLY C 3 68 ? 30.654 13.063 140.218 1.00 26.63 68 GLY L CA 1
ATOM 5133 C C . GLY C 3 68 ? 31.303 13.747 139.046 1.00 33.68 68 GLY L C 1
ATOM 5134 O O . GLY C 3 68 ? 30.768 14.719 138.516 1.00 30.32 68 GLY L O 1
ATOM 5138 N N . THR C 3 69 ? 32.431 13.195 138.613 1.00 39.16 69 THR L N 1
ATOM 5139 C CA . THR C 3 69 ? 33.254 13.773 137.552 1.00 35.67 69 THR L CA 1
ATOM 5140 C C . THR C 3 69 ? 33.370 12.873 136.295 1.00 37.84 69 THR L C 1
ATOM 5141 O O . THR C 3 69 ? 33.182 13.408 135.205 1.00 36.61 69 THR L O 1
ATOM 5152 N N . ASP C 3 70 ? 33.648 11.541 136.422 1.00 34.71 70 ASP L N 1
ATOM 5153 C CA . ASP C 3 70 ? 33.848 10.647 135.260 1.00 23.31 70 ASP L CA 1
ATOM 5154 C C . ASP C 3 70 ? 32.629 9.779 134.904 1.00 23.27 70 ASP L C 1
ATOM 5155 O O . ASP C 3 70 ? 32.030 9.175 135.782 1.00 21.89 70 ASP L O 1
ATOM 5164 N N . PHE C 3 71 ? 32.274 9.736 133.608 1.00 18.18 71 PHE L N 1
ATOM 5165 C CA . PHE C 3 71 ? 31.140 8.975 133.099 1.00 16.87 71 PHE L CA 1
ATOM 5166 C C . PHE C 3 71 ? 31.536 8.126 131.904 1.00 18.44 71 PHE L C 1
ATOM 5167 O O . PHE C 3 71 ? 32.515 8.397 131.219 1.00 14.86 71 PHE L O 1
ATOM 5184 N N . THR C 3 72 ? 30.743 7.114 131.635 1.00 18.41 72 THR L N 1
ATOM 5185 C CA . THR C 3 72 ? 30.987 6.235 130.492 1.00 17.93 72 THR L CA 1
ATOM 5186 C C . THR C 3 72 ? 29.653 5.829 129.893 1.00 19.97 72 THR L C 1
ATOM 5187 O O . THR C 3 72 ? 28.718 5.560 130.639 1.00 20.42 72 THR L O 1
ATOM 5198 N N . LEU C 3 73 ? 29.558 5.825 128.557 1.00 13.77 73 LEU L N 1
ATOM 5199 C CA . LEU C 3 73 ? 28.413 5.301 127.836 1.00 13.69 73 LEU L CA 1
ATOM 5200 C C . LEU C 3 73 ? 28.945 3.995 127.238 1.00 19.09 73 LEU L C 1
ATOM 5201 O O . LEU C 3 73 ? 29.977 4.033 126.571 1.00 18.68 73 LEU L O 1
ATOM 5217 N N . THR C 3 74 ? 28.276 2.849 127.487 1.00 16.57 74 THR L N 1
ATOM 5218 C CA . THR C 3 74 ? 28.698 1.555 126.916 1.00 16.88 74 THR L CA 1
ATOM 5219 C C . THR C 3 74 ? 27.646 1.025 125.978 1.00 19.29 74 THR L C 1
ATOM 5220 O O . THR C 3 74 ? 26.485 1.042 126.337 1.00 19.49 74 THR L O 1
ATOM 5231 N N . ILE C 3 75 ? 28.039 0.574 124.784 1.00 15.87 75 ILE L N 1
ATOM 5232 C CA . ILE C 3 75 ? 27.136 -0.035 123.809 1.00 17.05 75 ILE L CA 1
ATOM 5233 C C . ILE C 3 75 ? 27.647 -1.473 123.663 1.00 22.55 75 ILE L C 1
ATOM 5234 O O . ILE C 3 75 ? 28.776 -1.665 123.218 1.00 20.50 75 ILE L O 1
ATOM 5250 N N . SER C 3 76 ? 26.842 -2.467 124.081 1.00 22.39 76 SER L N 1
ATOM 5251 C CA . SER C 3 76 ? 27.227 -3.884 124.044 1.00 23.03 76 SER L CA 1
ATOM 5252 C C . SER C 3 76 ? 26.610 -4.534 122.832 1.00 31.76 76 SER L C 1
ATOM 5253 O O . SER C 3 76 ? 25.495 -4.176 122.468 1.00 30.26 76 SER L O 1
ATOM 5261 N N . SER C 3 77 ? 27.318 -5.516 122.231 1.00 32.29 77 SER L N 1
ATOM 5262 C CA . SER C 3 77 ? 26.906 -6.194 121.011 1.00 35.12 77 SER L CA 1
ATOM 5263 C C . SER C 3 77 ? 26.289 -5.197 119.978 1.00 34.51 77 SER L C 1
ATOM 5264 O O . SER C 3 77 ? 25.085 -5.199 119.708 1.00 34.13 77 SER L O 1
ATOM 5272 N N . LEU C 3 78 ? 27.160 -4.316 119.456 1.00 27.51 78 LEU L N 1
ATOM 5273 C CA . LEU C 3 78 ? 26.861 -3.285 118.444 1.00 27.67 78 LEU L CA 1
ATOM 5274 C C . LEU C 3 78 ? 25.979 -3.751 117.287 1.00 35.91 78 LEU L C 1
ATOM 5275 O O . LEU C 3 78 ? 26.349 -4.677 116.591 1.00 34.49 78 LEU L O 1
ATOM 5291 N N . GLU C 3 79 ? 24.882 -3.052 117.028 1.00 38.51 79 GLU L N 1
ATOM 5292 C CA . GLU C 3 79 ? 23.987 -3.345 115.915 1.00 40.06 79 GLU L CA 1
ATOM 5293 C C . GLU C 3 79 ? 24.365 -2.395 114.759 1.00 39.44 79 GLU L C 1
ATOM 5294 O O . GLU C 3 79 ? 24.886 -1.308 115.022 1.00 36.99 79 GLU L O 1
ATOM 5306 N N . PRO C 3 80 ? 24.106 -2.753 113.473 1.00 34.81 80 PRO L N 1
ATOM 5307 C CA . PRO C 3 80 ? 24.422 -1.819 112.356 1.00 33.14 80 PRO L CA 1
ATOM 5308 C C . PRO C 3 80 ? 23.762 -0.428 112.431 1.00 43.57 80 PRO L C 1
ATOM 5309 O O . PRO C 3 80 ? 24.325 0.540 111.930 1.00 40.92 80 PRO L O 1
ATOM 5320 N N . GLU C 3 81 ? 22.622 -0.320 113.135 1.00 49.27 81 GLU L N 1
ATOM 5321 C CA . GLU C 3 81 ? 21.874 0.922 113.340 1.00 49.67 81 GLU L CA 1
ATOM 5322 C C . GLU C 3 81 ? 22.545 1.894 114.367 1.00 44.63 81 GLU L C 1
ATOM 5323 O O . GLU C 3 81 ? 22.114 3.047 114.484 1.00 42.64 81 GLU L O 1
ATOM 5335 N N . ASP C 3 82 ? 23.579 1.426 115.116 1.00 35.47 82 ASP L N 1
ATOM 5336 C CA . ASP C 3 82 ? 24.264 2.197 116.163 1.00 27.21 82 ASP L CA 1
ATOM 5337 C C . ASP C 3 82 ? 25.492 2.999 115.688 1.00 32.40 82 ASP L C 1
ATOM 5338 O O . ASP C 3 82 ? 26.058 3.753 116.468 1.00 31.28 82 ASP L O 1
ATOM 5347 N N . PHE C 3 83 ? 25.904 2.848 114.449 1.00 31.93 83 PHE L N 1
ATOM 5348 C CA . PHE C 3 83 ? 27.055 3.579 113.900 1.00 32.56 83 PHE L CA 1
ATOM 5349 C C . PHE C 3 83 ? 26.550 5.011 113.626 1.00 31.44 83 PHE L C 1
ATOM 5350 O O . PHE C 3 83 ? 25.729 5.226 112.739 1.00 32.37 83 PHE L O 1
ATOM 5367 N N . ALA C 3 84 ? 26.891 5.939 114.528 1.00 23.27 84 ALA L N 1
ATOM 5368 C CA . ALA C 3 84 ? 26.367 7.295 114.506 1.00 23.08 84 ALA L CA 1
ATOM 5369 C C . ALA C 3 84 ? 27.285 8.230 115.258 1.00 27.83 84 ALA L C 1
ATOM 5370 O O . ALA C 3 84 ? 28.431 7.873 115.564 1.00 25.45 84 ALA L O 1
ATOM 5377 N N . MET C 3 85 ? 26.764 9.438 115.558 1.00 27.84 85 MET L N 1
ATOM 5378 C CA . MET C 3 85 ? 27.449 10.488 116.300 1.00 26.82 85 MET L CA 1
ATOM 5379 C C . MET C 3 85 ? 26.862 10.552 117.713 1.00 24.62 85 MET L C 1
ATOM 5380 O O . MET C 3 85 ? 25.649 10.699 117.836 1.00 23.73 85 MET L O 1
ATOM 5394 N N . TYR C 3 86 ? 27.699 10.430 118.778 1.00 17.38 86 TYR L N 1
ATOM 5395 C CA . TYR C 3 86 ? 27.226 10.480 120.185 1.00 16.33 86 TYR L CA 1
ATOM 5396 C C . TYR C 3 86 ? 27.735 11.698 120.918 1.00 21.40 86 TYR L C 1
ATOM 5397 O O . TYR C 3 86 ? 28.938 11.963 120.862 1.00 23.32 86 TYR L O 1
ATOM 5415 N N . TYR C 3 87 ? 26.876 12.365 121.704 1.00 15.32 87 TYR L N 1
ATOM 5416 C CA . TYR C 3 87 ? 27.283 13.546 122.474 1.00 15.31 87 TYR L CA 1
ATOM 5417 C C . TYR C 3 87 ? 26.897 13.420 123.937 1.00 20.71 87 TYR L C 1
ATOM 5418 O O . TYR C 3 87 ? 25.776 13.036 124.188 1.00 19.66 87 TYR L O 1
ATOM 5436 N N . CYS C 3 88 ? 27.776 13.809 124.898 1.00 20.82 88 CYS L N 1
ATOM 5437 C CA . CYS C 3 88 ? 27.359 13.886 126.305 1.00 20.50 88 CYS L CA 1
ATOM 5438 C C . CYS C 3 88 ? 27.012 15.328 126.613 1.00 21.83 88 CYS L C 1
ATOM 5439 O O . CYS C 3 88 ? 27.380 16.266 125.881 1.00 20.93 88 CYS L O 1
ATOM 5446 N N . GLN C 3 89 ? 26.228 15.495 127.648 1.00 16.85 89 GLN L N 1
ATOM 5447 C CA . GLN C 3 89 ? 25.813 16.816 128.085 1.00 20.72 89 GLN L CA 1
ATOM 5448 C C . GLN C 3 89 ? 25.583 16.852 129.588 1.00 19.60 89 GLN L C 1
ATOM 5449 O O . GLN C 3 89 ? 24.924 15.975 130.116 1.00 16.74 89 GLN L O 1
ATOM 5463 N N . GLN C 3 90 ? 26.050 17.897 130.256 1.00 16.46 90 GLN L N 1
ATOM 5464 C CA . GLN C 3 90 ? 25.749 18.054 131.671 1.00 16.73 90 GLN L CA 1
ATOM 5465 C C . GLN C 3 90 ? 24.389 18.818 131.788 1.00 21.22 90 GLN L C 1
ATOM 5466 O O . GLN C 3 90 ? 24.135 19.820 131.071 1.00 19.23 90 GLN L O 1
ATOM 5480 N N . HIS C 3 91 ? 23.502 18.318 132.662 1.00 16.23 91 HIS L N 1
ATOM 5481 C CA . HIS C 3 91 ? 22.240 19.004 132.909 1.00 17.30 91 HIS L CA 1
ATOM 5482 C C . HIS C 3 91 ? 22.117 19.294 134.407 1.00 20.50 91 HIS L C 1
ATOM 5483 O O . HIS C 3 91 ? 21.027 19.339 134.971 1.00 19.31 91 HIS L O 1
ATOM 5497 N N . ASN C 3 92 ? 23.262 19.591 135.020 1.00 19.18 92 ASN L N 1
ATOM 5498 C CA . ASN C 3 92 ? 23.350 19.961 136.432 1.00 20.53 92 ASN L CA 1
ATOM 5499 C C . ASN C 3 92 ? 23.040 21.466 136.601 1.00 26.09 92 ASN L C 1
ATOM 5500 O O . ASN C 3 92 ? 22.381 21.840 137.556 1.00 24.47 92 ASN L O 1
ATOM 5511 N N . GLU C 3 93 ? 23.474 22.311 135.642 1.00 27.95 93 GLU L N 1
ATOM 5512 C CA . GLU C 3 93 ? 23.288 23.759 135.685 1.00 27.44 93 GLU L CA 1
ATOM 5513 C C . GLU C 3 93 ? 23.304 24.431 134.329 1.00 30.82 93 GLU L C 1
ATOM 5514 O O . GLU C 3 93 ? 23.821 23.875 133.347 1.00 30.36 93 GLU L O 1
ATOM 5526 N N . TYR C 3 94 ? 22.789 25.672 134.295 1.00 28.25 94 TYR L N 1
ATOM 5527 C CA . TYR C 3 94 ? 22.834 26.541 133.115 1.00 28.85 94 TYR L CA 1
ATOM 5528 C C . TYR C 3 94 ? 24.163 27.317 133.166 1.00 32.84 94 TYR L C 1
ATOM 5529 O O . TYR C 3 94 ? 24.539 27.766 134.238 1.00 32.30 94 TYR L O 1
ATOM 5547 N N . PRO C 3 95 ? 24.917 27.483 132.068 1.00 30.34 95 PRO L N 1
ATOM 5548 C CA . PRO C 3 95 ? 24.650 27.022 130.691 1.00 29.16 95 PRO L CA 1
ATOM 5549 C C . PRO C 3 95 ? 24.837 25.520 130.478 1.00 32.29 95 PRO L C 1
ATOM 5550 O O . PRO C 3 95 ? 25.852 24.959 130.919 1.00 32.29 95 PRO L O 1
ATOM 5561 N N . LEU C 3 96 ? 23.861 24.870 129.810 1.00 27.88 96 LEU L N 1
ATOM 5562 C CA . LEU C 3 96 ? 23.966 23.446 129.492 1.00 26.15 96 LEU L CA 1
ATOM 5563 C C . LEU C 3 96 ? 25.151 23.312 128.544 1.00 31.92 96 LEU L C 1
ATOM 5564 O O . LEU C 3 96 ? 25.224 24.058 127.585 1.00 32.74 96 LEU L O 1
ATOM 5580 N N . THR C 3 97 ? 26.103 22.447 128.836 1.00 29.56 97 THR L N 1
ATOM 5581 C CA . THR C 3 97 ? 27.299 22.290 128.006 1.00 25.62 97 THR L CA 1
ATOM 5582 C C . THR C 3 97 ? 27.360 20.894 127.456 1.00 25.03 97 THR L C 1
ATOM 5583 O O . THR C 3 97 ? 26.826 19.962 128.064 1.00 25.13 97 THR L O 1
ATOM 5594 N N . PHE C 3 98 ? 27.996 20.754 126.284 1.00 18.72 98 PHE L N 1
ATOM 5595 C CA . PHE C 3 98 ? 28.125 19.499 125.560 1.00 17.32 98 PHE L CA 1
ATOM 5596 C C . PHE C 3 98 ? 29.574 19.095 125.413 1.00 22.28 98 PHE L C 1
ATOM 5597 O O . PHE C 3 98 ? 30.454 19.947 125.315 1.00 21.50 98 PHE L O 1
ATOM 5614 N N . GLY C 3 99 ? 29.791 17.800 125.245 1.00 20.43 99 GLY L N 1
ATOM 5615 C CA . GLY C 3 99 ? 31.100 17.245 124.907 1.00 19.71 99 GLY L CA 1
ATOM 5616 C C . GLY C 3 99 ? 31.285 17.437 123.413 1.00 23.16 99 GLY L C 1
ATOM 5617 O O . GLY C 3 99 ? 30.314 17.772 122.727 1.00 21.31 99 GLY L O 1
ATOM 5621 N N . ALA C 3 100 ? 32.516 17.312 122.891 1.00 23.14 100 ALA L N 1
ATOM 5622 C CA . ALA C 3 100 ? 32.760 17.591 121.458 1.00 28.07 100 ALA L CA 1
ATOM 5623 C C . ALA C 3 100 ? 32.127 16.582 120.453 1.00 30.55 100 ALA L C 1
ATOM 5624 O O . ALA C 3 100 ? 31.917 16.946 119.293 1.00 33.20 100 ALA L O 1
ATOM 5631 N N . GLY C 3 101 ? 31.803 15.375 120.899 1.00 21.89 101 GLY L N 1
ATOM 5632 C CA . GLY C 3 101 ? 31.203 14.351 120.057 1.00 21.31 101 GLY L CA 1
ATOM 5633 C C . GLY C 3 101 ? 32.146 13.180 119.814 1.00 27.53 101 GLY L C 1
ATOM 5634 O O . GLY C 3 101 ? 33.370 13.289 119.971 1.00 26.49 101 GLY L O 1
ATOM 5638 N N . THR C 3 102 ? 31.566 12.027 119.499 1.00 26.58 102 THR L N 1
ATOM 5639 C CA . THR C 3 102 ? 32.297 10.808 119.159 1.00 22.66 102 THR L CA 1
ATOM 5640 C C . THR C 3 102 ? 31.617 10.197 117.944 1.00 28.10 102 THR L C 1
ATOM 5641 O O . THR C 3 102 ? 30.448 9.806 118.036 1.00 26.85 102 THR L O 1
ATOM 5652 N N . LYS C 3 103 ? 32.342 10.094 116.825 1.00 27.37 103 LYS L N 1
ATOM 5653 C CA . LYS C 3 103 ? 31.812 9.454 115.632 1.00 27.86 103 LYS L CA 1
ATOM 5654 C C . LYS C 3 103 ? 32.159 7.960 115.728 1.00 27.63 103 LYS L C 1
ATOM 5655 O O . LYS C 3 103 ? 33.348 7.596 115.773 1.00 24.36 103 LYS L O 1
ATOM 5674 N N . LEU C 3 104 ? 31.120 7.101 115.797 1.00 23.27 104 LEU L N 1
ATOM 5675 C CA . LEU C 3 104 ? 31.318 5.644 115.830 1.00 25.73 104 LEU L CA 1
ATOM 5676 C C . LEU C 3 104 ? 31.249 5.122 114.377 1.00 29.11 104 LEU L C 1
ATOM 5677 O O . LEU C 3 104 ? 30.169 5.063 113.795 1.00 28.05 104 LEU L O 1
ATOM 5693 N N . GLU C 3 105 ? 32.427 4.817 113.787 1.00 27.12 105 GLU L N 1
ATOM 5694 C CA . GLU C 3 105 ? 32.604 4.406 112.396 1.00 32.67 105 GLU L CA 1
ATOM 5695 C C . GLU C 3 105 ? 32.814 2.877 112.257 1.00 28.62 105 GLU L C 1
ATOM 5696 O O . GLU C 3 105 ? 33.120 2.204 113.229 1.00 24.25 105 GLU L O 1
ATOM 5708 N N . ILE C 3 106 ? 32.614 2.339 111.044 1.00 25.10 106 ILE L N 1
ATOM 5709 C CA . ILE C 3 106 ? 32.677 0.891 110.731 1.00 25.71 106 ILE L CA 1
ATOM 5710 C C . ILE C 3 106 ? 34.108 0.442 110.462 1.00 31.67 106 ILE L C 1
ATOM 5711 O O . ILE C 3 106 ? 34.739 0.963 109.550 1.00 31.64 106 ILE L O 1
ATOM 5727 N N . LYS C 3 107 ? 34.606 -0.551 111.193 1.00 31.14 107 LYS L N 1
ATOM 5728 C CA . LYS C 3 107 ? 35.957 -1.059 110.952 1.00 31.34 107 LYS L CA 1
ATOM 5729 C C . LYS C 3 107 ? 35.992 -2.006 109.703 1.00 32.37 107 LYS L C 1
ATOM 5730 O O . LYS C 3 107 ? 35.078 -2.812 109.468 1.00 31.81 107 LYS L O 1
ATOM 5749 N N . ARG C 3 108 ? 37.048 -1.853 108.900 1.00 24.95 108 ARG L N 1
ATOM 5750 C CA . ARG C 3 108 ? 37.329 -2.689 107.744 1.00 25.95 108 ARG L CA 1
ATOM 5751 C C . ARG C 3 108 ? 38.852 -2.840 107.628 1.00 27.39 108 ARG L C 1
ATOM 5752 O O . ARG C 3 108 ? 39.577 -2.240 108.423 1.00 26.88 108 ARG L O 1
ATOM 5773 N N . THR C 3 109 ? 39.327 -3.644 106.676 1.00 23.94 109 THR L N 1
ATOM 5774 C CA . THR C 3 109 ? 40.755 -3.859 106.458 1.00 24.59 109 THR L CA 1
ATOM 5775 C C . THR C 3 109 ? 41.395 -2.638 105.841 1.00 26.82 109 THR L C 1
ATOM 5776 O O . THR C 3 109 ? 40.707 -1.810 105.241 1.00 25.13 109 THR L O 1
ATOM 5787 N N . VAL C 3 110 ? 42.714 -2.514 105.997 1.00 24.60 110 VAL L N 1
ATOM 5788 C CA . VAL C 3 110 ? 43.437 -1.354 105.484 1.00 24.26 110 VAL L CA 1
ATOM 5789 C C . VAL C 3 110 ? 43.387 -1.315 103.974 1.00 28.42 110 VAL L C 1
ATOM 5790 O O . VAL C 3 110 ? 43.623 -2.339 103.338 1.00 29.03 110 VAL L O 1
ATOM 5803 N N . ALA C 3 111 ? 43.046 -0.128 103.408 1.00 24.01 111 ALA L N 1
ATOM 5804 C CA . ALA C 3 111 ? 42.982 0.140 101.965 1.00 24.10 111 ALA L CA 1
ATOM 5805 C C . ALA C 3 111 ? 43.808 1.423 101.670 1.00 32.65 111 ALA L C 1
ATOM 5806 O O . ALA C 3 111 ? 43.542 2.466 102.266 1.00 31.89 111 ALA L O 1
ATOM 5813 N N . ALA C 3 112 ? 44.833 1.340 100.807 1.00 33.44 112 ALA L N 1
ATOM 5814 C CA . ALA C 3 112 ? 45.646 2.516 100.469 1.00 32.11 112 ALA L CA 1
ATOM 5815 C C . ALA C 3 112 ? 44.908 3.364 99.411 1.00 31.27 112 ALA L C 1
ATOM 5816 O O . ALA C 3 112 ? 44.161 2.815 98.605 1.00 30.16 112 ALA L O 1
ATOM 5823 N N . PRO C 3 113 ? 45.120 4.682 99.352 1.00 24.50 113 PRO L N 1
ATOM 5824 C CA . PRO C 3 113 ? 44.455 5.470 98.306 1.00 23.87 113 PRO L CA 1
ATOM 5825 C C . PRO C 3 113 ? 45.105 5.355 96.931 1.00 34.77 113 PRO L C 1
ATOM 5826 O O . PRO C 3 113 ? 46.292 5.024 96.806 1.00 34.51 113 PRO L O 1
ATOM 5837 N N . SER C 3 114 ? 44.328 5.704 95.895 1.00 35.63 114 SER L N 1
ATOM 5838 C CA . SER C 3 114 ? 44.830 5.873 94.543 1.00 33.58 114 SER L CA 1
ATOM 5839 C C . SER C 3 114 ? 44.885 7.403 94.440 1.00 37.84 114 SER L C 1
ATOM 5840 O O . SER C 3 114 ? 43.883 8.056 94.725 1.00 37.34 114 SER L O 1
ATOM 5848 N N . VAL C 3 115 ? 46.085 7.967 94.222 1.00 35.77 115 VAL L N 1
ATOM 5849 C CA . VAL C 3 115 ? 46.328 9.416 94.203 1.00 31.23 115 VAL L CA 1
ATOM 5850 C C . VAL C 3 115 ? 46.279 9.981 92.768 1.00 32.27 115 VAL L C 1
ATOM 5851 O O . VAL C 3 115 ? 46.921 9.426 91.867 1.00 31.54 115 VAL L O 1
ATOM 5864 N N . PHE C 3 116 ? 45.534 11.099 92.561 1.00 25.17 116 PHE L N 1
ATOM 5865 C CA . PHE C 3 116 ? 45.456 11.783 91.277 1.00 25.62 116 PHE L CA 1
ATOM 5866 C C . PHE C 3 116 ? 45.732 13.256 91.479 1.00 36.85 116 PHE L C 1
ATOM 5867 O O . PHE C 3 116 ? 45.239 13.821 92.435 1.00 36.53 116 PHE L O 1
ATOM 5884 N N . ILE C 3 117 ? 46.524 13.875 90.589 1.00 40.00 117 ILE L N 1
ATOM 5885 C CA . ILE C 3 117 ? 46.792 15.317 90.591 1.00 35.93 117 ILE L CA 1
ATOM 5886 C C . ILE C 3 117 ? 46.110 15.873 89.320 1.00 39.80 117 ILE L C 1
ATOM 5887 O O . ILE C 3 117 ? 46.066 15.193 88.290 1.00 37.98 117 ILE L O 1
ATOM 5903 N N . PHE C 3 118 ? 45.503 17.058 89.432 1.00 39.11 118 PHE L N 1
ATOM 5904 C CA . PHE C 3 118 ? 44.812 17.724 88.329 1.00 31.95 118 PHE L CA 1
ATOM 5905 C C . PHE C 3 118 ? 45.363 19.135 88.200 1.00 35.69 118 PHE L C 1
ATOM 5906 O O . PHE C 3 118 ? 45.183 19.912 89.135 1.00 34.82 118 PHE L O 1
ATOM 5923 N N . PRO C 3 119 ? 46.055 19.509 87.097 1.00 32.32 119 PRO L N 1
ATOM 5924 C CA . PRO C 3 119 ? 46.506 20.912 86.960 1.00 33.40 119 PRO L CA 1
ATOM 5925 C C . PRO C 3 119 ? 45.313 21.861 86.772 1.00 39.36 119 PRO L C 1
ATOM 5926 O O . PRO C 3 119 ? 44.209 21.404 86.457 1.00 38.79 119 PRO L O 1
ATOM 5937 N N . PRO C 3 120 ? 45.505 23.187 86.898 1.00 37.34 120 PRO L N 1
ATOM 5938 C CA . PRO C 3 120 ? 44.382 24.101 86.629 1.00 36.70 120 PRO L CA 1
ATOM 5939 C C . PRO C 3 120 ? 43.924 24.015 85.165 1.00 45.36 120 PRO L C 1
ATOM 5940 O O . PRO C 3 120 ? 44.710 23.635 84.291 1.00 43.92 120 PRO L O 1
ATOM 5951 N N . SER C 3 121 ? 42.641 24.292 84.903 1.00 47.13 121 SER L N 1
ATOM 5952 C CA . SER C 3 121 ? 42.118 24.283 83.533 1.00 47.04 121 SER L CA 1
ATOM 5953 C C . SER C 3 121 ? 42.489 25.619 82.875 1.00 54.35 121 SER L C 1
ATOM 5954 O O . SER C 3 121 ? 42.766 26.596 83.574 1.00 51.99 121 SER L O 1
ATOM 5962 N N . ASP C 3 122 ? 42.481 25.672 81.544 1.00 56.30 122 ASP L N 1
ATOM 5963 C CA . ASP C 3 122 ? 42.775 26.926 80.850 1.00 59.32 122 ASP L CA 1
ATOM 5964 C C . ASP C 3 122 ? 41.618 27.925 81.028 1.00 59.98 122 ASP L C 1
ATOM 5965 O O . ASP C 3 122 ? 41.883 29.121 81.169 1.00 58.76 122 ASP L O 1
ATOM 5974 N N . GLU C 3 123 ? 40.359 27.428 81.124 1.00 55.48 123 GLU L N 1
ATOM 5975 C CA . GLU C 3 123 ? 39.180 28.271 81.373 1.00 53.33 123 GLU L CA 1
ATOM 5976 C C . GLU C 3 123 ? 39.339 29.037 82.690 1.00 52.71 123 GLU L C 1
ATOM 5977 O O . GLU C 3 123 ? 39.036 30.227 82.747 1.00 52.98 123 GLU L O 1
ATOM 5989 N N . GLN C 3 124 ? 39.819 28.356 83.740 1.00 45.24 124 GLN L N 1
ATOM 5990 C CA . GLN C 3 124 ? 40.034 28.959 85.053 1.00 44.48 124 GLN L CA 1
ATOM 5991 C C . GLN C 3 124 ? 41.195 29.955 85.054 1.00 51.61 124 GLN L C 1
ATOM 5992 O O . GLN C 3 124 ? 41.101 30.976 85.736 1.00 50.90 124 GLN L O 1
ATOM 6006 N N . LEU C 3 125 ? 42.289 29.659 84.326 1.00 51.68 125 LEU L N 1
ATOM 6007 C CA . LEU C 3 125 ? 43.445 30.553 84.256 1.00 49.41 125 LEU L CA 1
ATOM 6008 C C . LEU C 3 125 ? 43.072 31.860 83.562 1.00 57.46 125 LEU L C 1
ATOM 6009 O O . LEU C 3 125 ? 43.516 32.928 83.983 1.00 56.74 125 LEU L O 1
ATOM 6025 N N . LYS C 3 126 ? 42.191 31.777 82.548 1.00 57.85 126 LYS L N 1
ATOM 6026 C CA . LYS C 3 126 ? 41.653 32.932 81.812 1.00 59.26 126 LYS L CA 1
ATOM 6027 C C . LYS C 3 126 ? 40.910 33.915 82.746 1.00 69.62 126 LYS L C 1
ATOM 6028 O O . LYS C 3 126 ? 40.930 35.118 82.478 1.00 69.62 126 LYS L O 1
ATOM 6047 N N . SER C 3 127 ? 40.316 33.419 83.866 1.00 70.90 127 SER L N 1
ATOM 6048 C CA . SER C 3 127 ? 39.579 34.237 84.836 1.00 69.85 127 SER L CA 1
ATOM 6049 C C . SER C 3 127 ? 40.393 34.682 86.098 1.00 70.95 127 SER L C 1
ATOM 6050 O O . SER C 3 127 ? 39.804 34.919 87.151 1.00 71.09 127 SER L O 1
ATOM 6058 N N . GLY C 3 128 ? 41.710 34.833 85.970 1.00 65.58 128 GLY L N 1
ATOM 6059 C CA . GLY C 3 128 ? 42.568 35.368 87.027 1.00 61.36 128 GLY L CA 1
ATOM 6060 C C . GLY C 3 128 ? 43.030 34.504 88.190 1.00 74.44 128 GLY L C 1
ATOM 6061 O O . GLY C 3 128 ? 43.875 34.968 88.964 1.00 73.30 128 GLY L O 1
ATOM 6065 N N . THR C 3 129 ? 42.538 33.256 88.336 1.00 79.52 129 THR L N 1
ATOM 6066 C CA . THR C 3 129 ? 42.939 32.402 89.471 1.00 76.21 129 THR L CA 1
ATOM 6067 C C . THR C 3 129 ? 43.507 31.035 89.026 1.00 60.86 129 THR L C 1
ATOM 6068 O O . THR C 3 129 ? 43.548 30.743 87.838 1.00 60.21 129 THR L O 1
ATOM 6079 N N . ALA C 3 130 ? 43.990 30.226 89.984 1.00 43.20 130 ALA L N 1
ATOM 6080 C CA . ALA C 3 130 ? 44.579 28.904 89.703 1.00 46.50 130 ALA L CA 1
ATOM 6081 C C . ALA C 3 130 ? 44.314 27.905 90.841 1.00 41.85 130 ALA L C 1
ATOM 6082 O O . ALA C 3 130 ? 44.718 28.166 91.975 1.00 39.83 130 ALA L O 1
ATOM 6089 N N . SER C 3 131 ? 43.672 26.747 90.531 1.00 32.14 131 SER L N 1
ATOM 6090 C CA . SER C 3 131 ? 43.389 25.699 91.515 1.00 30.32 131 SER L CA 1
ATOM 6091 C C . SER C 3 131 ? 44.010 24.384 91.090 1.00 33.81 131 SER L C 1
ATOM 6092 O O . SER C 3 131 ? 43.626 23.826 90.055 1.00 34.49 131 SER L O 1
ATOM 6100 N N . VAL C 3 132 ? 44.935 23.862 91.910 1.00 28.07 132 VAL L N 1
ATOM 6101 C CA . VAL C 3 132 ? 45.564 22.554 91.689 1.00 26.84 132 VAL L CA 1
ATOM 6102 C C . VAL C 3 132 ? 44.848 21.594 92.670 1.00 30.23 132 VAL L C 1
ATOM 6103 O O . VAL C 3 132 ? 44.839 21.862 93.867 1.00 31.08 132 VAL L O 1
ATOM 6116 N N . VAL C 3 133 ? 44.199 20.541 92.162 1.00 25.01 133 VAL L N 1
ATOM 6117 C CA . VAL C 3 133 ? 43.435 19.577 92.965 1.00 23.93 133 VAL L CA 1
ATOM 6118 C C . VAL C 3 133 ? 44.190 18.229 93.051 1.00 28.90 133 VAL L C 1
ATOM 6119 O O . VAL C 3 133 ? 44.651 17.722 92.032 1.00 28.90 133 VAL L O 1
ATOM 6132 N N . CYS C 3 134 ? 44.294 17.663 94.255 1.00 26.28 134 CYS L N 1
ATOM 6133 C CA . CYS C 3 134 ? 44.982 16.393 94.538 1.00 26.31 134 CYS L CA 1
ATOM 6134 C C . CYS C 3 134 ? 43.940 15.452 95.172 1.00 33.22 134 CYS L C 1
ATOM 6135 O O . CYS C 3 134 ? 43.481 15.725 96.270 1.00 33.25 134 CYS L O 1
ATOM 6142 N N . LEU C 3 135 ? 43.530 14.386 94.462 1.00 33.05 135 LEU L N 1
ATOM 6143 C CA . LEU C 3 135 ? 42.497 13.441 94.920 1.00 28.65 135 LEU L CA 1
ATOM 6144 C C . LEU C 3 135 ? 43.084 12.143 95.491 1.00 30.63 135 LEU L C 1
ATOM 6145 O O . LEU C 3 135 ? 43.972 11.572 94.875 1.00 32.04 135 LEU L O 1
ATOM 6161 N N . LEU C 3 136 ? 42.596 11.690 96.670 1.00 23.56 136 LEU L N 1
ATOM 6162 C CA . LEU C 3 136 ? 42.994 10.430 97.314 1.00 23.63 136 LEU L CA 1
ATOM 6163 C C . LEU C 3 136 ? 41.703 9.638 97.349 1.00 26.54 136 LEU L C 1
ATOM 6164 O O . LEU C 3 136 ? 40.788 9.988 98.087 1.00 26.62 136 LEU L O 1
ATOM 6180 N N . ASN C 3 137 ? 41.608 8.612 96.522 1.00 21.70 137 ASN L N 1
ATOM 6181 C CA . ASN C 3 137 ? 40.384 7.869 96.389 1.00 21.88 137 ASN L CA 1
ATOM 6182 C C . ASN C 3 137 ? 40.371 6.574 97.182 1.00 30.98 137 ASN L C 1
ATOM 6183 O O . ASN C 3 137 ? 41.368 5.866 97.223 1.00 27.27 137 ASN L O 1
ATOM 6194 N N . ASN C 3 138 ? 39.201 6.274 97.792 1.00 36.48 138 ASN L N 1
ATOM 6195 C CA . ASN C 3 138 ? 38.835 5.053 98.500 1.00 25.17 138 ASN L CA 1
ATOM 6196 C C . ASN C 3 138 ? 39.928 4.423 99.356 1.00 26.70 138 ASN L C 1
ATOM 6197 O O . ASN C 3 138 ? 40.476 3.377 99.025 1.00 27.79 138 ASN L O 1
ATOM 6208 N N . PHE C 3 139 ? 40.187 5.032 100.498 1.00 20.51 139 PHE L N 1
ATOM 6209 C CA . PHE C 3 139 ? 41.179 4.543 101.447 1.00 20.82 139 PHE L CA 1
ATOM 6210 C C . PHE C 3 139 ? 40.552 4.321 102.807 1.00 22.76 139 PHE L C 1
ATOM 6211 O O . PHE C 3 139 ? 39.442 4.772 103.111 1.00 21.12 139 PHE L O 1
ATOM 6228 N N . TYR C 3 140 ? 41.280 3.597 103.621 1.00 21.12 140 TYR L N 1
ATOM 6229 C CA . TYR C 3 140 ? 40.892 3.276 104.976 1.00 20.85 140 TYR L CA 1
ATOM 6230 C C . TYR C 3 140 ? 42.155 2.878 105.767 1.00 23.75 140 TYR L C 1
ATOM 6231 O O . TYR C 3 140 ? 42.958 2.094 105.259 1.00 21.80 140 TYR L O 1
ATOM 6249 N N . PRO C 3 141 ? 42.385 3.411 106.989 1.00 21.69 141 PRO L N 1
ATOM 6250 C CA . PRO C 3 141 ? 41.530 4.330 107.781 1.00 20.96 141 PRO L CA 1
ATOM 6251 C C . PRO C 3 141 ? 41.585 5.803 107.327 1.00 31.62 141 PRO L C 1
ATOM 6252 O O . PRO C 3 141 ? 42.261 6.121 106.366 1.00 28.90 141 PRO L O 1
ATOM 6263 N N . ARG C 3 142 ? 40.848 6.695 108.015 1.00 38.50 142 ARG L N 1
ATOM 6264 C CA . ARG C 3 142 ? 40.778 8.132 107.683 1.00 37.48 142 ARG L CA 1
ATOM 6265 C C . ARG C 3 142 ? 42.119 8.913 107.807 1.00 43.58 142 ARG L C 1
ATOM 6266 O O . ARG C 3 142 ? 42.321 9.849 107.032 1.00 43.79 142 ARG L O 1
ATOM 6287 N N . GLU C 3 143 ? 43.010 8.551 108.765 1.00 41.79 143 GLU L N 1
ATOM 6288 C CA . GLU C 3 143 ? 44.317 9.213 108.968 1.00 37.89 143 GLU L CA 1
ATOM 6289 C C . GLU C 3 143 ? 45.143 9.212 107.657 1.00 39.51 143 GLU L C 1
ATOM 6290 O O . GLU C 3 143 ? 45.557 8.159 107.182 1.00 37.46 143 GLU L O 1
ATOM 6302 N N . ALA C 3 144 ? 45.326 10.399 107.066 1.00 36.60 144 ALA L N 1
ATOM 6303 C CA . ALA C 3 144 ? 46.109 10.609 105.838 1.00 37.25 144 ALA L CA 1
ATOM 6304 C C . ALA C 3 144 ? 46.753 12.020 105.854 1.00 42.62 144 ALA L C 1
ATOM 6305 O O . ALA C 3 144 ? 46.125 12.968 106.328 1.00 42.65 144 ALA L O 1
ATOM 6312 N N . LYS C 3 145 ? 48.000 12.152 105.378 1.00 39.90 145 LYS L N 1
ATOM 6313 C CA . LYS C 3 145 ? 48.682 13.458 105.306 1.00 42.70 145 LYS L CA 1
ATOM 6314 C C . LYS C 3 145 ? 48.896 13.821 103.843 1.00 41.42 145 LYS L C 1
ATOM 6315 O O . LYS C 3 145 ? 49.355 12.984 103.070 1.00 38.18 145 LYS L O 1
ATOM 6334 N N . VAL C 3 146 ? 48.590 15.074 103.485 1.00 37.74 146 VAL L N 1
ATOM 6335 C CA . VAL C 3 146 ? 48.733 15.607 102.129 1.00 35.14 146 VAL L CA 1
ATOM 6336 C C . VAL C 3 146 ? 49.580 16.867 102.218 1.00 39.36 146 VAL L C 1
ATOM 6337 O O . VAL C 3 146 ? 49.161 17.809 102.882 1.00 39.23 146 VAL L O 1
ATOM 6350 N N . GLN C 3 147 ? 50.766 16.886 101.574 1.00 36.36 147 GLN L N 1
ATOM 6351 C CA . GLN C 3 147 ? 51.665 18.050 101.587 1.00 35.70 147 GLN L CA 1
ATOM 6352 C C . GLN C 3 147 ? 51.928 18.609 100.192 1.00 35.39 147 GLN L C 1
ATOM 6353 O O . GLN C 3 147 ? 52.554 17.922 99.385 1.00 35.47 147 GLN L O 1
ATOM 6367 N N . TRP C 3 148 ? 51.493 19.856 99.922 1.00 29.09 148 TRP L N 1
ATOM 6368 C CA . TRP C 3 148 ? 51.735 20.531 98.628 1.00 29.24 148 TRP L CA 1
ATOM 6369 C C . TRP C 3 148 ? 53.139 21.177 98.579 1.00 37.07 148 TRP L C 1
ATOM 6370 O O . TRP C 3 148 ? 53.535 21.838 99.541 1.00 35.30 148 TRP L O 1
ATOM 6391 N N . LYS C 3 149 ? 53.849 21.052 97.439 1.00 38.35 149 LYS L N 1
ATOM 6392 C CA . LYS C 3 149 ? 55.150 21.705 97.243 1.00 44.37 149 LYS L CA 1
ATOM 6393 C C . LYS C 3 149 ? 55.146 22.424 95.902 1.00 42.05 149 LYS L C 1
ATOM 6394 O O . LYS C 3 149 ? 54.617 21.881 94.923 1.00 41.55 149 LYS L O 1
ATOM 6413 N N . VAL C 3 150 ? 55.692 23.659 95.861 1.00 32.76 150 VAL L N 1
ATOM 6414 C CA . VAL C 3 150 ? 55.817 24.428 94.619 1.00 33.10 150 VAL L CA 1
ATOM 6415 C C . VAL C 3 150 ? 57.281 24.813 94.477 1.00 42.24 150 VAL L C 1
ATOM 6416 O O . VAL C 3 150 ? 57.739 25.656 95.240 1.00 42.45 150 VAL L O 1
ATOM 6429 N N . ASP C 3 151 ? 58.020 24.180 93.532 1.00 42.53 151 ASP L N 1
ATOM 6430 C CA . ASP C 3 151 ? 59.481 24.337 93.349 1.00 44.54 151 ASP L CA 1
ATOM 6431 C C . ASP C 3 151 ? 60.185 23.927 94.654 1.00 51.22 151 ASP L C 1
ATOM 6432 O O . ASP C 3 151 ? 61.028 24.667 95.174 1.00 51.47 151 ASP L O 1
ATOM 6441 N N . ASN C 3 152 ? 59.758 22.764 95.221 1.00 49.54 152 ASN L N 1
ATOM 6442 C CA . ASN C 3 152 ? 60.248 22.181 96.483 1.00 43.96 152 ASN L CA 1
ATOM 6443 C C . ASN C 3 152 ? 59.963 23.042 97.734 1.00 44.17 152 ASN L C 1
ATOM 6444 O O . ASN C 3 152 ? 60.412 22.695 98.822 1.00 45.47 152 ASN L O 1
ATOM 6455 N N . ALA C 3 153 ? 59.209 24.126 97.605 1.00 37.15 153 ALA L N 1
ATOM 6456 C CA . ALA C 3 153 ? 58.884 24.992 98.720 1.00 37.83 153 ALA L CA 1
ATOM 6457 C C . ALA C 3 153 ? 57.574 24.471 99.288 1.00 44.42 153 ALA L C 1
ATOM 6458 O O . ALA C 3 153 ? 56.561 24.463 98.580 1.00 43.40 153 ALA L O 1
ATOM 6465 N N . LEU C 3 154 ? 57.605 23.988 100.547 1.00 43.33 154 LEU L N 1
ATOM 6466 C CA . LEU C 3 154 ? 56.430 23.442 101.217 1.00 36.09 154 LEU L CA 1
ATOM 6467 C C . LEU C 3 154 ? 55.384 24.546 101.420 1.00 46.22 154 LEU L C 1
ATOM 6468 O O . LEU C 3 154 ? 55.692 25.588 102.000 1.00 47.08 154 LEU L O 1
ATOM 6484 N N . GLN C 3 155 ? 54.176 24.351 100.864 1.00 46.23 155 GLN L N 1
ATOM 6485 C CA . GLN C 3 155 ? 53.101 25.332 100.967 1.00 40.66 155 GLN L CA 1
ATOM 6486 C C . GLN C 3 155 ? 52.403 25.238 102.319 1.00 53.10 155 GLN L C 1
ATOM 6487 O O . GLN C 3 155 ? 52.499 24.218 103.009 1.00 53.11 155 GLN L O 1
ATOM 6501 N N . SER C 3 156 ? 51.729 26.328 102.707 1.00 55.92 156 SER L N 1
ATOM 6502 C CA . SER C 3 156 ? 51.001 26.412 103.976 1.00 60.81 156 SER L CA 1
ATOM 6503 C C . SER C 3 156 ? 50.119 27.666 103.993 1.00 57.02 156 SER L C 1
ATOM 6504 O O . SER C 3 156 ? 50.562 28.743 103.564 1.00 55.95 156 SER L O 1
ATOM 6512 N N . GLY C 3 157 ? 48.879 27.498 104.462 1.00 47.38 157 GLY L N 1
ATOM 6513 C CA . GLY C 3 157 ? 47.903 28.577 104.530 1.00 41.11 157 GLY L CA 1
ATOM 6514 C C . GLY C 3 157 ? 47.130 28.851 103.248 1.00 49.89 157 GLY L C 1
ATOM 6515 O O . GLY C 3 157 ? 46.156 29.608 103.299 1.00 49.78 157 GLY L O 1
ATOM 6519 N N . ASN C 3 158 ? 47.508 28.214 102.093 1.00 49.35 158 ASN L N 1
ATOM 6520 C CA . ASN C 3 158 ? 46.846 28.439 100.792 1.00 44.42 158 ASN L CA 1
ATOM 6521 C C . ASN C 3 158 ? 46.106 27.197 100.235 1.00 43.95 158 ASN L C 1
ATOM 6522 O O . ASN C 3 158 ? 45.621 27.241 99.104 1.00 43.03 158 ASN L O 1
ATOM 6533 N N . SER C 3 159 ? 45.970 26.120 101.033 1.00 37.17 159 SER L N 1
ATOM 6534 C CA . SER C 3 159 ? 45.249 24.919 100.601 1.00 41.47 159 SE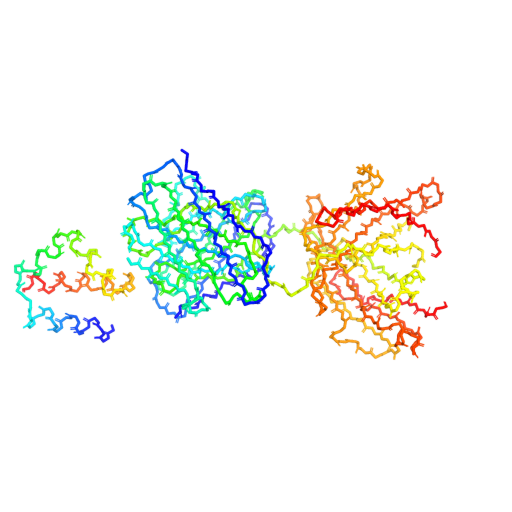R L CA 1
ATOM 6535 C C . SER C 3 159 ? 44.095 24.623 101.569 1.00 43.26 159 SER L C 1
ATOM 6536 O O . SER C 3 159 ? 44.065 25.145 102.681 1.00 41.83 159 SER L O 1
ATOM 6544 N N . GLN C 3 160 ? 43.121 23.835 101.109 1.00 38.94 160 GLN L N 1
ATOM 6545 C CA . GLN C 3 160 ? 41.954 23.430 101.906 1.00 35.91 160 GLN L CA 1
ATOM 6546 C C . GLN C 3 160 ? 41.610 21.993 101.570 1.00 38.54 160 GLN L C 1
ATOM 6547 O O . GLN C 3 160 ? 41.789 21.579 100.439 1.00 36.63 160 GLN L O 1
ATOM 6561 N N . GLU C 3 161 ? 41.109 21.255 102.553 1.00 37.39 161 GLU L N 1
ATOM 6562 C CA . GLU C 3 161 ? 40.819 19.825 102.481 1.00 39.61 161 GLU L CA 1
ATOM 6563 C C . GLU C 3 161 ? 39.344 19.559 102.728 1.00 38.89 161 GLU L C 1
ATOM 6564 O O . GLU C 3 161 ? 38.713 20.227 103.544 1.00 39.50 161 GLU L O 1
ATOM 6576 N N . SER C 3 162 ? 38.810 18.552 102.056 1.00 29.92 162 SER L N 1
ATOM 6577 C CA . SER C 3 162 ? 37.419 18.137 102.212 1.00 22.96 162 SER L CA 1
ATOM 6578 C C . SER C 3 162 ? 37.430 16.621 102.157 1.00 26.79 162 SER L C 1
ATOM 6579 O O . SER C 3 162 ? 38.134 16.065 101.335 1.00 25.40 162 SER L O 1
ATOM 6587 N N . VAL C 3 163 ? 36.728 15.962 103.069 1.00 27.04 163 VAL L N 1
ATOM 6588 C CA . VAL C 3 163 ? 36.701 14.509 103.177 1.00 20.85 163 VAL L CA 1
ATOM 6589 C C . VAL C 3 163 ? 35.266 14.025 103.156 1.00 25.52 163 VAL L C 1
ATOM 6590 O O . VAL C 3 163 ? 34.390 14.627 103.779 1.00 26.71 163 VAL L O 1
ATOM 6603 N N . THR C 3 164 ? 35.033 12.895 102.476 1.00 19.56 164 THR L N 1
ATOM 6604 C CA . THR C 3 164 ? 33.707 12.312 102.383 1.00 20.85 164 THR L CA 1
ATOM 6605 C C . THR C 3 164 ? 33.359 11.539 103.658 1.00 34.18 164 THR L C 1
ATOM 6606 O O . THR C 3 164 ? 34.200 11.243 104.516 1.00 31.50 164 THR L O 1
ATOM 6617 N N . GLU C 3 165 ? 32.090 11.183 103.745 1.00 40.88 165 GLU L N 1
ATOM 6618 C CA . GLU C 3 165 ? 31.621 10.337 104.815 1.00 32.95 165 GLU L CA 1
ATOM 6619 C C . GLU C 3 165 ? 32.052 8.922 104.420 1.00 29.79 165 GLU L C 1
ATOM 6620 O O . GLU C 3 165 ? 32.332 8.655 103.261 1.00 29.68 165 GLU L O 1
ATOM 6632 N N . GLN C 3 166 ? 32.190 8.042 105.397 1.00 21.37 166 GLN L N 1
ATOM 6633 C CA . GLN C 3 166 ? 32.580 6.671 105.129 1.00 21.32 166 GLN L CA 1
ATOM 6634 C C . GLN C 3 166 ? 31.559 6.080 104.144 1.00 31.14 166 GLN L C 1
ATOM 6635 O O . GLN C 3 166 ? 30.347 6.201 104.375 1.00 31.33 166 GLN L O 1
ATOM 6649 N N . ASP C 3 167 ? 32.038 5.531 103.014 1.00 31.92 167 ASP L N 1
ATOM 6650 C CA . ASP C 3 167 ? 31.165 4.986 101.961 1.00 37.15 167 ASP L CA 1
ATOM 6651 C C . ASP C 3 167 ? 30.225 3.889 102.492 1.00 45.03 167 ASP L C 1
ATOM 6652 O O . ASP C 3 167 ? 30.651 3.042 103.273 1.00 42.64 167 ASP L O 1
ATOM 6661 N N . SER C 3 168 ? 28.947 3.925 102.063 1.00 47.77 168 SER L N 1
ATOM 6662 C CA . SER C 3 168 ? 27.908 2.971 102.492 1.00 51.95 168 SER L CA 1
ATOM 6663 C C . SER C 3 168 ? 28.167 1.540 101.978 1.00 60.04 168 SER L C 1
ATOM 6664 O O . SER C 3 168 ? 27.930 0.578 102.719 1.00 59.41 168 SER L O 1
ATOM 6672 N N . LYS C 3 169 ? 28.677 1.401 100.735 1.00 59.75 169 LYS L N 1
ATOM 6673 C CA . LYS C 3 169 ? 29.003 0.083 100.183 1.00 55.46 169 LYS L CA 1
ATOM 6674 C C . LYS C 3 169 ? 30.263 -0.517 100.845 1.00 56.03 169 LYS L C 1
ATOM 6675 O O . LYS C 3 169 ? 30.139 -1.454 101.623 1.00 54.68 169 LYS L O 1
ATOM 6694 N N . ASP C 3 170 ? 31.455 0.054 100.566 1.00 52.17 170 ASP L N 1
ATOM 6695 C CA . ASP C 3 170 ? 32.760 -0.488 100.983 1.00 45.74 170 ASP L CA 1
ATOM 6696 C C . ASP C 3 170 ? 33.462 0.164 102.214 1.00 37.54 170 ASP L C 1
ATOM 6697 O O . ASP C 3 170 ? 34.648 -0.114 102.413 1.00 37.23 170 ASP L O 1
ATOM 6706 N N . SER C 3 171 ? 32.750 0.967 103.049 1.00 24.15 171 SER L N 1
ATOM 6707 C CA . SER C 3 171 ? 33.279 1.545 104.311 1.00 22.24 171 SER L CA 1
ATOM 6708 C C . SER C 3 171 ? 34.633 2.287 104.187 1.00 25.35 171 SER L C 1
ATOM 6709 O O . SER C 3 171 ? 35.439 2.312 105.109 1.00 24.19 171 SER L O 1
ATOM 6717 N N . THR C 3 172 ? 34.816 2.959 103.086 1.00 23.60 172 THR L N 1
ATOM 6718 C CA . THR C 3 172 ? 36.053 3.611 102.703 1.00 21.97 172 THR L CA 1
ATOM 6719 C C . THR C 3 172 ? 35.885 5.129 102.677 1.00 23.26 172 THR L C 1
ATOM 6720 O O . THR C 3 172 ? 34.770 5.620 102.733 1.00 21.77 172 THR L O 1
ATOM 6731 N N . TYR C 3 173 ? 36.985 5.862 102.540 1.00 19.09 173 TYR L N 1
ATOM 6732 C CA . TYR C 3 173 ? 36.975 7.329 102.519 1.00 18.75 173 TYR L CA 1
ATOM 6733 C C . TYR C 3 173 ? 37.641 7.861 101.296 1.00 21.49 173 TYR L C 1
ATOM 6734 O O . TYR C 3 173 ? 38.538 7.220 100.771 1.00 20.65 173 TYR L O 1
ATOM 6752 N N . SER C 3 174 ? 37.311 9.098 100.926 1.00 19.64 174 SER L N 1
ATOM 6753 C CA . SER C 3 174 ? 37.965 9.801 99.808 1.00 20.06 174 SER L CA 1
ATOM 6754 C C . SER C 3 174 ? 38.294 11.230 100.268 1.00 23.81 174 SER L C 1
ATOM 6755 O O . SER C 3 174 ? 37.619 11.753 101.160 1.00 22.04 174 SER L O 1
ATOM 6763 N N . LEU C 3 175 ? 39.344 11.834 99.716 1.00 20.02 175 LEU L N 1
ATOM 6764 C CA . LEU C 3 175 ? 39.768 13.155 100.167 1.00 21.43 175 LEU L CA 1
ATOM 6765 C C . LEU C 3 175 ? 40.110 14.033 99.021 1.00 30.44 175 LEU L C 1
ATOM 6766 O O . LEU C 3 175 ? 40.856 13.612 98.150 1.00 30.73 175 LEU L O 1
ATOM 6782 N N . SER C 3 176 ? 39.644 15.280 99.051 1.00 30.93 176 SER L N 1
ATOM 6783 C CA . SER C 3 176 ? 39.973 16.265 98.029 1.00 29.58 176 SER L CA 1
ATOM 6784 C C . SER C 3 176 ? 40.740 17.423 98.688 1.00 35.36 176 SER L C 1
ATOM 6785 O O . SER C 3 176 ? 40.263 17.969 99.673 1.00 35.53 176 SER L O 1
ATOM 6793 N N . SER C 3 177 ? 41.930 17.760 98.162 1.00 32.89 177 SER L N 1
ATOM 6794 C CA . SER C 3 177 ? 42.752 18.884 98.612 1.00 33.06 177 SER L CA 1
ATOM 6795 C C . SER C 3 177 ? 42.974 19.839 97.420 1.00 33.66 177 SER L C 1
ATOM 6796 O O . SER C 3 177 ? 43.460 19.417 96.378 1.00 32.41 177 SER L O 1
ATOM 6804 N N . THR C 3 178 ? 42.628 21.117 97.582 1.00 27.59 178 THR L N 1
ATOM 6805 C CA . THR C 3 178 ? 42.807 22.136 96.553 1.00 28.33 178 THR L CA 1
ATOM 6806 C C . THR C 3 178 ? 43.829 23.208 96.968 1.00 31.21 178 THR L C 1
ATOM 6807 O O . THR C 3 178 ? 43.614 23.878 97.961 1.00 31.24 178 THR L O 1
ATOM 6818 N N . LEU C 3 179 ? 44.903 23.402 96.183 1.00 27.36 179 LEU L N 1
ATOM 6819 C CA . LEU C 3 179 ? 45.863 24.486 96.402 1.00 29.04 179 LEU L CA 1
ATOM 6820 C C . LEU C 3 179 ? 45.378 25.643 95.519 1.00 41.97 179 LEU L C 1
ATOM 6821 O O . LEU C 3 179 ? 45.328 25.489 94.306 1.00 41.03 179 LEU L O 1
ATOM 6837 N N . THR C 3 180 ? 44.977 26.768 96.118 1.00 47.19 180 THR L N 1
ATOM 6838 C CA . THR C 3 180 ? 44.461 27.921 95.379 1.00 50.06 180 THR L CA 1
ATOM 6839 C C . THR C 3 180 ? 45.551 29.006 95.329 1.00 51.15 180 THR L C 1
ATOM 6840 O O . THR C 3 180 ? 46.183 29.296 96.342 1.00 49.78 180 THR L O 1
ATOM 6851 N N . LEU C 3 181 ? 45.814 29.538 94.119 1.00 47.86 181 LEU L N 1
ATOM 6852 C CA . LEU C 3 181 ? 46.877 30.506 93.841 1.00 49.57 181 LEU L CA 1
ATOM 6853 C C . LEU C 3 181 ? 46.421 31.583 92.892 1.00 54.05 181 LEU L C 1
ATOM 6854 O O . LEU C 3 181 ? 45.581 31.318 92.034 1.00 53.91 181 LEU L O 1
ATOM 6870 N N . SER C 3 182 ? 47.070 32.759 92.948 1.00 50.64 182 SER L N 1
ATOM 6871 C CA . SER C 3 182 ? 46.781 33.832 91.998 1.00 50.82 182 SER L CA 1
ATOM 6872 C C . SER C 3 182 ? 47.365 33.393 90.645 1.00 53.91 182 SER L C 1
ATOM 6873 O O . SER C 3 182 ? 48.402 32.718 90.638 1.00 53.72 182 SER L O 1
ATOM 6881 N N . LYS C 3 183 ? 46.703 33.732 89.508 1.00 49.23 183 LYS L N 1
ATOM 6882 C CA . LYS C 3 183 ? 47.229 33.343 88.192 1.00 48.31 183 LYS L CA 1
ATOM 6883 C C . LYS C 3 183 ? 48.650 33.921 87.994 1.00 61.91 183 LYS L C 1
ATOM 6884 O O . LYS C 3 183 ? 49.480 33.300 87.329 1.00 60.29 183 LYS L O 1
ATOM 6903 N N . ALA C 3 184 ? 48.937 35.077 88.630 1.00 66.93 184 ALA L N 1
ATOM 6904 C CA . ALA C 3 184 ? 50.251 35.716 88.620 1.00 65.46 184 ALA L CA 1
ATOM 6905 C C . ALA C 3 184 ? 51.337 34.813 89.223 1.00 64.50 184 ALA L C 1
ATOM 6906 O O . ALA C 3 184 ? 52.365 34.589 88.584 1.00 64.27 184 ALA L O 1
ATOM 6913 N N . ASP C 3 185 ? 51.115 34.307 90.448 1.00 57.63 185 ASP L N 1
ATOM 6914 C CA . ASP C 3 185 ? 52.093 33.441 91.119 1.00 55.62 185 ASP L CA 1
ATOM 6915 C C . ASP C 3 185 ? 52.123 32.023 90.554 1.00 51.24 185 ASP L C 1
ATOM 6916 O O . ASP C 3 185 ? 53.200 31.425 90.535 1.00 50.97 185 ASP L O 1
ATOM 6921 N N . TYR C 3 186 ? 50.992 31.504 90.022 1.00 40.85 186 TYR L N 1
ATOM 6922 C CA . TYR C 3 186 ? 51.001 30.199 89.375 1.00 38.16 186 TYR L CA 1
ATOM 6923 C C . TYR C 3 186 ? 52.049 30.233 88.225 1.00 46.92 186 TYR L C 1
ATOM 6924 O O . TYR C 3 186 ? 52.809 29.281 88.047 1.00 45.98 186 TYR L O 1
ATOM 6942 N N . GLU C 3 187 ? 52.137 31.373 87.512 1.00 47.71 187 GLU L N 1
ATOM 6943 C CA . GLU C 3 187 ? 53.090 31.557 86.420 1.00 48.56 187 GLU L CA 1
ATOM 6944 C C . GLU C 3 187 ? 54.541 31.808 86.902 1.00 59.25 187 GLU L C 1
ATOM 6945 O O . GLU C 3 187 ? 55.454 31.561 86.129 1.00 57.99 187 GLU L O 1
ATOM 6957 N N . LYS C 3 188 ? 54.766 32.255 88.154 1.00 63.81 188 LYS L N 1
ATOM 6958 C CA . LYS C 3 188 ? 56.122 32.454 88.691 1.00 62.48 188 LYS L CA 1
ATOM 6959 C C . LYS C 3 188 ? 56.930 31.142 88.765 1.00 59.99 188 LYS L C 1
ATOM 6960 O O . LYS C 3 188 ? 58.140 31.156 88.534 1.00 58.88 188 LYS L O 1
ATOM 6979 N N . HIS C 3 189 ? 56.271 30.034 89.154 1.00 51.98 189 HIS L N 1
ATOM 6980 C CA . HIS C 3 189 ? 56.904 28.735 89.394 1.00 44.63 189 HIS L CA 1
ATOM 6981 C C . HIS C 3 189 ? 56.609 27.696 88.300 1.00 55.10 189 HIS L C 1
ATOM 6982 O O . HIS C 3 189 ? 55.748 27.908 87.450 1.00 55.66 189 HIS L O 1
ATOM 6996 N N . LYS C 3 190 ? 57.349 26.582 88.327 1.00 56.54 190 LYS L N 1
ATOM 6997 C CA . LYS C 3 190 ? 57.309 25.521 87.327 1.00 46.49 190 LYS L CA 1
ATOM 6998 C C . LYS C 3 190 ? 56.723 24.190 87.811 1.00 41.99 190 LYS L C 1
ATOM 6999 O O . LYS C 3 190 ? 55.822 23.672 87.158 1.00 40.31 190 LYS L O 1
ATOM 7018 N N . VAL C 3 191 ? 57.269 23.604 88.889 1.00 34.65 191 VAL L N 1
ATOM 7019 C CA . VAL C 3 191 ? 56.882 22.267 89.350 1.00 32.86 191 VAL L CA 1
ATOM 7020 C C . VAL C 3 191 ? 55.850 22.294 90.500 1.00 36.79 191 VAL L C 1
ATOM 7021 O O . VAL C 3 191 ? 56.048 22.978 91.502 1.00 35.90 191 VAL L O 1
ATOM 7034 N N . TYR C 3 192 ? 54.766 21.514 90.349 1.00 34.01 192 TYR L N 1
ATOM 7035 C CA . TYR C 3 192 ? 53.676 21.421 91.310 1.00 30.55 192 TYR L CA 1
ATOM 7036 C C . TYR C 3 192 ? 53.576 19.968 91.745 1.00 33.76 192 TYR L C 1
ATOM 7037 O O . TYR C 3 192 ? 53.421 19.123 90.877 1.00 34.19 192 TYR L O 1
ATOM 7055 N N . ALA C 3 193 ? 53.713 19.668 93.073 1.00 28.15 193 ALA L N 1
ATOM 7056 C CA . ALA C 3 193 ? 53.683 18.297 93.599 1.00 27.54 193 ALA L CA 1
ATOM 7057 C C . ALA C 3 193 ? 52.865 18.144 94.902 1.00 32.64 193 ALA L C 1
ATOM 7058 O O . ALA C 3 193 ? 53.023 18.987 95.781 1.00 33.94 193 ALA L O 1
ATOM 7065 N N . CYS C 3 194 ? 52.035 17.066 95.052 1.00 28.18 194 CYS L N 1
ATOM 7066 C CA . CYS C 3 194 ? 51.373 16.751 96.344 1.00 28.92 194 CYS L CA 1
ATOM 7067 C C . CYS C 3 194 ? 51.956 15.425 96.862 1.00 38.72 194 CYS L C 1
ATOM 7068 O O . CYS C 3 194 ? 51.941 14.440 96.127 1.00 37.56 194 CYS L O 1
ATOM 7075 N N . GLU C 3 195 ? 52.573 15.425 98.069 1.00 40.89 195 GLU L N 1
ATOM 7076 C CA . GLU C 3 195 ? 53.104 14.189 98.642 1.00 38.47 195 GLU L CA 1
ATOM 7077 C C . GLU C 3 195 ? 52.064 13.628 99.624 1.00 32.54 195 GLU L C 1
ATOM 7078 O O . GLU C 3 195 ? 51.570 14.362 100.485 1.00 29.42 195 GLU L O 1
ATOM 7090 N N . VAL C 3 196 ? 51.696 12.346 99.447 1.00 25.53 196 VAL L N 1
ATOM 7091 C CA . VAL C 3 196 ? 50.688 11.654 100.258 1.00 23.86 196 VAL L CA 1
ATOM 7092 C C . VAL C 3 196 ? 51.318 10.627 101.220 1.00 30.10 196 VAL L C 1
ATOM 7093 O O . VAL C 3 196 ? 52.157 9.811 100.814 1.00 30.74 196 VAL L O 1
ATOM 7106 N N . THR C 3 197 ? 50.864 10.638 102.480 1.00 27.57 197 THR L N 1
ATOM 7107 C CA . THR C 3 197 ? 51.285 9.679 103.504 1.00 31.00 197 THR L CA 1
ATOM 7108 C C . THR C 3 197 ? 50.023 8.978 104.065 1.00 32.96 197 THR L C 1
ATOM 7109 O O . THR C 3 197 ? 49.098 9.638 104.534 1.00 31.91 197 THR L O 1
ATOM 7120 N N . HIS C 3 198 ? 49.983 7.657 103.977 1.00 29.47 198 HIS L N 1
ATOM 7121 C CA . HIS C 3 198 ? 48.870 6.851 104.475 1.00 24.10 198 HIS L CA 1
ATOM 7122 C C . HIS C 3 198 ? 49.471 5.515 104.899 1.00 32.17 198 HIS L C 1
ATOM 7123 O O . HIS C 3 198 ? 50.466 5.102 104.310 1.00 34.26 198 HIS L O 1
ATOM 7137 N N . GLN C 3 199 ? 48.919 4.859 105.931 1.00 30.86 199 GLN L N 1
ATOM 7138 C CA . GLN C 3 199 ? 49.465 3.577 106.412 1.00 32.71 199 GLN L CA 1
ATOM 7139 C C . GLN C 3 199 ? 49.401 2.416 105.397 1.00 39.00 199 GLN L C 1
ATOM 7140 O O . GLN C 3 199 ? 50.245 1.518 105.467 1.00 41.63 199 GLN L O 1
ATOM 7154 N N . GLY C 3 200 ? 48.462 2.468 104.448 1.00 32.73 200 GLY L N 1
ATOM 7155 C CA . GLY C 3 200 ? 48.342 1.468 103.398 1.00 29.91 200 GLY L CA 1
ATOM 7156 C C . GLY C 3 200 ? 49.431 1.562 102.336 1.00 41.47 200 GLY L C 1
ATOM 7157 O O . GLY C 3 200 ? 49.583 0.628 101.545 1.00 41.07 200 GLY L O 1
ATOM 7161 N N . LEU C 3 201 ? 50.172 2.701 102.269 1.00 44.34 201 LEU L N 1
ATOM 7162 C CA . LEU C 3 201 ? 51.273 2.902 101.310 1.00 40.10 201 LEU L CA 1
ATOM 7163 C C . LEU C 3 201 ? 52.588 2.553 102.007 1.00 44.02 201 LEU L C 1
ATOM 7164 O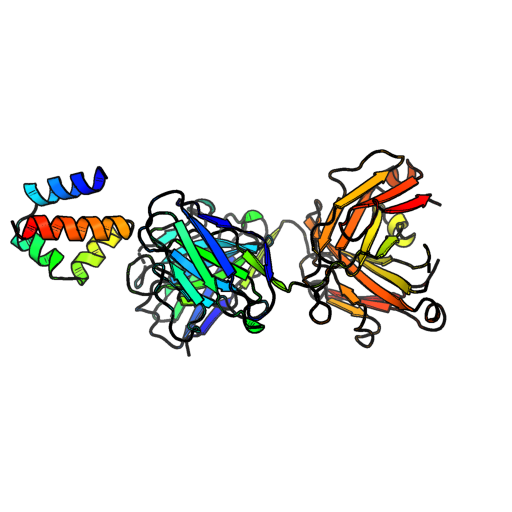 O . LEU C 3 201 ? 52.833 3.022 103.121 1.00 43.34 201 LEU L O 1
ATOM 7180 N N . SER C 3 202 ? 53.435 1.762 101.337 1.00 42.07 202 SER L N 1
ATOM 7181 C CA . SER C 3 202 ? 54.758 1.323 101.830 1.00 45.76 202 SER L CA 1
ATOM 7182 C C . SER C 3 202 ? 55.703 2.510 102.148 1.00 50.64 202 SER L C 1
ATOM 7183 O O . SER C 3 202 ? 56.416 2.482 103.147 1.00 50.25 202 SER L O 1
ATOM 7191 N N . SER C 3 203 ? 55.722 3.521 101.268 1.00 48.16 203 SER L N 1
ATOM 7192 C CA . SER C 3 203 ? 56.474 4.769 101.434 1.00 44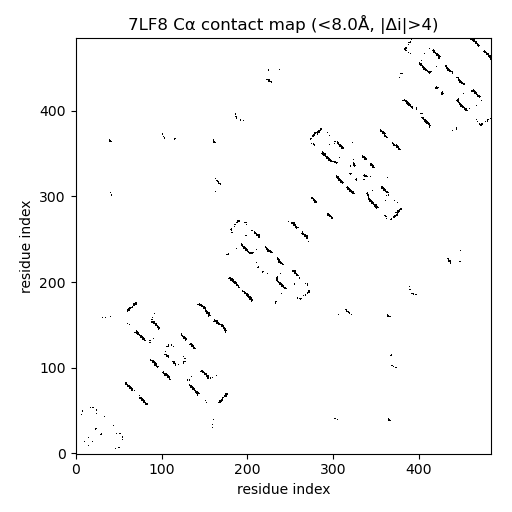.66 203 SER L CA 1
ATOM 7193 C C . SER C 3 203 ? 55.614 5.900 100.841 1.00 48.78 203 SER L C 1
ATOM 7194 O O . SER C 3 203 ? 54.737 5.614 100.012 1.00 47.15 203 SER L O 1
ATOM 7202 N N . PRO C 3 204 ? 55.821 7.172 101.257 1.00 47.05 204 PRO L N 1
ATOM 7203 C CA . PRO C 3 204 ? 54.987 8.271 100.733 1.00 52.04 204 PRO L CA 1
ATOM 7204 C C . PRO C 3 204 ? 54.998 8.451 99.209 1.00 51.09 204 PRO L C 1
ATOM 7205 O O . PRO C 3 204 ? 56.067 8.428 98.586 1.00 51.98 204 PRO L O 1
ATOM 7216 N N . VAL C 3 205 ? 53.797 8.647 98.620 1.00 40.64 205 VAL L N 1
ATOM 7217 C CA . VAL C 3 205 ? 53.614 8.790 97.171 1.00 37.75 205 VAL L CA 1
ATOM 7218 C C . VAL C 3 205 ? 53.622 10.271 96.730 1.00 41.96 205 VAL L C 1
ATOM 7219 O O . VAL C 3 205 ? 52.934 11.087 97.330 1.00 41.39 205 VAL L O 1
ATOM 7232 N N . THR C 3 206 ? 54.349 10.596 95.648 1.00 39.04 206 THR L N 1
ATOM 7233 C CA . THR C 3 206 ? 54.364 11.951 95.083 1.00 35.71 206 THR L CA 1
ATOM 7234 C C . THR C 3 206 ? 53.713 11.934 93.698 1.00 38.82 206 THR L C 1
ATOM 7235 O O . THR C 3 206 ? 53.958 11.037 92.891 1.00 39.81 206 THR L O 1
ATOM 7246 N N . LYS C 3 207 ? 52.848 12.892 93.454 1.00 34.67 207 LYS L N 1
ATOM 7247 C CA . LYS C 3 207 ? 52.233 13.091 92.152 1.00 34.27 207 LYS L CA 1
ATOM 7248 C C . LYS C 3 207 ? 52.579 14.500 91.797 1.00 35.19 207 LYS L C 1
ATOM 7249 O O . LYS C 3 207 ? 52.502 15.362 92.663 1.00 34.34 207 LYS L O 1
ATOM 7268 N N . SER C 3 208 ? 53.089 14.736 90.589 1.00 32.04 208 SER L N 1
ATOM 7269 C CA . SER C 3 208 ? 53.482 16.096 90.196 1.00 27.15 208 SER L CA 1
ATOM 7270 C C . SER C 3 208 ? 53.319 16.339 88.719 1.00 35.68 208 SER L C 1
ATOM 7271 O O . SER C 3 208 ? 53.043 15.416 87.947 1.00 36.20 208 SER L O 1
ATOM 7279 N N . PHE C 3 209 ? 53.486 17.603 88.327 1.00 34.43 209 PHE L N 1
ATOM 7280 C CA . PHE C 3 209 ? 53.426 18.023 86.935 1.00 29.49 209 PHE L CA 1
ATOM 7281 C C . PHE C 3 209 ? 54.198 19.338 86.762 1.00 33.05 209 PHE L C 1
ATOM 7282 O O . PHE C 3 209 ? 54.409 20.074 87.723 1.00 29.88 209 PHE L O 1
ATOM 7299 N N . ASN C 3 210 ? 54.617 19.607 85.534 1.00 34.22 210 ASN L N 1
ATOM 7300 C CA . ASN C 3 210 ? 55.268 20.854 85.150 1.00 35.28 210 ASN L CA 1
ATOM 7301 C C . ASN C 3 210 ? 54.186 21.728 84.537 1.00 41.58 210 ASN L C 1
ATOM 7302 O O . ASN C 3 210 ? 53.413 21.232 83.708 1.00 39.75 210 ASN L O 1
ATOM 7313 N N . ARG C 3 211 ? 54.129 23.013 84.938 1.00 41.52 211 ARG L N 1
ATOM 7314 C CA . ARG C 3 211 ? 53.198 23.976 84.363 1.00 42.95 211 ARG L CA 1
ATOM 7315 C C . ARG C 3 211 ? 53.615 24.105 82.890 1.00 51.24 211 ARG L C 1
ATOM 7316 O O . ARG C 3 211 ? 54.740 24.522 82.626 1.00 50.36 211 ARG L O 1
ATOM 7337 N N . GLY C 3 212 ? 52.744 23.667 81.974 1.00 52.88 212 GLY L N 1
ATOM 7338 C CA . GLY C 3 212 ? 52.997 23.678 80.532 1.00 50.75 212 GLY L CA 1
ATOM 7339 C C . GLY C 3 212 ? 53.742 22.450 80.039 1.00 90.80 212 GLY L C 1
ATOM 7340 O O . GLY C 3 212 ? 53.272 21.318 80.190 1.00 57.62 212 GLY L O 1
#

GO terms:
  GO:0005515 protein binding (F, IPI)
  GO:0016020 membrane (C, HDA)

InterPro domains:
  IPR008405 Apolipoprotein L [PF05461] (29-326)
  IPR008405 Apolipoprotein L [PTHR14096] (6-335)

B-factor: mean 40.8, std 17.25, range [13.32, 135.77]

Foldseek 3Di:
DVVLVVVVVCCVPPPDLVRLVVCLVDVVNLVVVCVVVVPDPVSSVVSSVVSVVVSVD/DKAKDKDFADEAEQQAKTKIKIAIDDDQQLQWKKWKWWAAPVRDIGTAKIAFSHGPIGGDPVQPPFWDWDADSVRRMIMIIGGSDDQVPFTWMKMFIADPPDRDHDGPGIHPTGGHGYHPDDADFWDKAWQAWDVCKIKIWIKTDFGDDDDKDKDKPNPPDDPQKDKDDWDQDPVRGIITMIMGMGRNVCQPVDWIWIWIADVRVRDTDIHIHHHD/DKDKAKDDQEAADAAQAKDKIKIFIPWFLFQAKWKWWDAPPDDIGTQDGSQARGDPPHDPQFGKDDGTTMIMTMRGRHDPVRQTKMKMWGPSDPPIDIHPIYGYAYDDDWDFWDKDWDWFDVVVLVVFKTKIKIKTPWGPDPDKDKWKAFVNRTDDPQKDKDKDDQDPPRRTIMMMMIRMGTSVVVVVTFKIKIWMDDPNDPDIDIDIDTDD

Organism: Homo sapiens (NCBI:txid9606)

Solvent-accessible surface area: 22994 Å² total

Radius of gyration: 27.35 Å; Cα contacts (8 Å, |Δi|>4): 1129; chains: 3; bounding box: 62×51×92 Å

Sequence (485 aa):
SIFIEDYLKYFQDQVSRENLLQLLTDDEAWNGFVAAAELPRDEADELRKALNKLASHEVMLVESGGGLVRPGGSLKLSCTASGFTFSRCAMSWVRQTPEKRLEWVSAISRDSYTYYSDSVKGRFTVSRDNAKNTLYLQMSSLRSEDTAMYYCARQIDDYYVDALDYWGQGTSVTVSSASTKGPSVFPLAPSSGTAALGCLVKDYFPEPVTVSWNSGALTSGVHTFPAVLQSSGLYSLSSVVTVPSSSLGTQTYICNVNHKPSNTKVDKKVEPKDVQITQSPSYLAASPGETITINCRASKIISKYLAWYQEKPGKTIKLLIYSGFTLQSGIPSRFSGSGSGTDFTLTISSLEPEDFAMYYCQQHNEYPLTFGAGTKLEIKRTVAAPSVFIFPPSDEQLKSGTASVVCLLNNFYPREAKVQWKVDNALQSGNSQESVTEQDSKDSTYSLSSTLTLSKADYEKHKVYACEVTHQGLSSPVTKSFNRG

Secondary structure (DSSP, 8-state):
-HHHHHHHHHHHHH--HHHHHHHHH-HHHHHHHHHHHT--HHHHHHHHHHHHHHHH-/--EEEEE---EE-TT--EEEEEEEESS-GGG--EEEEEE-TT--EEEEEEE-TT--EEE-TTTBTTBEEEEETTTTEEEEEE-S--GGG-EEEEEEEEPTTSSS--EEEE---EEEEE-S---BPPEEEEE-----EEEEEEEEEEEBSS--EEEETTTTB-TTEEEPPPEE-TTS-EEEEEEEEEEGGGBTTB-EEEEEEEGGGTEEEEEEE---/---EEEE-SEEEE-TT--EEEEEEESS--TT-EEEEEE-SSSPPEEEEETTTEEPTTS-TTEEEEEETTEEEEEE-S--GGG-SEEEEEE-SSSSPEE---EEEEEP---BPPEEEEEPPPHHHHHTTEEEEEEEEEEEBSS--EEEEEETTEE--SSEEEEEPPPPTTT--EEEEEEEEEEHHHHHH--EEEEEEE-TTSSS-EEEEEE--